Protein AF-0000000084522201 (afdb_homodimer)

Organism: Aneurinibacillus migulanus (NCBI:txid47500)

Secondary structure (DSSP, 8-state):
--EEEEEEE-SHHHHHHHHHHHHHTSHHHHSS-EEEEEEE--HHHHHHTTTHHHHHHHHHHHHHSEEEE-------STTS---HHHHHHHHTTEEEEEEEE---TTSPPGGG--S-EEEEEE-SSEEEEEEEEEES-GGG-EEEEEEEEEHHHHHHHHHHHHHHHHHTT-EEE----TTT-TTTTHHHHHHHHHHHHH-TTS-EE---HHHHHHHHTT--SS-EEEEE-HHHHHHHHHHHHHHTT-GGG--EEEEEE-TT--EEEEEEE-SS---GGGTTSS-S--HHHHHHHHHHHHTT-SHHHHHHHHHHHHHHHHHHHTT---GGGT----HHHHHHHHHHHHHHHHHHHHHHTT-/--EEEEEEE-SHHHHHHHHHHHHHTSHHHHSS-EEEEEEE--HHHHHHTTTHHHHHHHHHHHHHSEEEE-------STTS---HHHHHHHHTTEEEEEEEE---TTSPPGGG--S-EEEEEE-SSEEEEEEEEEES-GGG-EEEEEEEEEHHHHHHHHHHHHHHHHHTT-EEE----TTT-TTTTHHHHHHHHHHHHH-TTS-EE---HHHHHHHHTT--SS-EEEEE-HHHHHHHHHHHHHHTT-GGG--EEEEEE-TT--EEEEEEE-SS---GGGTTSS-S--HHHHHHHHHHHHTT-SHHHHHHHHHHHHHHHHHHHTT---GGGT----HHHHHHHHHHHHHHHHHHHHHHTT-

Sequence (718 aa):
MKKTVVVMQGDQTGQELLDEALRVLQPDVIGFEIDFETYDLSLENRKKTNNEVVHEAARAMKRTGFGLKAATITPEEKGSVGSPNAILRREIDGKVILRTGRRIPGIRPVAGAYAPISVVRMAVGDAYGAKEWREGDGVDEVAYRTEKVDRKTCRAVAEFAFRHAQKTNAKVFGGPKYTVSPVYEGMLKEEMDAASKRYPTVKYEPQLIDATYALLLSSAGDAMVIPALNRDGDCLSDMVLQMFGSIAGAESVLLGFDEEFNTQAVMVEAPHGTAPALQGKNIANPMAMILASASLLTYFHDQKSTMASRAIYEATIEAVSQGVRTADLGGSVTTSEFTDNVIERVRTKLDVWSTMQNFMKKTVVVMQGDQTGQELLDEALRVLQPDVIGFEIDFETYDLSLENRKKTNNEVVHEAARAMKRTGFGLKAATITPEEKGSVGSPNAILRREIDGKVILRTGRRIPGIRPVAGAYAPISVVRMAVGDAYGAKEWREGDGVDEVAYRTEKVDRKTCRAVAEFAFRHAQKTNAKVFGGPKYTVSPVYEGMLKEEMDAASKRYPTVKYEPQLIDATYALLLSSAGDAMVIPALNRDGDCLSDMVLQMFGSIAGAESVLLGFDEEFNTQAVMVEAPHGTAPALQGKNIANPMAMILASASLLTYFHDQKSTMASRAIYEATIEAVSQGVRTADLGGSVTTSEFTDNVIERVRTKLDVWSTMQNF

pLDDT: mean 95.19, std 6.38, range [43.38, 98.88]

Solvent-accessible surface area (backbone atoms only — not comparable to full-atom values): 34344 Å² total; per-residue (Å²): 132,79,51,46,34,30,34,32,42,22,24,61,31,13,31,58,28,42,54,51,27,52,58,49,58,31,38,90,39,51,72,52,70,67,46,72,48,78,36,64,46,20,53,69,49,24,57,74,50,68,38,46,54,51,54,50,46,27,53,47,19,58,72,55,25,24,32,42,40,30,23,50,67,56,61,85,57,84,89,54,82,42,52,64,66,62,52,37,34,59,66,45,47,29,33,30,30,40,35,41,24,34,70,38,60,95,45,71,37,36,44,56,44,51,44,40,41,32,31,33,15,26,54,59,38,33,59,52,85,40,52,60,48,72,45,78,55,79,63,69,18,31,22,29,35,40,27,39,45,42,40,53,47,28,38,51,30,26,46,50,34,54,53,50,12,55,75,64,71,19,27,36,32,32,29,48,51,29,89,67,31,55,58,40,36,20,48,41,47,51,29,36,56,56,36,47,68,78,39,75,86,39,52,75,48,74,31,40,41,37,56,33,51,25,46,57,55,74,46,42,68,70,32,34,21,30,42,29,53,26,61,58,22,55,29,49,40,41,29,49,21,38,30,22,58,43,59,49,58,17,31,29,36,37,33,8,56,48,97,86,66,43,80,51,24,38,36,22,20,39,77,59,66,28,56,66,92,43,43,95,62,55,46,52,72,41,51,13,33,38,43,13,51,22,56,53,29,52,72,68,72,43,70,65,39,39,50,35,17,50,29,43,51,51,22,49,50,47,37,36,58,72,63,59,23,26,51,93,73,74,32,78,39,34,26,64,55,47,46,52,53,29,38,52,40,21,34,52,45,53,53,50,49,62,58,46,73,76,97,132,79,51,46,34,30,32,32,42,21,24,61,30,12,31,57,28,42,55,50,26,50,58,49,57,31,38,89,38,50,72,51,70,66,46,74,48,78,37,66,46,20,53,68,49,24,56,75,48,67,37,46,55,51,53,50,46,28,54,47,18,59,73,54,25,24,33,44,40,29,25,50,66,57,64,84,58,85,90,55,82,43,52,63,65,62,52,38,34,60,69,45,47,30,34,31,30,41,35,40,23,35,69,40,60,94,44,72,36,34,46,58,44,52,44,41,40,32,30,32,14,28,55,58,37,31,59,52,86,40,53,59,47,73,45,78,57,78,64,68,17,32,23,27,35,40,27,39,46,43,40,52,48,30,38,50,31,26,46,49,34,54,52,50,12,54,76,65,73,20,27,36,32,32,29,48,51,28,90,67,30,56,57,42,36,22,48,41,48,52,29,36,55,55,37,47,68,78,38,73,85,43,51,76,49,75,32,40,42,37,55,34,51,24,46,57,57,74,47,41,68,70,33,33,22,29,42,29,52,26,60,58,22,54,28,48,39,41,28,49,21,38,32,23,58,42,59,50,60,18,30,28,36,37,31,8,57,48,96,85,66,43,80,50,26,38,36,22,20,39,77,59,65,28,55,66,92,43,43,94,62,54,46,50,72,39,52,12,32,37,43,15,52,22,55,53,28,52,72,67,73,44,70,65,38,38,51,34,17,50,30,42,50,51,22,50,50,47,36,36,58,71,62,57,22,26,52,93,74,74,31,78,39,34,25,64,55,48,47,51,53,28,38,53,41,21,34,50,45,52,55,51,52,63,57,47,71,76,97

Radius of gyration: 27.42 Å; Cα contacts (8 Å, |Δi|>4): 1689; chains: 2; bounding b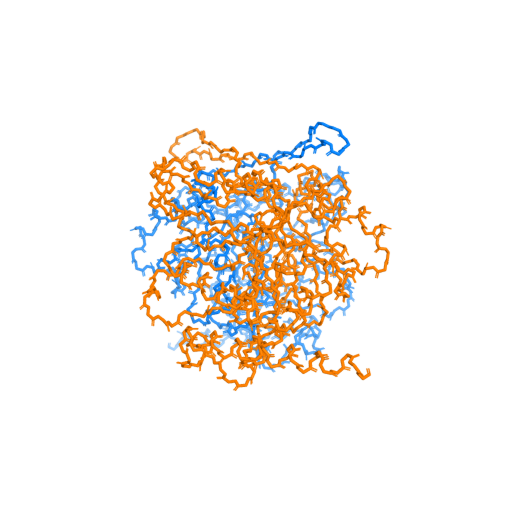ox: 52×89×70 Å

Foldseek 3Di:
DAAEEEEEAADFVQNVLLVLLVVCVDCLQLVDDHHYHYFYPELVVCQVVLNVSLVVSLVVLLVRQHYEYTFYDADPDPPGSGDSLLVSCVSNVWFWKKKKAAAFAPFDFALQAHAIEIETEGSDWDQPPWDKDWDDDDPPIDIDTDTADDLLSLLLSLQVLLVVCVVRVFAEEEAEQCVVPVPGRVSSVVSNVVNCVVRVVHHYHYDYLVVVVVVVSNDRDTYYYYYDYHVSSLVVSVVSNCSNVHQLLIKMKTFDADPVSHTSHIYIYAPDHNPNVCGPVQQDASRHSSLRSLVSLVSVPDDSSPLLSVQLSCLLSVCVNVPVDGVSSPHPHGNNRSSVSSSVSSSVSVVVVVVVVVD/DAAEEEEEAADFVQNVLLVLLVVCVDCLQLVDDHHYHYFYPELVVCQVVLNVSLVVSLVVLLVRQHYEYTFYDADPDPPGSGDSLLVSCVSSVWFWKKKKAAAFAPFDFALQAHAIEIETEGSDWDQPPWDKDWDDDDPPIDIDTDTADDLVSLLLSLQVLLVVCVVRVFAEEEAEQCVVPVPGRVSSVVSNVVNCVVRVVHHYHYDYLVVVVVVVSNDRDTYYYYYYYHVSSLVVSVVSNCSNVHQLLIKMKTFDADPVSQTSHIYIYAPDHNPNVCGPVQQDASRHSNLRSLVSLVSVPDDSSPLLSVQLSCLLSVCVNVQVDGVSSPHPHGNNRSSVSSSVSSSVSVVVVVVVVVD

InterPro domains:
  IPR024084 Isopropylmalate dehydrogenase-like domain [PF00180] (4-342)
  IPR024084 Isopropylmalate dehydrogenase-like domain [SM01329] (4-342)

Structure (mmCIF, N/CA/C/O backbone):
data_AF-0000000084522201-model_v1
#
loop_
_entity.id
_entity.type
_entity.pdbx_description
1 polymer 'Isocitrate dehydrogenase'
#
loop_
_atom_site.group_PDB
_atom_site.id
_atom_site.type_symbol
_atom_site.label_atom_id
_atom_site.label_alt_id
_atom_site.label_comp_id
_atom_site.label_asym_id
_atom_site.label_entity_id
_atom_site.label_seq_id
_atom_site.pdbx_PDB_ins_code
_atom_site.Cartn_x
_atom_site.Cartn_y
_atom_site.Cartn_z
_atom_site.occupancy
_atom_site.B_iso_or_equiv
_atom_site.auth_seq_id
_atom_site.auth_comp_id
_atom_site.auth_asym_id
_atom_site.auth_atom_id
_atom_site.pdbx_PDB_model_num
ATOM 1 N N . MET A 1 1 ? 2.898 40.062 17.75 1 71.62 1 MET A N 1
ATOM 2 C CA . MET A 1 1 ? 1.854 40.469 16.812 1 71.62 1 MET A CA 1
ATOM 3 C C . MET A 1 1 ? 0.814 39.375 16.641 1 71.62 1 MET A C 1
ATOM 5 O O . MET A 1 1 ? 1.149 38.188 16.672 1 71.62 1 MET A O 1
ATOM 9 N N . LYS A 1 2 ? -0.397 39.719 16.547 1 88.19 2 LYS A N 1
ATOM 10 C CA . LYS A 1 2 ? -1.515 38.812 16.406 1 88.19 2 LYS A CA 1
ATOM 11 C C . LYS A 1 2 ? -1.487 38.094 15.055 1 88.19 2 LYS A C 1
ATOM 13 O O . LYS A 1 2 ? -1.326 38.75 14.023 1 88.19 2 LYS A O 1
ATOM 18 N N . LYS A 1 3 ? -1.501 36.781 15.086 1 94.94 3 LYS A N 1
ATOM 19 C CA . LYS A 1 3 ? -1.529 36 13.852 1 94.94 3 LYS A CA 1
ATOM 20 C C . LYS A 1 3 ? -2.947 35.906 13.289 1 94.94 3 LYS A C 1
ATOM 22 O O . LYS A 1 3 ? -3.918 35.906 14.055 1 94.94 3 LYS A O 1
ATOM 27 N N . THR A 1 4 ? -3.027 35.906 12.016 1 98.12 4 THR A N 1
ATOM 28 C CA . THR A 1 4 ? -4.301 35.688 11.336 1 98.12 4 THR A CA 1
ATOM 29 C C . THR A 1 4 ? -4.344 34.312 10.672 1 98.12 4 THR A C 1
ATOM 31 O O . THR A 1 4 ? -3.449 33.969 9.898 1 98.12 4 THR A O 1
ATOM 34 N N . VAL A 1 5 ? -5.348 33.531 10.93 1 98.62 5 VAL A N 1
ATOM 35 C CA . VAL A 1 5 ? -5.543 32.188 10.359 1 98.62 5 VAL A CA 1
ATOM 36 C C . VAL A 1 5 ? -6.73 32.219 9.406 1 98.62 5 VAL A C 1
ATOM 38 O O . VAL A 1 5 ? -7.809 32.719 9.75 1 98.62 5 VAL A O 1
ATOM 41 N N . VAL A 1 6 ? -6.512 31.75 8.195 1 98.81 6 VAL A N 1
ATOM 42 C CA . VAL A 1 6 ? -7.602 31.562 7.246 1 98.81 6 VAL A CA 1
ATOM 43 C C . VAL A 1 6 ? -8.391 30.312 7.594 1 98.81 6 VAL A C 1
ATOM 45 O O . VAL A 1 6 ? -7.863 29.203 7.539 1 98.81 6 VAL A O 1
ATOM 48 N N . VAL A 1 7 ? -9.609 30.484 7.977 1 98.88 7 VAL A N 1
ATOM 49 C CA . VAL A 1 7 ? -10.5 29.375 8.305 1 98.88 7 VAL A CA 1
ATOM 50 C C . VAL A 1 7 ? -11.375 29.031 7.102 1 98.88 7 VAL A C 1
ATOM 52 O O . VAL A 1 7 ? -12.078 29.891 6.574 1 98.88 7 VAL A O 1
ATOM 55 N N . MET A 1 8 ? -11.297 27.797 6.691 1 98.88 8 MET A N 1
ATOM 56 C CA . MET A 1 8 ? -12.055 27.344 5.531 1 98.88 8 MET A CA 1
ATOM 57 C C . MET A 1 8 ? -13.125 26.344 5.938 1 98.88 8 MET A C 1
ATOM 59 O O . MET A 1 8 ? -12.82 25.172 6.207 1 98.88 8 MET A O 1
ATOM 63 N N . GLN A 1 9 ? -14.305 26.844 5.922 1 98.62 9 GLN A N 1
ATOM 64 C CA . GLN A 1 9 ? -15.453 26.016 6.27 1 98.62 9 GLN A CA 1
ATOM 65 C C . GLN A 1 9 ? -15.703 24.953 5.207 1 98.62 9 GLN A C 1
ATOM 67 O O . GLN A 1 9 ? -15.242 25.078 4.07 1 98.62 9 GLN A O 1
ATOM 72 N N . GLY A 1 10 ? -16.297 23.859 5.594 1 98.12 10 GLY A N 1
ATOM 73 C CA . GLY A 1 10 ? -16.484 22.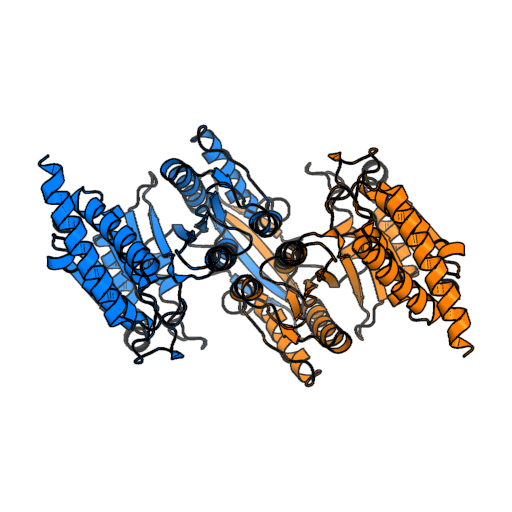75 4.68 1 98.12 10 GLY A CA 1
ATOM 74 C C . GLY A 1 10 ? -17.875 22.156 4.742 1 98.12 10 GLY A C 1
ATOM 75 O O . GLY A 1 10 ? -18.875 22.891 4.832 1 98.12 10 GLY A O 1
ATOM 76 N N . ASP A 1 11 ? -17.984 20.906 4.578 1 97.94 11 ASP A N 1
ATOM 77 C CA . ASP A 1 11 ? -19.266 20.234 4.371 1 97.94 11 ASP A CA 1
ATOM 78 C C . ASP A 1 11 ? -19.547 19.219 5.473 1 97.94 11 ASP A C 1
ATOM 80 O O . ASP A 1 11 ? -18.625 18.594 5.996 1 97.94 11 ASP A O 1
ATOM 84 N N . GLN A 1 12 ? -20.797 19.062 5.895 1 97.56 12 GLN A N 1
ATOM 85 C CA . GLN A 1 12 ? -21.312 17.969 6.719 1 97.56 12 GLN A CA 1
ATOM 86 C C . GLN A 1 12 ? -20.547 17.859 8.031 1 97.56 12 GLN A C 1
ATOM 88 O O . GLN A 1 12 ? -20.406 18.844 8.758 1 97.56 12 GLN A O 1
ATOM 93 N N . THR A 1 13 ? -20.172 16.641 8.383 1 97.69 13 THR A N 1
ATOM 94 C CA . THR A 1 13 ? -19.5 16.438 9.656 1 97.69 13 THR A CA 1
ATOM 95 C C . THR A 1 13 ? -18.172 17.188 9.695 1 97.69 13 THR A C 1
ATOM 97 O O . THR A 1 13 ? -17.688 17.547 10.773 1 97.69 13 THR A O 1
ATOM 100 N N . GLY A 1 14 ? -17.625 17.422 8.508 1 97.69 14 GLY A N 1
ATOM 101 C CA . GLY A 1 14 ? -16.391 18.219 8.445 1 97.69 14 GLY A CA 1
ATOM 102 C C . GLY A 1 14 ? -16.531 19.594 9.07 1 97.69 14 GLY A C 1
ATOM 103 O O . GLY A 1 14 ? -15.633 20.047 9.766 1 97.69 14 GLY A O 1
ATOM 104 N N . GLN A 1 15 ? -17.641 20.219 8.828 1 98.12 15 GLN A N 1
ATOM 105 C CA . GLN A 1 15 ? -17.906 21.531 9.406 1 98.12 15 GLN A CA 1
ATOM 106 C C . GLN A 1 15 ? -18.094 21.453 10.914 1 98.12 15 GLN A C 1
ATOM 108 O O . GLN A 1 15 ? -17.594 22.297 11.664 1 98.12 15 GLN A O 1
ATOM 113 N N . GLU A 1 16 ? -18.812 20.438 11.328 1 98.44 16 GLU A N 1
ATOM 114 C CA . GLU A 1 16 ? -19.047 20.25 12.758 1 98.44 16 GLU A CA 1
ATOM 115 C C . GLU A 1 16 ? -17.734 20.109 13.523 1 98.44 16 GLU A C 1
ATOM 117 O O . GLU A 1 16 ? -17.578 20.688 14.602 1 98.44 16 GLU A O 1
ATOM 122 N N . LEU A 1 17 ? -16.844 19.422 12.953 1 98.5 17 LEU A N 1
ATOM 123 C CA . LEU A 1 17 ? -15.57 19.156 13.617 1 98.5 17 LEU A CA 1
ATOM 124 C C . LEU A 1 17 ? -14.68 20.391 13.594 1 98.5 17 LEU A C 1
ATOM 126 O O . LEU A 1 17 ? -13.914 20.625 14.531 1 98.5 17 LEU A O 1
ATOM 130 N N . LEU A 1 18 ? -14.75 21.125 12.508 1 98.69 18 LEU A N 1
ATOM 131 C CA . LEU A 1 18 ? -14.039 22.406 12.461 1 98.69 18 LEU A CA 1
ATOM 132 C C . LEU A 1 18 ? -14.531 23.328 13.57 1 98.69 18 LEU A C 1
ATOM 134 O O . LEU A 1 18 ? -13.727 24 14.227 1 98.69 18 LEU A O 1
ATOM 138 N N . ASP A 1 19 ? -15.82 23.391 13.805 1 98.62 19 ASP A N 1
ATOM 139 C CA . ASP A 1 19 ? -16.391 24.234 14.852 1 98.62 19 ASP A CA 1
ATOM 140 C C . ASP A 1 19 ? -15.844 23.859 16.219 1 98.62 19 ASP A C 1
ATOM 142 O O . ASP A 1 19 ? -15.531 24.719 17.047 1 98.62 19 ASP A O 1
ATOM 146 N N . GLU A 1 20 ? -15.742 22.578 16.422 1 98.75 20 GLU A N 1
ATOM 147 C CA . GLU A 1 20 ? -15.18 22.094 17.688 1 98.75 20 GLU A CA 1
ATOM 148 C C . GLU A 1 20 ? -13.719 22.516 17.828 1 98.75 20 GLU A C 1
ATOM 150 O O . GLU A 1 20 ? -13.297 22.922 18.922 1 98.75 20 GLU A O 1
ATOM 155 N N . ALA A 1 21 ? -12.961 22.359 16.797 1 98.69 21 ALA A N 1
ATOM 156 C CA . ALA A 1 21 ? -11.555 22.766 16.828 1 98.69 21 ALA A CA 1
ATOM 157 C C . ALA A 1 21 ? -11.406 24.25 17.109 1 98.69 21 ALA A C 1
ATOM 159 O O . ALA A 1 21 ? -10.492 24.672 17.828 1 98.69 21 ALA A O 1
ATOM 160 N N . LEU A 1 22 ? -12.281 25.062 16.547 1 98.75 22 LEU A N 1
ATOM 161 C CA . LEU A 1 22 ? -12.242 26.516 16.75 1 98.75 22 LEU A CA 1
ATOM 162 C C . LEU A 1 22 ? -12.555 26.859 18.188 1 98.75 22 LEU A C 1
ATOM 164 O O . LEU A 1 22 ? -12.023 27.844 18.734 1 98.75 22 LEU A O 1
ATOM 168 N N . ARG A 1 23 ? -13.422 26.078 18.812 1 98.75 23 ARG A N 1
ATOM 169 C CA . ARG A 1 23 ? -13.68 26.266 20.234 1 98.75 23 ARG A CA 1
ATOM 170 C C . ARG A 1 23 ? -12.406 26.125 21.047 1 98.75 23 ARG A C 1
ATOM 172 O O . ARG A 1 23 ? -12.188 26.875 22 1 98.75 23 ARG A O 1
ATOM 179 N N . VAL A 1 24 ? -11.609 25.203 20.672 1 98.81 24 VAL A N 1
ATOM 180 C CA . VAL A 1 24 ? -10.367 24.938 21.391 1 98.81 24 VAL A CA 1
ATOM 181 C C . VAL A 1 24 ? -9.391 26.094 21.188 1 98.81 24 VAL A C 1
ATOM 183 O O . VAL A 1 24 ? -8.562 26.375 22.062 1 98.81 24 VAL A O 1
ATOM 186 N N . LEU A 1 25 ? -9.492 26.844 20.062 1 98.56 25 LEU A N 1
ATOM 187 C CA . LEU A 1 25 ? -8.555 27.906 19.719 1 98.56 25 LEU A CA 1
ATOM 188 C C . LEU A 1 25 ? -9 29.25 20.281 1 98.56 25 LEU A C 1
ATOM 190 O O . LEU A 1 25 ? -8.367 30.281 20.031 1 98.56 25 LEU A O 1
ATOM 194 N N . GLN A 1 26 ? -10.062 29.25 21.031 1 98.31 26 GLN A N 1
ATOM 195 C CA . GLN A 1 26 ? -10.547 30.5 21.609 1 98.31 26 GLN A CA 1
ATOM 196 C C . GLN A 1 26 ? -9.523 31.078 22.594 1 98.31 26 GLN A C 1
ATOM 198 O O . GLN A 1 26 ? -8.82 30.328 23.266 1 98.31 26 GLN A O 1
ATOM 203 N N . PRO A 1 27 ? -9.531 32.406 22.688 1 97.31 27 PRO A N 1
ATOM 204 C CA . PRO A 1 27 ? -8.508 33.062 23.5 1 97.31 27 PRO A CA 1
ATOM 205 C C . PRO A 1 27 ? -8.594 32.656 24.969 1 97.31 27 PRO A C 1
ATOM 207 O O . PRO A 1 27 ? -7.566 32.594 25.656 1 97.31 27 PRO A O 1
ATOM 210 N N . ASP A 1 28 ? -9.719 32.438 25.484 1 97.06 28 ASP A N 1
ATOM 211 C CA . ASP A 1 28 ? -9.867 32.094 26.891 1 97.06 28 ASP A CA 1
ATOM 212 C C . ASP A 1 28 ? -9.391 30.672 27.156 1 97.06 28 ASP A C 1
ATOM 214 O O . ASP A 1 28 ? -9.195 30.281 28.312 1 97.06 28 ASP A O 1
ATOM 218 N N . VAL A 1 29 ? -9.227 29.938 26.125 1 98.19 29 VAL A N 1
ATOM 219 C CA . VAL A 1 29 ? -8.758 28.562 26.25 1 98.19 29 VAL A CA 1
ATOM 220 C C . VAL A 1 29 ? -7.246 28.516 26.078 1 98.19 29 VAL A C 1
ATOM 222 O O . VAL A 1 29 ? -6.535 27.984 26.938 1 98.19 29 VAL A O 1
ATOM 225 N N . ILE A 1 30 ? -6.68 29.125 25.031 1 97.81 30 ILE A N 1
ATOM 226 C CA . ILE A 1 30 ? -5.273 28.938 24.688 1 97.81 30 ILE A CA 1
ATOM 227 C C . ILE A 1 30 ? -4.441 30.078 25.266 1 97.81 30 ILE A C 1
ATOM 229 O O . ILE A 1 30 ? -3.211 30.047 25.203 1 97.81 30 ILE A O 1
ATOM 233 N N . GLY A 1 31 ? -5.074 31.203 25.703 1 95.5 31 GLY A N 1
ATOM 234 C CA . GLY A 1 31 ? -4.383 32.25 26.438 1 95.5 31 GLY A CA 1
ATOM 235 C C . GLY A 1 31 ? -3.92 33.375 25.562 1 95.5 31 GLY A C 1
ATOM 236 O O . GLY A 1 31 ? -3.176 34.25 26.016 1 95.5 31 GLY A O 1
ATOM 237 N N . PHE A 1 32 ? -4.168 33.406 24.266 1 95.88 32 PHE A N 1
ATOM 238 C CA . PHE A 1 32 ? -3.842 34.5 23.359 1 95.88 32 PHE A CA 1
ATOM 239 C C . PHE A 1 32 ? -4.848 34.594 22.219 1 95.88 32 PHE A C 1
ATOM 241 O O . PHE A 1 32 ? -5.625 33.656 22 1 95.88 32 PHE A O 1
ATOM 248 N N . GLU A 1 33 ? -4.832 35.688 21.516 1 96.75 33 GLU A N 1
ATOM 249 C CA . GLU A 1 33 ? -5.824 35.938 20.469 1 96.75 33 GLU A CA 1
ATOM 250 C C . GLU A 1 33 ? -5.305 35.531 19.094 1 96.75 33 GLU A C 1
ATOM 252 O O . GLU A 1 33 ? -4.121 35.688 18.797 1 96.75 33 GLU A O 1
ATOM 257 N N . ILE A 1 34 ? -6.148 34.906 18.312 1 97.88 34 ILE A N 1
ATOM 258 C CA . ILE A 1 34 ? -5.938 34.625 16.891 1 97.88 34 ILE A CA 1
ATOM 259 C C . ILE A 1 34 ? -7.027 35.281 16.062 1 97.88 34 ILE A C 1
ATOM 261 O O . ILE A 1 34 ? -8.211 35.25 16.422 1 97.88 34 ILE A O 1
ATOM 265 N N . ASP A 1 35 ? -6.617 36.062 15.078 1 98.06 35 ASP A N 1
ATOM 266 C CA . ASP A 1 35 ? -7.598 36.562 14.133 1 98.06 35 ASP A CA 1
ATOM 267 C C . ASP A 1 35 ? -7.988 35.5 13.109 1 98.06 35 ASP A C 1
ATOM 269 O O . ASP A 1 35 ? -7.129 34.781 12.586 1 98.06 35 ASP A O 1
ATOM 273 N N . PHE A 1 36 ? -9.258 35.406 12.844 1 98.44 36 PHE A N 1
ATOM 274 C CA . PHE A 1 36 ? -9.734 34.438 11.867 1 98.44 36 PHE A CA 1
ATOM 275 C C . PHE A 1 36 ? -10.328 35.125 10.656 1 98.44 36 PHE A C 1
ATOM 277 O O . PHE A 1 36 ? -11.148 36.031 10.789 1 98.44 36 PHE A O 1
ATOM 284 N N . GLU A 1 37 ? -9.859 34.844 9.523 1 98.62 37 GLU A N 1
ATOM 285 C CA . GLU A 1 37 ? -10.5 35.156 8.258 1 98.62 37 GLU A CA 1
ATOM 286 C C . GLU A 1 37 ? -11.211 33.969 7.66 1 98.62 37 GLU A C 1
ATOM 288 O O . GLU A 1 37 ? -10.57 33.031 7.199 1 98.62 37 GLU A O 1
ATOM 293 N N . THR A 1 38 ? -12.539 34.062 7.543 1 98.75 38 THR A N 1
ATOM 294 C CA . THR A 1 38 ? -13.32 32.844 7.277 1 98.75 38 THR A CA 1
ATOM 295 C C . THR A 1 38 ? -13.812 32.844 5.832 1 98.75 38 THR A C 1
ATOM 297 O O . THR A 1 38 ? -14.25 33.875 5.309 1 98.75 38 THR A O 1
ATOM 300 N N . TYR A 1 39 ? -13.719 31.719 5.16 1 98.81 39 TYR A N 1
ATOM 301 C CA . TYR A 1 39 ? -14.219 31.453 3.814 1 98.81 39 TYR A CA 1
ATOM 302 C C . TYR A 1 39 ? -15.094 30.203 3.787 1 98.81 39 TYR A C 1
ATOM 304 O O . TYR A 1 39 ? -14.742 29.188 4.371 1 98.81 39 TYR A O 1
ATOM 312 N N . ASP A 1 40 ? -16.234 30.266 3.141 1 98.69 40 ASP A N 1
ATOM 313 C CA . ASP A 1 40 ? -17.172 29.156 3.027 1 98.69 40 ASP A CA 1
ATOM 314 C C . ASP A 1 40 ? -16.875 28.312 1.799 1 98.69 40 ASP A C 1
ATOM 316 O O . ASP A 1 40 ? -17.266 28.641 0.684 1 98.69 40 ASP A O 1
ATOM 320 N N . LEU A 1 41 ? -16.219 27.156 2.045 1 98.44 41 LEU A N 1
ATOM 321 C CA . LEU A 1 41 ? -15.867 26.297 0.931 1 98.44 41 LEU A CA 1
ATOM 322 C C . LEU A 1 41 ? -16.859 25.141 0.792 1 98.44 41 LEU A C 1
ATOM 324 O O . LEU A 1 41 ? -16.531 24.094 0.245 1 98.44 41 LEU A O 1
ATOM 328 N N . SER A 1 42 ? -18.031 25.281 1.361 1 97.75 42 SER A N 1
ATOM 329 C CA . SER A 1 42 ? -19.062 24.281 1.138 1 97.75 42 SER A CA 1
ATOM 330 C C . SER A 1 42 ? -19.312 24.062 -0.351 1 97.75 42 SER A C 1
ATOM 332 O O . SER A 1 42 ? -19.062 24.969 -1.162 1 97.75 42 SER A O 1
ATOM 334 N N . LEU A 1 43 ? -19.75 22.859 -0.641 1 96.38 43 LEU A N 1
ATOM 335 C CA . LEU A 1 43 ? -20 22.547 -2.039 1 96.38 43 LEU A CA 1
ATOM 336 C C . LEU A 1 43 ? -20.953 23.547 -2.664 1 96.38 43 LEU A C 1
ATOM 338 O O . LEU A 1 43 ? -20.75 23.984 -3.801 1 96.38 43 LEU A O 1
ATOM 342 N N . GLU A 1 44 ? -22.016 23.906 -1.943 1 96.31 44 GLU A N 1
ATOM 343 C CA . GLU A 1 44 ? -23.016 24.859 -2.434 1 96.31 44 GLU A CA 1
ATOM 344 C C . GLU A 1 44 ? -22.359 26.188 -2.811 1 96.31 44 GLU A C 1
ATOM 346 O O . GLU A 1 44 ? -22.594 26.703 -3.902 1 96.31 44 GLU A O 1
ATOM 351 N N . ASN A 1 45 ? -21.547 26.719 -1.881 1 97.81 45 ASN A N 1
ATOM 352 C CA . ASN A 1 45 ? -20.906 28 -2.143 1 97.81 45 ASN A CA 1
ATOM 353 C C . ASN A 1 45 ? -19.859 27.891 -3.244 1 97.81 45 ASN A C 1
ATOM 355 O O . ASN A 1 45 ? -19.672 28.844 -4.012 1 97.81 45 ASN A O 1
ATOM 359 N N . ARG A 1 46 ? -19.109 26.812 -3.311 1 97.44 46 ARG A N 1
ATOM 360 C CA . ARG A 1 46 ? -18.141 26.609 -4.383 1 97.44 46 ARG A CA 1
ATOM 361 C C . ARG A 1 46 ? -18.812 26.594 -5.746 1 97.44 46 ARG A C 1
ATOM 363 O O . ARG A 1 46 ? -18.297 27.156 -6.715 1 97.44 46 ARG A O 1
ATOM 370 N N . LYS A 1 47 ? -19.969 25.953 -5.793 1 96.12 47 LYS A N 1
ATOM 371 C CA . LYS A 1 47 ? -20.734 25.938 -7.039 1 96.12 47 LYS A CA 1
ATOM 372 C C . LYS A 1 47 ? -21.219 27.328 -7.398 1 96.12 47 LYS A C 1
ATOM 374 O O . LYS A 1 47 ? -21.109 27.75 -8.555 1 96.12 47 LYS A O 1
ATOM 379 N N . LYS A 1 48 ? -21.766 28.016 -6.434 1 97.06 48 LYS A N 1
ATOM 380 C CA . LYS A 1 48 ? -22.312 29.344 -6.637 1 97.06 48 LYS A CA 1
ATOM 381 C C . LYS A 1 48 ? -21.234 30.297 -7.145 1 97.06 48 LYS A C 1
ATOM 383 O O . LYS A 1 48 ? -21.516 31.188 -7.949 1 97.06 48 LYS A O 1
ATOM 388 N N . THR A 1 49 ? -20.031 30.188 -6.688 1 97.62 49 THR A N 1
ATOM 389 C CA . THR A 1 49 ? -18.953 31.125 -6.988 1 97.62 49 THR A CA 1
ATOM 390 C C . THR A 1 49 ? -18.031 30.562 -8.062 1 97.62 49 THR A C 1
ATOM 392 O O . THR A 1 49 ? -17.016 31.172 -8.406 1 97.62 49 THR A O 1
ATOM 395 N N . ASN A 1 50 ? -18.375 29.375 -8.523 1 96.56 50 ASN A N 1
ATOM 396 C CA . ASN A 1 50 ? -17.5 28.672 -9.445 1 96.56 50 ASN A CA 1
ATOM 397 C C . ASN A 1 50 ? -16.062 28.609 -8.922 1 96.56 50 ASN A C 1
ATOM 399 O O . ASN A 1 50 ? -15.117 28.984 -9.617 1 96.56 50 ASN A O 1
ATOM 403 N N . ASN A 1 51 ? -15.875 28.359 -7.637 1 96.69 51 ASN A N 1
ATOM 404 C CA . ASN A 1 51 ? -14.641 28.125 -6.895 1 96.69 51 ASN A CA 1
ATOM 405 C C . ASN A 1 51 ? -13.875 29.422 -6.66 1 96.69 51 ASN A C 1
ATOM 407 O O . ASN A 1 51 ? -12.742 29.391 -6.18 1 96.69 51 ASN A O 1
ATOM 411 N N . GLU A 1 52 ? -14.453 30.516 -7 1 97.94 52 GLU A N 1
ATOM 412 C CA . GLU A 1 52 ? -13.758 31.766 -6.695 1 97.94 52 GLU A CA 1
ATOM 413 C C . GLU A 1 52 ? -13.461 31.875 -5.203 1 97.94 52 GLU A C 1
ATOM 415 O O . GLU A 1 52 ? -12.422 32.406 -4.809 1 97.94 52 GLU A O 1
ATOM 420 N N . VAL A 1 53 ? -14.367 31.406 -4.414 1 98.5 53 VAL A N 1
ATOM 421 C CA . VAL A 1 53 ? -14.18 31.453 -2.967 1 98.5 53 VAL A CA 1
ATOM 422 C C . VAL A 1 53 ? -12.93 30.656 -2.588 1 98.5 53 VAL A C 1
ATOM 424 O O . VAL A 1 53 ? -12.219 31.016 -1.646 1 98.5 53 VAL A O 1
ATOM 427 N N . VAL A 1 54 ? -12.664 29.547 -3.273 1 98.31 54 VAL A N 1
ATOM 428 C CA . VAL A 1 54 ? -11.484 28.719 -3.016 1 98.31 54 VAL A CA 1
ATOM 429 C C . VAL A 1 54 ? -10.227 29.516 -3.357 1 98.31 54 VAL A C 1
ATOM 431 O O . VAL A 1 54 ? -9.25 29.5 -2.602 1 98.31 54 VAL A O 1
ATOM 434 N N . HIS A 1 55 ? -10.25 30.219 -4.469 1 98.19 55 HIS A N 1
ATOM 435 C CA . HIS A 1 55 ? -9.125 31.047 -4.883 1 98.19 55 HIS A CA 1
ATOM 436 C C . HIS A 1 55 ? -8.891 32.188 -3.898 1 98.19 55 HIS A C 1
ATOM 438 O O . HIS A 1 55 ? -7.742 32.5 -3.592 1 98.19 55 HIS A O 1
ATOM 444 N N . GLU A 1 56 ? -9.977 32.75 -3.457 1 98.56 56 GLU A N 1
ATOM 445 C CA . GLU A 1 56 ? -9.875 33.812 -2.461 1 98.56 56 GLU A CA 1
ATOM 446 C C . GLU A 1 56 ? -9.242 33.312 -1.172 1 98.56 56 GLU A C 1
ATOM 448 O O . GLU A 1 56 ? -8.383 33.969 -0.592 1 98.56 56 GLU A O 1
ATOM 453 N N . ALA A 1 57 ? -9.688 32.188 -0.754 1 98.62 57 ALA A N 1
ATOM 454 C CA . ALA A 1 57 ? -9.117 31.578 0.446 1 98.62 57 ALA A CA 1
ATOM 455 C C . ALA A 1 57 ? -7.629 31.312 0.27 1 98.62 57 ALA A C 1
ATOM 457 O O . ALA A 1 57 ? -6.836 31.547 1.188 1 98.62 57 ALA A O 1
ATOM 458 N N . ALA A 1 58 ? -7.27 30.828 -0.901 1 98.38 58 ALA A N 1
ATOM 459 C CA . ALA A 1 58 ? -5.863 30.531 -1.192 1 98.38 58 ALA A CA 1
ATOM 460 C C . ALA A 1 58 ? -5.023 31.812 -1.14 1 98.38 58 ALA A C 1
ATOM 462 O O . ALA A 1 58 ? -3.926 31.812 -0.578 1 98.38 58 ALA A O 1
ATOM 463 N N . ARG A 1 59 ? -5.512 32.875 -1.722 1 98 59 ARG A N 1
ATOM 464 C CA . ARG A 1 59 ? -4.812 34.156 -1.696 1 98 59 ARG A CA 1
ATOM 465 C C . ARG A 1 59 ? -4.648 34.656 -0.267 1 98 59 ARG A C 1
ATOM 467 O O . ARG A 1 59 ? -3.588 35.156 0.098 1 98 59 ARG A O 1
ATOM 474 N N . ALA A 1 60 ? -5.699 34.5 0.46 1 98.56 60 ALA A N 1
ATOM 475 C CA . ALA A 1 60 ? -5.633 34.906 1.861 1 98.56 60 ALA A CA 1
ATOM 476 C C . ALA A 1 60 ? -4.59 34.094 2.621 1 98.56 60 ALA A C 1
ATOM 478 O O . ALA A 1 60 ? -3.844 34.625 3.439 1 98.56 60 ALA A O 1
ATOM 479 N N . MET A 1 61 ? -4.566 32.812 2.379 1 97.88 61 MET A N 1
ATOM 480 C CA . MET A 1 61 ? -3.613 31.938 3.049 1 97.88 61 MET A CA 1
ATOM 481 C C . MET A 1 61 ? -2.18 32.312 2.689 1 97.88 61 MET A C 1
ATOM 483 O O . MET A 1 61 ? -1.285 32.25 3.533 1 97.88 61 MET A O 1
ATOM 487 N N . LYS A 1 62 ? -1.99 32.625 1.447 1 96.88 62 LYS A N 1
ATOM 488 C CA . LYS A 1 62 ? -0.657 33.062 1.031 1 96.88 62 LYS A CA 1
ATOM 489 C C . LYS A 1 62 ? -0.239 34.344 1.755 1 96.88 62 LYS A C 1
ATOM 491 O O . LYS A 1 62 ? 0.939 34.531 2.066 1 96.88 62 LYS A O 1
ATOM 496 N N . ARG A 1 63 ? -1.211 35.219 1.992 1 97.31 63 ARG A N 1
ATOM 497 C CA . ARG A 1 63 ? -0.949 36.469 2.686 1 97.31 63 ARG A CA 1
ATOM 498 C C . ARG A 1 63 ? -0.671 36.25 4.168 1 97.31 63 ARG A C 1
ATOM 500 O O . ARG A 1 63 ? 0.259 36.812 4.73 1 97.31 63 ARG A O 1
ATOM 507 N N . THR A 1 64 ? -1.421 35.375 4.789 1 97.69 64 THR A N 1
ATOM 508 C CA . THR A 1 64 ? -1.363 35.219 6.238 1 97.69 64 THR A CA 1
ATOM 509 C C . THR A 1 64 ? -0.389 34.094 6.625 1 97.69 64 THR A C 1
ATOM 511 O O . THR A 1 64 ? 0.139 34.094 7.738 1 97.69 64 THR A O 1
ATOM 514 N N . GLY A 1 65 ? -0.266 33.125 5.73 1 97.75 65 GLY A N 1
ATOM 515 C CA . GLY A 1 65 ? 0.64 32 5.945 1 97.75 65 GLY A CA 1
ATOM 516 C C . GLY A 1 65 ? -0.018 30.812 6.641 1 97.75 65 GLY A C 1
ATOM 517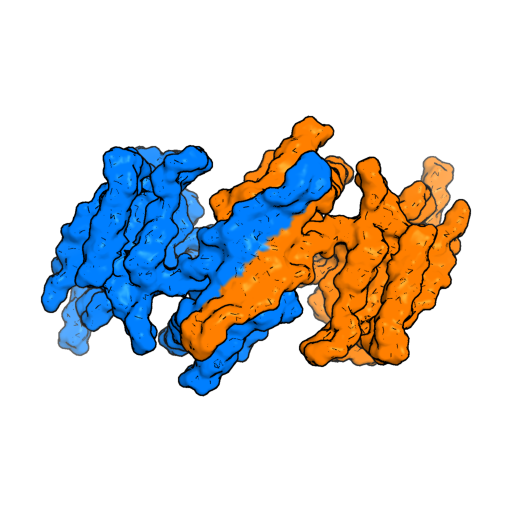 O O . GLY A 1 65 ? 0.605 29.766 6.82 1 97.75 65 GLY A O 1
ATOM 518 N N . PHE A 1 66 ? -1.254 30.969 7.059 1 98.44 66 PHE A N 1
ATOM 519 C CA . PHE A 1 66 ? -1.842 29.938 7.918 1 98.44 66 PHE A CA 1
ATOM 520 C C . PHE A 1 66 ? -3.264 29.625 7.477 1 98.44 66 PHE A C 1
ATOM 522 O O . PHE A 1 66 ? -4.059 30.516 7.211 1 98.44 66 PHE A O 1
ATOM 529 N N . GLY A 1 67 ? -3.564 28.297 7.355 1 98.75 67 GLY A N 1
ATOM 530 C CA . GLY A 1 67 ? -4.902 27.859 7.004 1 98.75 67 GLY A CA 1
ATOM 531 C C . GLY A 1 67 ? -5.387 26.703 7.852 1 98.75 67 GLY A C 1
ATOM 532 O O . GLY A 1 67 ? -4.602 25.812 8.211 1 98.75 67 GLY A O 1
ATOM 533 N N . LEU A 1 68 ? -6.613 26.703 8.227 1 98.75 68 LEU A N 1
ATOM 534 C CA . LEU A 1 68 ? -7.355 25.641 8.906 1 98.75 68 LEU A CA 1
ATOM 535 C C . LEU A 1 68 ? -8.617 25.281 8.125 1 98.75 68 LEU A C 1
ATOM 537 O O . LEU A 1 68 ? -9.492 26.125 7.922 1 98.75 68 LEU A O 1
ATOM 541 N N . LYS A 1 69 ? -8.617 23.984 7.715 1 98.75 69 LYS A N 1
ATOM 542 C CA . LYS A 1 69 ? -9.641 23.656 6.73 1 98.75 69 LYS A CA 1
ATOM 543 C C . LYS A 1 69 ? -10.484 22.469 7.191 1 98.75 69 LYS A C 1
ATOM 545 O O . LYS A 1 69 ? -9.953 21.484 7.715 1 98.75 69 LYS A O 1
ATOM 550 N N . ALA A 1 70 ? -11.805 22.562 7.012 1 98.44 70 ALA A N 1
ATOM 551 C CA . ALA A 1 70 ? -12.719 21.453 7.199 1 98.44 70 ALA A CA 1
ATOM 552 C C . ALA A 1 70 ? -12.758 20.562 5.961 1 98.44 70 ALA A C 1
ATOM 554 O O . ALA A 1 70 ? -12.406 21 4.863 1 98.44 70 ALA A O 1
ATOM 555 N N . ALA A 1 71 ? -13.195 19.312 6.176 1 96.94 71 ALA A N 1
ATOM 556 C CA . ALA A 1 71 ? -13.414 18.422 5.039 1 96.94 71 ALA A CA 1
ATOM 557 C C . ALA A 1 71 ? -14.477 18.984 4.098 1 96.94 71 ALA A C 1
ATOM 559 O O . ALA A 1 71 ? -15.453 19.578 4.547 1 96.94 71 ALA A O 1
ATOM 560 N N . THR A 1 72 ? -14.258 18.828 2.861 1 96.56 72 THR A N 1
ATOM 561 C CA . THR A 1 72 ? -15.188 19.297 1.834 1 96.56 72 THR A CA 1
ATOM 562 C C . THR A 1 72 ? -15.586 18.156 0.913 1 96.56 72 THR A C 1
ATOM 564 O O . THR A 1 72 ? -14.828 17.203 0.732 1 96.56 72 THR A O 1
ATOM 567 N N . ILE A 1 73 ? -16.75 18.25 0.39 1 92.5 73 ILE A N 1
ATOM 568 C CA . ILE A 1 73 ? -17.25 17.266 -0.584 1 92.5 73 ILE A CA 1
ATOM 569 C C . ILE A 1 73 ? -16.609 17.547 -1.944 1 92.5 73 ILE A C 1
ATOM 571 O O . ILE A 1 73 ? -16.547 18.688 -2.398 1 92.5 73 ILE A O 1
ATOM 575 N N . THR A 1 74 ? -16.031 16.562 -2.566 1 85.56 74 THR A N 1
ATOM 576 C CA . THR A 1 74 ? -15.641 16.609 -3.971 1 85.56 74 THR A CA 1
ATOM 577 C C . THR A 1 74 ? -16.688 15.938 -4.852 1 85.56 74 THR A C 1
ATOM 579 O O . THR A 1 74 ? -16.891 14.727 -4.762 1 85.56 74 THR A O 1
ATOM 582 N N . PRO A 1 75 ? -17.328 16.734 -5.609 1 83.56 75 PRO A N 1
ATOM 583 C CA . PRO A 1 75 ? -18.391 16.141 -6.43 1 83.56 75 PRO A CA 1
ATOM 584 C C . PRO A 1 75 ? -17.859 15.109 -7.422 1 83.56 75 PRO A C 1
ATOM 586 O O . PRO A 1 75 ? -16.766 15.281 -7.973 1 83.56 75 PRO A O 1
ATOM 589 N N . GLU A 1 76 ? -18.578 13.969 -7.648 1 71.5 76 GLU A N 1
ATOM 590 C CA . GLU A 1 76 ? -18.172 12.898 -8.547 1 71.5 76 GLU A CA 1
ATOM 591 C C . GLU A 1 76 ? -18.562 13.211 -9.992 1 71.5 76 GLU A C 1
ATOM 593 O O . GLU A 1 76 ? -18 12.656 -10.93 1 71.5 76 GLU A O 1
ATOM 598 N N . GLU A 1 77 ? -19.453 14.055 -10.133 1 70.31 77 GLU A N 1
ATOM 599 C CA . GLU A 1 77 ? -19.984 14.352 -11.461 1 70.31 77 GLU A CA 1
ATOM 600 C C . GLU A 1 77 ? -18.969 15.094 -12.312 1 70.31 77 GLU A C 1
ATOM 602 O O . GLU A 1 77 ? -18.328 16.047 -11.844 1 70.31 77 GLU A O 1
ATOM 607 N N . LYS A 1 78 ? -18.875 14.664 -13.484 1 68.12 78 LYS A N 1
ATOM 608 C CA . LYS A 1 78 ? -18 15.297 -14.461 1 68.12 78 LYS A CA 1
ATOM 609 C C . LYS A 1 78 ? -18.438 16.719 -14.758 1 68.12 78 LYS A C 1
ATOM 611 O O . LYS A 1 78 ? -19.641 17 -14.867 1 68.12 78 LYS A O 1
ATOM 616 N N . GLY A 1 79 ? -17.516 17.672 -14.82 1 70.81 79 GLY A N 1
ATOM 617 C CA . GLY A 1 79 ? -17.828 19.047 -15.148 1 70.81 79 GLY A CA 1
ATOM 618 C C . GLY A 1 79 ? -18.188 19.891 -13.938 1 70.81 79 GLY A C 1
ATOM 619 O O . GLY A 1 79 ? -18.453 21.094 -14.055 1 70.81 79 GLY A O 1
ATOM 620 N N . SER A 1 80 ? -18.312 19.266 -12.875 1 81.62 80 SER A N 1
ATOM 621 C CA . SER A 1 80 ? -18.578 20 -11.648 1 81.62 80 SER A CA 1
ATOM 622 C C . SER A 1 80 ? -17.328 20.734 -11.164 1 81.62 80 SER A C 1
ATOM 624 O O . SER A 1 80 ? -16.328 20.812 -11.883 1 81.62 80 SER A O 1
ATOM 626 N N . VAL A 1 81 ? -17.391 21.531 -9.977 1 88 81 VAL A N 1
ATOM 627 C CA . VAL A 1 81 ? -16.375 22.438 -9.469 1 88 81 VAL A CA 1
ATOM 628 C C . VAL A 1 81 ? -15.141 21.641 -9.039 1 88 81 VAL A C 1
ATOM 630 O O . VAL A 1 81 ? -14.062 22.219 -8.836 1 88 81 VAL A O 1
ATOM 633 N N . GLY A 1 82 ? -15.188 20.297 -8.93 1 85.75 82 GLY A N 1
ATOM 634 C CA . GLY A 1 82 ? -14.031 19.453 -8.664 1 85.75 82 GLY A CA 1
ATOM 635 C C . GLY A 1 82 ? -13.57 19.516 -7.219 1 85.75 82 GLY A C 1
ATOM 636 O O . GLY A 1 82 ? -14.383 19.734 -6.312 1 85.75 82 GLY A O 1
ATOM 637 N N . SER A 1 83 ? -12.234 19.312 -7.004 1 88.12 83 SER A N 1
ATOM 638 C CA . SER A 1 83 ? -11.664 19.203 -5.66 1 88.12 83 SER A CA 1
ATOM 639 C C . SER A 1 83 ? -11.086 20.547 -5.199 1 88.12 83 SER A C 1
ATOM 641 O O . SER A 1 83 ? -10.133 21.047 -5.793 1 88.12 83 SER A O 1
ATOM 643 N N . PRO A 1 84 ? -11.617 21.094 -4.137 1 94 84 PRO A N 1
ATOM 644 C CA . PRO A 1 84 ? -11.008 22.312 -3.615 1 94 84 PRO A CA 1
ATOM 645 C C . PRO A 1 84 ? -9.602 22.094 -3.064 1 94 84 PRO A C 1
ATOM 647 O O . PRO A 1 84 ? -8.758 22.984 -3.1 1 94 84 PRO A O 1
ATOM 650 N N . ASN A 1 85 ? -9.32 20.859 -2.545 1 92.5 85 ASN A N 1
ATOM 651 C CA . ASN A 1 85 ? -7.996 20.547 -2.035 1 92.5 85 ASN A CA 1
ATOM 652 C C . ASN A 1 85 ? -6.93 20.672 -3.119 1 92.5 85 ASN A C 1
ATOM 654 O O . ASN A 1 85 ? -5.836 21.172 -2.863 1 92.5 85 ASN A O 1
ATOM 658 N N . ALA A 1 86 ? -7.234 20.203 -4.301 1 89.44 86 ALA A N 1
ATOM 659 C CA . ALA A 1 86 ? -6.293 20.281 -5.41 1 89.44 86 ALA A CA 1
ATOM 660 C C . ALA A 1 86 ? -5.977 21.734 -5.75 1 89.44 86 ALA A C 1
ATOM 662 O O . ALA A 1 86 ? -4.82 22.094 -5.988 1 89.44 86 ALA A O 1
ATOM 663 N N . ILE A 1 87 ? -7.039 22.578 -5.746 1 92.44 87 ILE A N 1
ATOM 664 C CA . ILE A 1 87 ? -6.883 24 -6.07 1 92.44 87 ILE A CA 1
ATOM 665 C C . ILE A 1 87 ? -6.023 24.672 -5.008 1 92.44 87 ILE A C 1
ATOM 667 O O . ILE A 1 87 ? -5.09 25.406 -5.34 1 92.44 87 ILE A O 1
ATOM 671 N N . LEU A 1 88 ? -6.332 24.422 -3.781 1 96.81 88 LEU A N 1
ATOM 672 C CA . LEU A 1 88 ? -5.602 25.031 -2.68 1 96.81 88 LEU A CA 1
ATOM 673 C C . LEU A 1 88 ? -4.129 24.625 -2.713 1 96.81 88 LEU A C 1
ATOM 675 O O . LEU A 1 88 ? -3.246 25.469 -2.541 1 96.81 88 LEU A O 1
ATOM 679 N N . ARG A 1 89 ? -3.893 23.344 -2.896 1 94.31 89 ARG A N 1
ATOM 680 C CA . ARG A 1 89 ? -2.525 22.828 -2.949 1 94.31 89 ARG A CA 1
ATOM 681 C C . ARG A 1 89 ? -1.716 23.547 -4.02 1 94.31 89 ARG A C 1
ATOM 683 O O . ARG A 1 89 ? -0.58 23.969 -3.777 1 94.31 89 ARG A O 1
ATOM 690 N N . ARG A 1 90 ? -2.297 23.672 -5.156 1 91.38 90 ARG A N 1
ATOM 691 C CA . ARG A 1 90 ? -1.629 24.312 -6.281 1 91.38 90 ARG A CA 1
ATOM 692 C C . ARG A 1 90 ? -1.396 25.797 -6.004 1 91.38 90 ARG A C 1
ATOM 694 O O . ARG A 1 90 ? -0.294 26.312 -6.219 1 91.38 90 ARG A O 1
ATOM 701 N N . GLU A 1 91 ? -2.387 26.453 -5.527 1 94.44 91 GLU A N 1
ATOM 702 C CA . GLU A 1 91 ? -2.344 27.906 -5.387 1 94.44 91 GLU A CA 1
ATOM 703 C C . GLU A 1 91 ? -1.363 28.312 -4.293 1 94.44 91 GLU A C 1
ATOM 705 O O . GLU A 1 91 ? -0.7 29.344 -4.414 1 94.44 91 GLU A O 1
ATOM 710 N N . ILE A 1 92 ? -1.275 27.578 -3.266 1 95.62 92 ILE A N 1
ATOM 711 C CA . ILE A 1 92 ? -0.383 28 -2.191 1 95.62 92 ILE A CA 1
ATOM 712 C C . ILE A 1 92 ? 1.003 27.391 -2.406 1 95.62 92 ILE A C 1
ATOM 714 O O . ILE A 1 92 ? 1.869 27.484 -1.533 1 95.62 92 ILE A O 1
ATOM 718 N N . ASP A 1 93 ? 1.158 26.719 -3.447 1 94.44 93 ASP A N 1
ATOM 719 C CA . ASP A 1 93 ? 2.4 26.047 -3.809 1 94.44 93 ASP A CA 1
ATOM 720 C C . ASP A 1 93 ? 2.811 25.047 -2.734 1 94.44 93 ASP A C 1
ATOM 722 O O . ASP A 1 93 ? 3.928 25.094 -2.219 1 94.44 93 ASP A O 1
ATOM 726 N N . GLY A 1 94 ? 1.797 24.281 -2.375 1 96.69 94 GLY A N 1
ATOM 727 C CA . GLY A 1 94 ? 2.068 23.203 -1.433 1 96.69 94 GLY A CA 1
ATOM 728 C C . GLY A 1 94 ? 2.938 22.109 -2.014 1 96.69 94 GLY A C 1
ATOM 729 O O . GLY A 1 94 ? 2.707 21.656 -3.137 1 96.69 94 GLY A O 1
ATOM 730 N N . LYS A 1 95 ? 3.961 21.703 -1.236 1 97.12 95 LYS A N 1
ATOM 731 C CA . LYS A 1 95 ? 4.906 20.734 -1.759 1 97.12 95 LYS A CA 1
ATOM 732 C C . LYS A 1 95 ? 4.812 19.406 -0.991 1 97.12 95 LYS A C 1
ATOM 734 O O . LYS A 1 95 ? 5.066 18.344 -1.55 1 97.12 95 LYS A O 1
ATOM 739 N N . VAL A 1 96 ? 4.461 19.547 0.258 1 97.94 96 VAL A N 1
ATOM 740 C CA . VAL A 1 96 ? 4.535 18.375 1.136 1 97.94 96 VAL A CA 1
ATOM 741 C C . VAL A 1 96 ? 3.25 18.266 1.951 1 97.94 96 VAL A C 1
ATOM 743 O O . VAL A 1 96 ? 2.693 19.266 2.391 1 97.94 96 VAL A O 1
ATOM 746 N N . ILE A 1 97 ? 2.75 17.094 2.082 1 98.19 97 ILE A N 1
ATOM 747 C CA . ILE A 1 97 ? 1.717 16.781 3.059 1 98.19 97 ILE A CA 1
ATOM 748 C C . ILE A 1 97 ? 2.293 15.852 4.129 1 98.19 97 ILE A C 1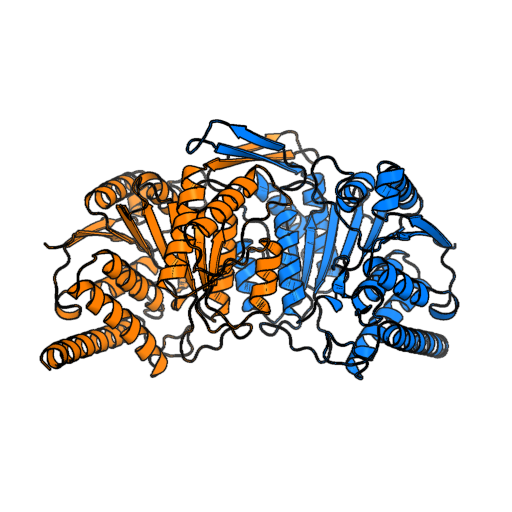
ATOM 750 O O . ILE A 1 97 ? 2.857 14.797 3.812 1 98.19 97 ILE A O 1
ATOM 754 N N . LEU A 1 98 ? 2.219 16.234 5.312 1 98.5 98 LEU A N 1
ATOM 755 C CA . LEU A 1 98 ? 2.699 15.43 6.43 1 98.5 98 LEU A CA 1
ATOM 756 C C . LEU A 1 98 ? 1.534 14.789 7.184 1 98.5 98 LEU A C 1
ATOM 758 O O . LEU A 1 98 ? 0.613 15.492 7.613 1 98.5 98 LEU A O 1
ATOM 762 N N . ARG A 1 99 ? 1.523 13.523 7.285 1 98.31 99 ARG A N 1
ATOM 763 C CA . ARG A 1 99 ? 0.619 12.773 8.148 1 98.31 99 ARG A CA 1
ATOM 764 C C . ARG A 1 99 ? 1.393 11.844 9.078 1 98.31 99 ARG A C 1
ATOM 766 O O . ARG A 1 99 ? 2.197 11.031 8.617 1 98.31 99 ARG A O 1
ATOM 773 N N . THR A 1 100 ? 1.186 11.977 10.352 1 97.75 100 THR A N 1
ATOM 774 C CA . THR A 1 100 ? 1.906 11.172 11.336 1 97.75 100 THR A CA 1
ATOM 775 C C . THR A 1 100 ? 0.947 10.266 12.102 1 97.75 100 THR A C 1
ATOM 777 O O . THR A 1 100 ? 0.009 10.75 12.742 1 97.75 100 THR A O 1
ATOM 780 N N . GLY A 1 101 ? 1.159 8.969 11.914 1 96.19 101 GLY A N 1
ATOM 781 C CA . GLY A 1 101 ? 0.48 8.031 12.797 1 96.19 101 GLY A CA 1
ATOM 782 C C . GLY A 1 101 ? 1.119 7.93 14.172 1 96.19 101 GLY A C 1
ATOM 783 O O . GLY A 1 101 ? 2.346 7.91 14.289 1 96.19 101 GLY A O 1
ATOM 784 N N . ARG A 1 102 ? 0.275 7.918 15.188 1 94.81 102 ARG A N 1
ATOM 785 C CA . ARG A 1 102 ? 0.784 7.805 16.547 1 94.81 102 ARG A CA 1
ATOM 786 C C . ARG A 1 102 ? -0.15 6.961 17.406 1 94.81 102 ARG A C 1
ATOM 788 O O . ARG A 1 102 ? -1.337 6.832 17.109 1 94.81 102 ARG A O 1
ATOM 795 N N . ARG A 1 103 ? 0.366 6.516 18.469 1 93.5 103 ARG A N 1
ATOM 796 C CA . ARG A 1 103 ? -0.358 5.668 19.406 1 93.5 103 ARG A CA 1
ATOM 797 C C . ARG A 1 103 ? -1.459 6.453 20.109 1 93.5 103 ARG A C 1
ATOM 799 O O . ARG A 1 103 ? -1.248 7.594 20.531 1 93.5 103 ARG A O 1
ATOM 806 N N . ILE A 1 104 ? -2.609 5.887 20.156 1 94.38 104 ILE A N 1
ATOM 807 C CA . ILE A 1 104 ? -3.732 6.383 20.938 1 94.38 104 ILE A CA 1
ATOM 808 C C . ILE A 1 104 ? -3.945 5.488 22.156 1 94.38 104 ILE A C 1
ATOM 810 O O . ILE A 1 104 ? -4.191 4.289 22.016 1 94.38 104 ILE A O 1
ATOM 814 N N . PRO A 1 105 ? -3.822 6.047 23.312 1 93.06 105 PRO A N 1
ATOM 815 C CA . PRO A 1 105 ? -3.992 5.215 24.516 1 93.06 105 PRO A CA 1
ATOM 816 C C . PRO A 1 105 ? -5.309 4.438 24.516 1 93.06 105 PRO A C 1
ATOM 818 O O . PRO A 1 105 ? -6.359 4.996 24.188 1 93.06 105 PRO A O 1
ATOM 821 N N . GLY A 1 106 ? -5.16 3.172 24.891 1 91.38 106 GLY A N 1
ATOM 822 C CA . GLY A 1 106 ? -6.348 2.34 24.984 1 91.38 106 GLY A CA 1
ATOM 823 C C . GLY A 1 106 ? -6.754 1.714 23.672 1 91.38 106 GLY A C 1
ATOM 824 O O . GLY A 1 106 ? -7.652 0.872 23.625 1 91.38 106 GLY A O 1
ATOM 825 N N . ILE A 1 107 ? -6.145 2.119 22.609 1 91.94 107 ILE A N 1
ATOM 826 C CA . ILE A 1 107 ? -6.422 1.552 21.297 1 91.94 107 ILE A CA 1
ATOM 827 C C . ILE A 1 107 ? -5.27 0.645 20.875 1 91.94 107 ILE A C 1
ATOM 829 O O . ILE A 1 107 ? -4.113 1.074 20.828 1 91.94 107 ILE A O 1
ATOM 833 N N . ARG A 1 108 ? -5.605 -0.597 20.641 1 88.06 108 ARG A N 1
ATOM 834 C CA . ARG A 1 108 ? -4.57 -1.56 20.266 1 88.06 108 ARG A CA 1
ATOM 835 C C . ARG A 1 108 ? -4.078 -1.325 18.844 1 88.06 108 ARG A C 1
ATOM 837 O O . ARG A 1 108 ? -4.859 -1.4 17.891 1 88.06 108 ARG A O 1
ATOM 844 N N . PRO A 1 109 ? -2.801 -1.025 18.672 1 90.81 109 PRO A N 1
ATOM 845 C CA . PRO A 1 109 ? -2.26 -0.862 17.312 1 90.81 109 PRO A CA 1
ATOM 846 C C . PRO A 1 109 ? -2.137 -2.186 16.562 1 90.81 109 PRO A C 1
ATOM 848 O O . PRO A 1 109 ? -2.172 -3.254 17.188 1 90.81 109 PRO A O 1
ATOM 851 N N . VAL A 1 110 ? -2.051 -2.059 15.289 1 89.56 110 VAL A N 1
ATOM 852 C CA . VAL A 1 110 ? -1.825 -3.207 14.422 1 89.56 110 VAL A CA 1
ATOM 853 C C . VAL A 1 110 ? -0.329 -3.49 14.32 1 89.56 110 VAL A C 1
ATOM 855 O O . VAL A 1 110 ? 0.485 -2.562 14.297 1 89.56 110 VAL A O 1
ATOM 858 N N . ALA A 1 111 ? 0.055 -4.742 14.266 1 86.06 111 ALA A N 1
ATOM 859 C CA . ALA A 1 111 ? 1.424 -5.215 14.07 1 86.06 111 ALA A CA 1
ATOM 860 C C . ALA A 1 111 ? 2.363 -4.625 15.109 1 86.06 111 ALA A C 1
ATOM 862 O O . ALA A 1 111 ? 3.541 -4.387 14.836 1 86.06 111 ALA A O 1
ATOM 863 N N . GLY A 1 112 ? 1.831 -4.184 16.219 1 84.75 112 GLY A N 1
ATOM 864 C CA . GLY A 1 112 ? 2.658 -3.711 17.328 1 84.75 112 GLY A CA 1
ATOM 865 C C . GLY A 1 112 ? 3.232 -2.328 17.078 1 84.75 112 GLY A C 1
ATOM 866 O O . GLY A 1 112 ? 4.203 -1.934 17.734 1 84.75 112 GLY A O 1
ATOM 867 N N . ALA A 1 113 ? 2.66 -1.634 16.156 1 87.81 113 ALA A N 1
ATOM 868 C CA . ALA A 1 113 ? 3.113 -0.266 15.914 1 87.81 113 ALA A CA 1
ATOM 869 C C . ALA A 1 113 ? 3.084 0.556 17.203 1 87.81 113 ALA A C 1
ATOM 871 O O . ALA A 1 113 ? 2.062 0.606 17.891 1 87.81 113 ALA A O 1
ATOM 872 N N . TYR A 1 114 ? 4.219 1.172 17.516 1 90.06 114 TYR A N 1
ATOM 873 C CA . TYR A 1 114 ? 4.289 1.918 18.766 1 90.06 114 TYR A CA 1
ATOM 874 C C . TYR A 1 114 ? 4.848 3.316 18.547 1 90.06 114 TYR A C 1
ATOM 876 O O . TYR A 1 114 ? 4.215 4.312 18.906 1 90.06 114 TYR A O 1
ATOM 884 N N . ALA A 1 115 ? 6.039 3.346 17.938 1 94.38 115 ALA A N 1
ATOM 885 C CA . ALA A 1 115 ? 6.656 4.637 17.641 1 94.38 115 ALA A CA 1
ATOM 886 C C . ALA A 1 115 ? 5.945 5.348 16.5 1 94.38 115 ALA A C 1
ATOM 888 O O . ALA A 1 115 ? 5.355 4.699 15.633 1 94.38 115 ALA A O 1
ATOM 889 N N . PRO A 1 116 ? 5.961 6.66 16.484 1 96.12 116 PRO A N 1
ATOM 890 C CA . PRO A 1 116 ? 5.285 7.402 15.422 1 96.12 116 PRO A CA 1
ATOM 891 C C . PRO A 1 116 ? 5.875 7.121 14.039 1 96.12 116 PRO A C 1
ATOM 893 O O . PRO A 1 116 ? 7.086 6.93 13.906 1 96.12 116 PRO A O 1
ATOM 896 N N . ILE A 1 117 ? 5.027 7.043 13.086 1 97.31 117 ILE A N 1
ATOM 897 C CA . ILE A 1 117 ? 5.426 6.926 11.688 1 97.31 117 ILE A CA 1
ATOM 898 C C . ILE A 1 117 ? 4.871 8.109 10.898 1 97.31 117 ILE A C 1
ATOM 900 O O . ILE A 1 117 ? 3.654 8.281 10.797 1 97.31 117 ILE A O 1
ATOM 904 N N . SER A 1 118 ? 5.773 8.906 10.375 1 98.38 118 SER A N 1
ATOM 905 C CA . SER A 1 118 ? 5.387 10.07 9.578 1 98.38 118 SER A CA 1
ATOM 906 C C . SER A 1 118 ? 5.535 9.797 8.086 1 98.38 118 SER A C 1
ATOM 908 O O . SER A 1 118 ? 6.594 9.352 7.633 1 98.38 118 SER A O 1
ATOM 910 N N . VAL A 1 119 ? 4.504 10 7.355 1 98.69 119 VAL A N 1
ATOM 911 C CA . VAL A 1 119 ? 4.566 9.938 5.902 1 98.69 119 VAL A CA 1
ATOM 912 C C . VAL A 1 119 ? 4.688 11.344 5.324 1 98.69 119 VAL A C 1
ATOM 914 O O . VAL A 1 119 ? 3.834 12.195 5.566 1 98.69 119 VAL A O 1
ATOM 917 N N . VAL A 1 120 ? 5.77 11.586 4.668 1 98.81 120 VAL A N 1
ATOM 918 C CA . VAL A 1 120 ? 5.988 12.844 3.953 1 98.81 120 VAL A CA 1
ATOM 919 C C . VAL A 1 120 ? 5.598 12.672 2.486 1 98.81 120 VAL A C 1
ATOM 921 O O . VAL A 1 120 ? 6.422 12.266 1.663 1 98.81 120 VAL A O 1
ATOM 924 N N . ARG A 1 121 ? 4.441 13.07 2.191 1 98.44 121 ARG A N 1
ATOM 925 C CA . ARG A 1 121 ? 3.826 12.883 0.881 1 98.44 121 ARG A CA 1
ATOM 926 C C . ARG A 1 121 ? 4.047 14.094 -0.01 1 98.44 121 ARG A C 1
ATOM 928 O O . ARG A 1 121 ? 3.783 15.227 0.402 1 98.44 121 ARG A O 1
ATOM 935 N N . MET A 1 122 ? 4.562 13.828 -1.228 1 98 122 MET A N 1
ATOM 936 C CA . MET A 1 122 ? 4.551 14.867 -2.256 1 98 122 MET A CA 1
ATOM 937 C C . MET A 1 122 ? 3.133 15.367 -2.504 1 98 122 MET A C 1
ATOM 939 O O . MET A 1 122 ? 2.207 14.57 -2.668 1 98 122 MET A O 1
ATOM 943 N N . ALA A 1 123 ? 2.959 16.688 -2.549 1 96.75 123 ALA A N 1
ATOM 944 C CA . ALA A 1 123 ? 1.604 17.234 -2.543 1 96.75 123 ALA A CA 1
ATOM 945 C C . ALA A 1 123 ? 1.108 17.5 -3.963 1 96.75 123 ALA A C 1
ATOM 947 O O . ALA A 1 123 ? -0.09 17.688 -4.184 1 96.75 123 ALA A O 1
ATOM 948 N N . VAL A 1 124 ? 2.033 17.516 -4.953 1 93.75 124 VAL A N 1
ATOM 949 C CA . VAL A 1 124 ? 1.649 17.891 -6.312 1 93.75 124 VAL A CA 1
ATOM 950 C C . VAL A 1 124 ? 2.322 16.953 -7.309 1 93.75 124 VAL A C 1
ATOM 952 O O . VAL A 1 124 ? 3.324 16.312 -6.988 1 93.75 124 VAL A O 1
ATOM 955 N N . GLY A 1 125 ? 1.759 16.875 -8.477 1 94.12 125 GLY A N 1
ATOM 956 C CA . GLY A 1 125 ? 2.35 16.078 -9.539 1 94.12 125 GLY A CA 1
ATOM 957 C C . GLY A 1 125 ? 2.023 14.594 -9.422 1 94.12 125 GLY A C 1
ATOM 958 O O . GLY A 1 125 ? 0.98 14.227 -8.883 1 94.12 125 GLY A O 1
ATOM 959 N N . ASP A 1 126 ? 2.92 13.797 -10.125 1 95.62 126 ASP A N 1
ATOM 960 C CA . ASP A 1 126 ? 2.707 12.352 -10.148 1 95.62 126 ASP A CA 1
ATOM 961 C C . ASP A 1 126 ? 1.385 12.008 -10.828 1 95.62 126 ASP A C 1
ATOM 963 O O . ASP A 1 126 ? 1.077 12.523 -11.906 1 95.62 126 ASP A O 1
ATOM 967 N N . ALA A 1 127 ? 0.559 11.141 -10.234 1 93.81 127 ALA A N 1
ATOM 968 C CA . ALA A 1 127 ? -0.684 10.711 -10.875 1 93.81 127 ALA A CA 1
ATOM 969 C C . ALA A 1 127 ? -1.738 11.812 -10.812 1 93.81 127 ALA A C 1
ATOM 971 O O . ALA A 1 127 ? -2.699 11.805 -11.586 1 93.81 127 ALA A O 1
ATOM 972 N N . TYR A 1 128 ? -1.627 12.758 -9.945 1 90.06 128 TYR A N 1
ATOM 973 C CA . TYR A 1 128 ? -2.611 13.828 -9.773 1 90.06 128 TYR A CA 1
ATOM 974 C C . TYR A 1 128 ? -2.428 14.914 -10.828 1 90.06 128 TYR A C 1
ATOM 976 O O . TYR A 1 128 ? -1.358 15.523 -10.922 1 90.06 128 TYR A O 1
ATOM 984 N N . GLY A 1 129 ? -3.463 15.117 -11.562 1 88.62 129 GLY A N 1
ATOM 985 C CA . GLY A 1 129 ? -3.389 16.094 -12.641 1 88.62 129 GLY A CA 1
ATOM 986 C C . GLY A 1 129 ? -2.725 15.547 -13.891 1 88.62 129 GLY A C 1
ATOM 987 O O . GLY A 1 129 ? -2.41 16.312 -14.812 1 88.62 129 GLY A O 1
ATOM 988 N N . ALA A 1 130 ? -2.461 14.227 -13.953 1 95.19 130 ALA A N 1
ATOM 989 C CA . ALA A 1 130 ? -1.814 13.594 -15.102 1 95.19 130 ALA A CA 1
ATOM 990 C C . ALA A 1 130 ? -2.689 13.695 -16.344 1 95.19 130 ALA A C 1
ATOM 992 O O . ALA A 1 130 ? -3.914 13.781 -16.25 1 95.19 130 ALA A O 1
ATOM 993 N N . LYS A 1 131 ? -1.986 13.773 -17.5 1 97.38 131 LYS A N 1
ATOM 994 C CA . LYS A 1 131 ? -2.707 13.703 -18.766 1 97.38 131 LYS A CA 1
ATOM 995 C C . LYS A 1 131 ? -3.066 12.258 -19.094 1 97.38 131 LYS A C 1
ATOM 997 O O . LYS A 1 131 ? -2.207 11.375 -19.078 1 97.38 131 LYS A O 1
ATOM 1002 N N . GLU A 1 132 ? -4.305 12.047 -19.391 1 98 132 GLU A N 1
ATOM 1003 C CA . GLU A 1 132 ? -4.762 10.695 -19.703 1 98 132 GLU A CA 1
ATOM 1004 C C . GLU A 1 132 ? -5.605 10.68 -20.984 1 98 132 GLU A C 1
ATOM 1006 O O . GLU A 1 132 ? -6.355 11.625 -21.234 1 98 132 GLU A O 1
ATOM 1011 N N . TRP A 1 133 ? -5.48 9.664 -21.75 1 98.31 133 TRP A N 1
ATOM 1012 C CA . TRP A 1 133 ? -6.289 9.508 -22.953 1 98.31 133 TRP A CA 1
ATOM 1013 C C . TRP A 1 133 ? -6.379 8.047 -23.375 1 98.31 133 TRP A C 1
ATOM 1015 O O . TRP A 1 133 ? -5.711 7.188 -22.781 1 98.31 133 TRP A O 1
ATOM 1025 N N . ARG A 1 134 ? -7.273 7.766 -24.234 1 97.88 134 ARG A N 1
ATOM 1026 C CA . ARG A 1 134 ? -7.441 6.418 -24.766 1 97.88 134 ARG A CA 1
ATOM 1027 C C . ARG A 1 134 ? -7.234 6.391 -26.266 1 97.88 134 ARG A C 1
ATOM 1029 O O . ARG A 1 134 ? -7.496 7.383 -26.953 1 97.88 134 ARG A O 1
ATOM 1036 N N . GLU A 1 135 ? -6.719 5.375 -26.719 1 98.31 135 GLU A N 1
ATOM 1037 C CA . GLU A 1 135 ? -6.59 5.098 -28.141 1 98.31 135 GLU A CA 1
ATOM 1038 C C . GLU A 1 135 ? -7.195 3.74 -28.5 1 98.31 135 GLU A C 1
ATOM 1040 O O . GLU A 1 135 ? -7.172 2.812 -27.688 1 98.31 135 GLU A O 1
ATOM 1045 N N . GLY A 1 136 ? -7.695 3.627 -29.734 1 97.38 136 GLY A N 1
ATOM 1046 C CA . GLY A 1 136 ? -8.312 2.383 -30.172 1 97.38 136 GLY A CA 1
ATOM 1047 C C . GLY A 1 136 ? -9.758 2.252 -29.75 1 97.38 136 GLY A C 1
ATOM 1048 O O . GLY A 1 136 ? -10.367 3.219 -29.281 1 97.38 136 GLY A O 1
ATOM 1049 N N . ASP A 1 137 ? -10.367 1.054 -30.047 1 95.5 137 ASP A N 1
ATOM 1050 C CA . ASP A 1 137 ? -11.773 0.83 -29.734 1 95.5 137 ASP A CA 1
ATOM 1051 C C . ASP A 1 137 ? -12.008 -0.599 -29.25 1 95.5 137 ASP A C 1
ATOM 1053 O O . ASP A 1 137 ? -11.172 -1.478 -29.469 1 95.5 137 ASP A O 1
ATOM 1057 N N . GLY A 1 138 ? -13.117 -0.696 -28.547 1 93.62 138 GLY A N 1
ATOM 1058 C CA . GLY A 1 138 ? -13.5 -2.016 -28.078 1 93.62 138 GLY A CA 1
ATOM 1059 C C . GLY A 1 138 ? -12.422 -2.697 -27.266 1 93.62 138 GLY A C 1
ATOM 1060 O O . GLY A 1 138 ? -11.805 -2.07 -26.391 1 93.62 138 GLY A O 1
ATOM 1061 N N . VAL A 1 139 ? -12.18 -3.979 -27.5 1 91.75 139 VAL A N 1
ATOM 1062 C CA . VAL A 1 139 ? -11.273 -4.793 -26.703 1 91.75 139 VAL A CA 1
ATOM 1063 C C . VAL A 1 139 ? -9.828 -4.41 -27 1 91.75 139 VAL A C 1
ATOM 1065 O O . VAL A 1 139 ? -8.922 -4.695 -26.219 1 91.75 139 VAL A O 1
ATOM 1068 N N . ASP A 1 140 ? -9.547 -3.715 -28.094 1 94.94 140 ASP A N 1
ATOM 1069 C CA . ASP A 1 140 ? -8.203 -3.309 -28.5 1 94.94 140 ASP A CA 1
ATOM 1070 C C . ASP A 1 140 ? -7.879 -1.909 -27.984 1 94.94 140 ASP A C 1
ATOM 1072 O O . ASP A 1 140 ? -6.816 -1.361 -28.297 1 94.94 140 ASP A O 1
ATOM 1076 N N . GLU A 1 141 ? -8.781 -1.382 -27.188 1 97.88 141 GLU A N 1
ATOM 1077 C CA . GLU A 1 141 ? -8.57 -0.055 -26.609 1 97.88 141 GLU A CA 1
ATOM 1078 C C . GLU A 1 141 ? -7.395 -0.054 -25.641 1 97.88 141 GLU A C 1
ATOM 1080 O O . GLU A 1 141 ? -7.199 -1.017 -24.891 1 97.88 141 GLU A O 1
ATOM 1085 N N . VAL A 1 142 ? -6.602 1.014 -25.688 1 98.38 142 VAL A N 1
ATOM 1086 C CA . VAL A 1 142 ? -5.469 1.207 -24.781 1 98.38 142 VAL A CA 1
ATOM 1087 C C . VAL A 1 142 ? -5.602 2.547 -24.062 1 98.38 142 VAL A C 1
ATOM 1089 O O . VAL A 1 142 ? -5.867 3.574 -24.688 1 98.38 142 VAL A O 1
ATOM 1092 N N . ALA A 1 143 ? -5.547 2.559 -22.75 1 98.62 143 ALA A N 1
ATOM 1093 C CA . ALA A 1 143 ? -5.535 3.781 -21.953 1 98.62 143 ALA A CA 1
ATOM 1094 C C . ALA A 1 143 ? -4.105 4.219 -21.641 1 98.62 143 ALA A C 1
ATOM 1096 O O . ALA A 1 143 ? -3.264 3.391 -21.281 1 98.62 143 ALA A O 1
ATOM 1097 N N . TYR A 1 144 ? -3.832 5.449 -21.812 1 98.62 144 TYR A N 1
ATOM 1098 C CA . TYR A 1 144 ? -2.521 6.039 -21.562 1 98.62 144 TYR A CA 1
ATOM 1099 C C . TYR A 1 144 ? -2.594 7.078 -20.453 1 98.62 144 TYR A C 1
ATOM 1101 O O . TYR A 1 144 ? -3.635 7.707 -20.25 1 98.62 144 TYR A O 1
ATOM 1109 N N . ARG A 1 145 ? -1.528 7.199 -19.703 1 98.31 145 ARG A N 1
ATOM 1110 C CA . ARG A 1 145 ? -1.359 8.25 -18.703 1 98.31 145 ARG A CA 1
ATOM 1111 C C . ARG A 1 145 ? 0.06 8.805 -18.734 1 98.31 145 ARG A C 1
ATOM 1113 O O . ARG A 1 145 ? 1.03 8.047 -18.719 1 98.31 145 ARG A O 1
ATOM 1120 N N . THR A 1 146 ? 0.251 10.055 -18.875 1 98.5 146 THR A N 1
ATOM 1121 C CA . THR A 1 146 ? 1.542 10.719 -18.734 1 98.5 146 THR A CA 1
ATOM 1122 C C . THR A 1 146 ? 1.585 11.555 -17.469 1 98.5 146 THR A C 1
ATOM 1124 O O . THR A 1 146 ? 0.803 12.492 -17.297 1 98.5 146 THR A O 1
ATOM 1127 N N . GLU A 1 147 ? 2.426 11.172 -16.625 1 97.88 147 GLU A N 1
ATOM 1128 C CA . GLU A 1 147 ? 2.605 11.867 -15.352 1 97.88 147 GLU A CA 1
ATOM 1129 C C . GLU A 1 147 ? 3.965 12.555 -15.289 1 97.88 147 GLU A C 1
ATOM 1131 O O . GLU A 1 147 ? 4.852 12.266 -16.094 1 97.88 147 GLU A O 1
ATOM 1136 N N . LYS A 1 148 ? 4.133 13.484 -14.383 1 98.19 148 LYS A N 1
ATOM 1137 C CA . LYS A 1 148 ? 5.398 14.203 -14.242 1 98.19 148 LYS A CA 1
ATOM 1138 C C . LYS A 1 148 ? 5.684 14.523 -12.773 1 98.19 148 LYS A C 1
ATOM 1140 O O . LYS A 1 148 ? 4.758 14.664 -11.977 1 98.19 148 LYS A O 1
ATOM 1145 N N . VAL A 1 149 ? 6.902 14.57 -12.398 1 97.94 149 VAL A N 1
ATOM 1146 C CA . VAL A 1 149 ? 7.398 15.094 -11.125 1 97.94 149 VAL A CA 1
ATOM 1147 C C . VAL A 1 149 ? 8.555 16.062 -11.383 1 97.94 149 VAL A C 1
ATOM 1149 O O . VAL A 1 149 ? 9.352 15.852 -12.305 1 97.94 149 VAL A O 1
ATOM 1152 N N . ASP A 1 150 ? 8.594 17.078 -10.656 1 96.75 150 ASP A N 1
ATOM 1153 C CA . ASP A 1 150 ? 9.672 18.047 -10.859 1 96.75 150 ASP A CA 1
ATOM 1154 C C . ASP A 1 150 ? 10.695 17.969 -9.734 1 96.75 150 ASP A C 1
ATOM 1156 O O . ASP A 1 150 ? 10.344 17.656 -8.594 1 96.75 150 ASP A O 1
ATOM 1160 N N . ARG A 1 151 ? 11.898 18.281 -10.047 1 97.31 151 ARG A N 1
ATOM 1161 C CA . ARG A 1 151 ? 13.023 18.125 -9.125 1 97.31 151 ARG A CA 1
ATOM 1162 C C . ARG A 1 151 ? 12.852 19.031 -7.91 1 97.31 151 ARG A C 1
ATOM 1164 O O . ARG A 1 151 ? 13.227 18.656 -6.793 1 97.31 151 ARG A O 1
ATOM 1171 N N . LYS A 1 152 ? 12.328 20.266 -8.086 1 95.31 152 LYS A N 1
ATOM 1172 C CA . LYS A 1 152 ? 12.117 21.203 -6.984 1 95.31 152 LYS A CA 1
ATOM 1173 C C . LYS A 1 152 ? 11.242 20.578 -5.898 1 95.31 152 LYS A C 1
ATOM 1175 O O . LYS A 1 152 ? 11.547 20.688 -4.707 1 95.31 152 LYS A O 1
ATOM 1180 N N . THR A 1 153 ? 10.172 20 -6.293 1 95.88 153 THR A N 1
ATOM 1181 C CA . THR A 1 153 ? 9.266 19.375 -5.34 1 95.88 153 THR A CA 1
ATOM 1182 C C . THR A 1 153 ? 9.906 18.141 -4.707 1 95.88 153 THR A C 1
ATOM 1184 O O . THR A 1 153 ? 9.766 17.906 -3.504 1 95.88 153 THR A O 1
ATOM 1187 N N . CYS A 1 154 ? 10.641 17.281 -5.52 1 97.81 154 CYS A N 1
ATOM 1188 C CA . CYS A 1 154 ? 11.344 16.125 -4.977 1 97.81 154 CYS A CA 1
ATOM 1189 C C . CYS A 1 154 ? 12.352 16.562 -3.914 1 97.81 154 CYS A C 1
ATOM 1191 O O . CYS A 1 154 ? 12.484 15.898 -2.879 1 97.81 154 CYS A O 1
ATOM 1193 N N . ARG A 1 155 ? 13.023 17.594 -4.219 1 97.38 155 ARG A N 1
ATOM 1194 C CA . ARG A 1 155 ? 13.992 18.125 -3.264 1 97.38 155 ARG A CA 1
ATOM 1195 C C . ARG A 1 155 ? 13.305 18.578 -1.979 1 97.38 155 ARG A C 1
ATOM 1197 O O . ARG A 1 155 ? 13.812 18.328 -0.88 1 97.38 155 ARG A O 1
ATOM 1204 N N . ALA A 1 156 ? 12.203 19.328 -2.104 1 96.75 156 ALA A N 1
ATOM 1205 C CA . ALA A 1 156 ? 11.453 19.781 -0.938 1 96.75 156 ALA A CA 1
ATOM 1206 C C . ALA A 1 156 ? 11.023 18.594 -0.068 1 96.75 156 ALA A C 1
ATOM 1208 O O . ALA A 1 156 ? 11.133 18.656 1.159 1 96.75 156 ALA A O 1
ATOM 1209 N N . VAL A 1 157 ? 10.516 17.562 -0.686 1 97.94 157 VAL A N 1
ATOM 1210 C CA . VAL A 1 157 ? 10.062 16.375 0.021 1 97.94 157 VAL A CA 1
ATOM 1211 C C . VAL A 1 157 ? 11.234 15.734 0.77 1 97.94 157 VAL A C 1
ATOM 1213 O O . VAL A 1 157 ? 11.117 15.406 1.954 1 97.94 157 VAL A O 1
ATOM 1216 N N . ALA A 1 158 ? 12.344 15.547 0.075 1 98.25 158 ALA A N 1
ATOM 1217 C CA . ALA A 1 158 ? 13.523 14.922 0.673 1 98.25 158 ALA A CA 1
ATOM 1218 C C . ALA A 1 158 ? 14.062 15.766 1.825 1 98.25 158 ALA A C 1
ATOM 1220 O O . ALA A 1 158 ? 14.305 15.25 2.92 1 98.25 158 ALA A O 1
ATOM 1221 N N . GLU A 1 159 ? 14.234 17.047 1.543 1 97.62 159 GLU A N 1
ATOM 1222 C CA . GLU A 1 159 ? 14.773 17.953 2.553 1 97.62 159 GLU A CA 1
ATOM 1223 C C . GLU A 1 159 ? 13.891 17.984 3.799 1 97.62 159 GLU A C 1
ATOM 1225 O O . GLU A 1 159 ? 14.391 17.875 4.922 1 97.62 159 GLU A O 1
ATOM 1230 N N . PHE A 1 160 ? 12.656 18.172 3.625 1 97.81 160 PHE A N 1
ATOM 1231 C CA . PHE A 1 160 ? 11.727 18.203 4.75 1 97.81 160 PHE A CA 1
ATOM 1232 C C . PHE A 1 160 ? 11.773 16.906 5.531 1 97.81 160 PHE A C 1
ATOM 1234 O O . PHE A 1 160 ? 11.719 16.906 6.762 1 97.81 160 PHE A O 1
ATOM 1241 N N . ALA A 1 161 ? 11.789 15.734 4.812 1 98.56 161 ALA A N 1
ATOM 1242 C CA . ALA A 1 161 ? 11.812 14.43 5.469 1 98.56 161 ALA A CA 1
ATOM 1243 C C . ALA A 1 161 ? 13 14.32 6.426 1 98.56 161 ALA A C 1
ATOM 1245 O O . ALA A 1 161 ? 12.836 13.883 7.57 1 98.56 161 ALA A O 1
ATOM 1246 N N . PHE A 1 162 ? 14.148 14.719 6 1 98.56 162 PHE A N 1
ATOM 1247 C CA . PHE A 1 162 ? 15.336 14.602 6.832 1 98.56 162 PHE A CA 1
ATOM 1248 C C . PHE A 1 162 ? 15.289 15.602 7.98 1 98.56 162 PHE A C 1
ATOM 1250 O O . PHE A 1 162 ? 15.672 15.281 9.109 1 98.56 162 PHE A O 1
ATOM 1257 N N . ARG A 1 163 ? 14.82 16.797 7.727 1 97.25 163 ARG A N 1
ATOM 1258 C CA . ARG A 1 163 ? 14.664 17.797 8.789 1 97.25 163 ARG A CA 1
ATOM 1259 C C . ARG A 1 163 ? 13.695 17.297 9.859 1 97.25 163 ARG A C 1
ATOM 1261 O O . ARG A 1 163 ? 13.961 17.438 11.055 1 97.25 163 ARG A O 1
ATOM 1268 N N . HIS A 1 164 ? 12.602 16.812 9.352 1 97.12 164 HIS A N 1
ATOM 1269 C CA . HIS A 1 164 ? 11.586 16.312 10.273 1 97.12 164 HIS A CA 1
ATOM 1270 C C . HIS A 1 164 ? 12.117 15.133 11.086 1 97.12 164 HIS A C 1
ATOM 1272 O O . HIS A 1 164 ? 11.852 15.031 12.289 1 97.12 164 HIS A O 1
ATOM 1278 N N . ALA A 1 165 ? 12.828 14.219 10.414 1 98.44 165 ALA A N 1
ATOM 1279 C CA . ALA A 1 165 ? 13.422 13.078 11.102 1 98.44 165 ALA A CA 1
ATOM 1280 C C . ALA A 1 165 ? 14.406 13.531 12.172 1 98.44 165 ALA A C 1
ATOM 1282 O O . ALA A 1 165 ? 14.438 12.969 13.273 1 98.44 165 ALA A O 1
ATOM 1283 N N . GLN A 1 166 ? 15.164 14.508 11.844 1 97.88 166 GLN A N 1
ATOM 1284 C CA . GLN A 1 166 ? 16.125 15.047 12.812 1 97.88 166 GLN A CA 1
ATOM 1285 C C . GLN A 1 166 ? 15.398 15.633 14.023 1 97.88 166 GLN A C 1
ATOM 1287 O O . GLN A 1 166 ? 15.766 15.344 15.164 1 97.88 166 GLN A O 1
ATOM 1292 N N . LYS A 1 167 ? 14.398 16.391 13.758 1 95 167 LYS A N 1
ATOM 1293 C CA . LYS A 1 167 ? 13.633 17.062 14.805 1 95 167 LYS A CA 1
ATOM 1294 C C . LYS A 1 167 ? 12.938 16.047 15.719 1 95 167 LYS A C 1
ATOM 1296 O O . LYS A 1 167 ? 12.812 16.281 16.922 1 95 167 LYS A O 1
ATOM 1301 N N . THR A 1 168 ? 12.531 14.945 15.195 1 95.25 168 THR A N 1
ATOM 1302 C CA . THR A 1 168 ? 11.703 14 15.945 1 95.25 168 THR A CA 1
ATOM 1303 C C . THR A 1 168 ? 12.523 12.789 16.375 1 95.25 168 THR A C 1
ATOM 1305 O O . THR A 1 168 ? 11.977 11.797 16.844 1 95.25 168 THR A O 1
ATOM 1308 N N . ASN A 1 169 ? 13.797 12.805 16.156 1 96.62 169 ASN A N 1
ATOM 1309 C CA . ASN A 1 169 ? 14.688 11.688 16.469 1 96.62 169 ASN A CA 1
ATOM 1310 C C . ASN A 1 169 ? 14.211 10.391 15.836 1 96.62 169 ASN A C 1
ATOM 1312 O O . ASN A 1 169 ? 14.055 9.375 16.516 1 96.62 169 ASN A O 1
ATOM 1316 N N . ALA A 1 170 ? 13.883 10.453 14.555 1 97.81 170 ALA A N 1
ATOM 1317 C CA . ALA A 1 170 ? 13.422 9.32 13.758 1 97.81 170 ALA A CA 1
ATOM 1318 C C . ALA A 1 170 ? 14.438 8.961 12.672 1 97.81 170 ALA A C 1
ATOM 1320 O O . ALA A 1 170 ? 15.406 9.695 12.461 1 97.81 170 ALA A O 1
ATOM 1321 N N . LYS A 1 171 ? 14.305 7.867 12.117 1 97.94 171 LYS A N 1
ATOM 1322 C CA . LYS A 1 171 ? 15.07 7.52 10.922 1 97.94 171 LYS A CA 1
ATOM 1323 C C . LYS A 1 171 ? 14.258 7.754 9.656 1 97.94 171 LYS A C 1
ATOM 1325 O O . LYS A 1 171 ? 13.031 7.648 9.672 1 97.94 171 LYS A O 1
ATOM 1330 N N . VAL A 1 172 ? 14.922 8.133 8.578 1 98.62 172 VAL A N 1
ATOM 1331 C CA . VAL A 1 172 ? 14.297 8.164 7.258 1 98.62 172 VAL A CA 1
ATOM 1332 C C . VAL A 1 172 ? 14.273 6.758 6.664 1 98.62 172 VAL A C 1
ATOM 1334 O O . VAL A 1 172 ? 15.32 6.121 6.52 1 98.62 172 VAL A O 1
ATOM 1337 N N . PHE A 1 173 ? 13.164 6.285 6.418 1 97.62 173 PHE A N 1
ATOM 1338 C CA . PHE A 1 173 ? 12.914 4.902 6.023 1 97.62 173 PHE A CA 1
ATOM 1339 C C . PHE A 1 173 ? 12.047 4.844 4.77 1 97.62 173 PHE A C 1
ATOM 1341 O O . PHE A 1 173 ? 11.211 5.719 4.551 1 97.62 173 PHE A O 1
ATOM 1348 N N . GLY A 1 174 ? 12.258 3.842 3.924 1 96.88 174 GLY A N 1
ATOM 1349 C CA . GLY A 1 174 ? 11.43 3.682 2.742 1 96.88 174 GLY A CA 1
ATOM 1350 C C . GLY A 1 174 ? 11.859 4.562 1.585 1 96.88 174 GLY A C 1
ATOM 1351 O O . GLY A 1 174 ? 12.977 5.086 1.58 1 96.88 174 GLY A O 1
ATOM 1352 N N . GLY A 1 175 ? 10.914 4.625 0.558 1 96.75 175 GLY A N 1
ATOM 1353 C CA . GLY A 1 175 ? 11.234 5.406 -0.625 1 96.75 175 GLY A CA 1
ATOM 1354 C C . GLY A 1 175 ? 10.547 4.902 -1.879 1 96.75 175 GLY A C 1
ATOM 1355 O O . GLY A 1 175 ? 9.688 4.016 -1.81 1 96.75 175 GLY A O 1
ATOM 1356 N N . PRO A 1 176 ? 10.898 5.523 -2.99 1 97.75 176 PRO A N 1
ATOM 1357 C CA . PRO A 1 176 ? 10.211 5.219 -4.246 1 97.75 176 PRO A CA 1
ATOM 1358 C C . PRO A 1 176 ? 10.664 3.893 -4.859 1 97.75 176 PRO A C 1
ATOM 1360 O O . PRO A 1 176 ? 11.656 3.312 -4.418 1 97.75 176 PRO A O 1
ATOM 1363 N N . LYS A 1 177 ? 9.93 3.4 -5.824 1 96 177 LYS A N 1
ATOM 1364 C CA . LYS A 1 177 ? 10.258 2.184 -6.562 1 96 177 LYS A CA 1
ATOM 1365 C C . LYS A 1 177 ? 11.133 2.494 -7.773 1 96 177 LYS A C 1
ATOM 1367 O O . LYS A 1 177 ? 10.766 2.186 -8.906 1 96 177 LYS A O 1
ATOM 1372 N N . TYR A 1 178 ? 12.367 2.941 -7.559 1 94.25 178 TYR A N 1
ATOM 1373 C CA . TYR A 1 178 ? 13.242 3.475 -8.594 1 94.25 178 TYR A CA 1
ATOM 1374 C C . TYR A 1 178 ? 13.812 2.354 -9.453 1 94.25 178 TYR A C 1
ATOM 1376 O O . TYR A 1 178 ? 14.32 2.6 -10.547 1 94.25 178 TYR A O 1
ATOM 1384 N N . THR A 1 179 ? 13.711 1.065 -9.039 1 87.75 179 THR A N 1
ATOM 1385 C CA . THR A 1 179 ? 14.195 -0.054 -9.836 1 87.75 179 THR A CA 1
ATOM 1386 C C . THR A 1 179 ? 13.258 -0.328 -11.008 1 87.75 179 THR A C 1
ATOM 1388 O O . THR A 1 179 ? 13.688 -0.813 -12.055 1 87.75 179 THR A O 1
ATOM 1391 N N . VAL A 1 180 ? 12 0.007 -10.852 1 89.81 180 VAL A N 1
ATOM 1392 C CA . VAL A 1 180 ? 11.008 -0.147 -11.906 1 89.81 180 VAL A CA 1
ATOM 1393 C C . VAL A 1 180 ? 10.945 1.125 -12.75 1 89.81 180 VAL A C 1
ATOM 1395 O O . VAL A 1 180 ? 10.719 1.064 -13.961 1 89.81 180 VAL A O 1
ATOM 1398 N N . SER A 1 181 ? 11.086 2.27 -12.055 1 94.94 181 SER A N 1
ATOM 1399 C CA . SER A 1 181 ? 11.078 3.568 -12.719 1 94.94 181 SER A CA 1
ATOM 1400 C C . SER A 1 181 ? 12.312 4.383 -12.359 1 94.94 181 SER A C 1
ATOM 1402 O O . SER A 1 181 ? 12.227 5.348 -11.594 1 94.94 181 SER A O 1
ATOM 1404 N N . PRO A 1 182 ? 13.43 4.062 -12.977 1 93.94 182 PRO A N 1
ATOM 1405 C CA . PRO A 1 182 ? 14.703 4.664 -12.578 1 93.94 182 PRO A CA 1
ATOM 1406 C C . PRO A 1 182 ? 14.773 6.156 -12.898 1 93.94 182 PRO A C 1
ATOM 1408 O O . PRO A 1 182 ? 15.523 6.895 -12.242 1 93.94 182 PRO A O 1
ATOM 1411 N N . VAL A 1 183 ? 14.016 6.633 -13.953 1 96.69 183 VAL A N 1
ATOM 1412 C CA . VAL A 1 183 ? 14.078 8.031 -14.359 1 96.69 183 VAL A CA 1
ATOM 1413 C C . VAL A 1 183 ? 13.047 8.844 -13.586 1 96.69 183 VAL A C 1
ATOM 1415 O O . VAL A 1 183 ? 13.383 9.836 -12.938 1 96.69 183 VAL A O 1
ATOM 1418 N N . TYR A 1 184 ? 11.844 8.344 -13.609 1 97.88 184 TYR A N 1
ATOM 1419 C CA . TYR A 1 184 ? 10.703 9.055 -13.031 1 97.88 184 TYR A CA 1
ATOM 1420 C C . TYR A 1 184 ? 10.75 9.016 -11.516 1 97.88 184 TYR A C 1
ATOM 1422 O O . TYR A 1 184 ? 10.914 10.047 -10.859 1 97.88 184 TYR A O 1
ATOM 1430 N N . GLU A 1 185 ? 10.75 7.82 -10.93 1 97.88 185 GLU A N 1
ATOM 1431 C CA . GLU A 1 185 ? 10.82 7.676 -9.477 1 97.88 185 GLU A CA 1
ATOM 1432 C C . GLU A 1 185 ? 12.25 7.855 -8.969 1 97.88 185 GLU A C 1
ATOM 1434 O O . GLU A 1 185 ? 12.461 8.227 -7.812 1 97.88 185 GLU A O 1
ATOM 1439 N N . GLY A 1 186 ? 13.164 7.641 -9.883 1 97.69 186 GLY A N 1
ATOM 1440 C CA . GLY A 1 186 ? 14.57 7.836 -9.562 1 97.69 186 GLY A CA 1
ATOM 1441 C C . GLY A 1 186 ? 14.891 9.25 -9.109 1 97.69 186 GLY A C 1
ATOM 1442 O O . GLY A 1 186 ? 15.797 9.461 -8.305 1 97.69 186 GLY A O 1
ATOM 1443 N N . MET A 1 187 ? 14.148 10.219 -9.578 1 98.5 187 MET A N 1
ATOM 1444 C CA . MET A 1 187 ? 14.414 11.617 -9.234 1 98.5 187 MET A CA 1
ATOM 1445 C C . MET A 1 187 ? 14.242 11.844 -7.734 1 98.5 187 MET A C 1
ATOM 1447 O O . MET A 1 187 ? 15.07 12.508 -7.105 1 98.5 187 MET A O 1
ATOM 1451 N N . LEU A 1 188 ? 13.172 11.32 -7.145 1 98.69 188 LEU A N 1
ATOM 1452 C CA . LEU A 1 188 ? 13 11.453 -5.703 1 98.69 188 LEU A CA 1
ATOM 1453 C C . LEU A 1 188 ? 14.117 10.719 -4.957 1 98.69 188 LEU A C 1
ATOM 1455 O O . LEU A 1 188 ? 14.625 11.219 -3.951 1 98.69 188 LEU A O 1
ATOM 1459 N N . LYS A 1 189 ? 14.461 9.5 -5.457 1 98.62 189 LYS A N 1
ATOM 1460 C CA . LYS A 1 189 ? 15.539 8.742 -4.836 1 98.62 189 LYS A CA 1
ATOM 1461 C C . LYS A 1 189 ? 16.844 9.531 -4.84 1 98.62 189 LYS A C 1
ATOM 1463 O O . LYS A 1 189 ? 17.594 9.523 -3.854 1 98.62 189 LYS A O 1
ATOM 1468 N N . GLU A 1 190 ? 17.125 10.133 -5.949 1 98.38 190 GLU A N 1
ATOM 1469 C CA . GLU A 1 190 ? 18.328 10.961 -6.062 1 98.38 190 GLU A CA 1
ATOM 1470 C C . GLU A 1 190 ? 18.328 12.07 -5.016 1 98.38 190 GLU A C 1
ATOM 1472 O O . GLU A 1 190 ? 19.344 12.305 -4.355 1 98.38 190 GLU A O 1
ATOM 1477 N N . GLU A 1 191 ? 17.219 12.75 -4.895 1 98.44 191 GLU A N 1
ATOM 1478 C CA . GLU A 1 191 ? 17.125 13.852 -3.938 1 98.44 191 GLU A CA 1
ATOM 1479 C C . GLU A 1 191 ? 17.203 13.344 -2.502 1 98.44 191 GLU A C 1
ATOM 1481 O O . GLU A 1 191 ? 17.75 14.023 -1.626 1 98.44 191 GLU A O 1
ATOM 1486 N N . MET A 1 192 ? 16.656 12.195 -2.221 1 98.81 192 MET A N 1
ATOM 1487 C CA . MET A 1 192 ? 16.781 11.578 -0.902 1 98.81 192 MET A CA 1
ATOM 1488 C C . MET A 1 192 ? 18.234 11.289 -0.58 1 98.81 192 MET A C 1
ATOM 1490 O O . MET A 1 192 ? 18.703 11.57 0.524 1 98.81 192 MET A O 1
ATOM 1494 N N . ASP A 1 193 ? 18.922 10.688 -1.537 1 98.56 193 ASP A N 1
ATOM 1495 C CA . ASP A 1 193 ? 20.344 10.383 -1.348 1 98.56 193 ASP A CA 1
ATOM 1496 C C . ASP A 1 193 ? 21.156 11.656 -1.115 1 98.56 193 ASP A C 1
ATOM 1498 O O . ASP A 1 193 ? 22.047 11.68 -0.266 1 98.56 193 ASP A O 1
ATOM 1502 N N . ALA A 1 194 ? 20.844 12.672 -1.884 1 98.25 194 ALA A N 1
ATOM 1503 C CA . ALA A 1 194 ? 21.531 13.945 -1.711 1 98.25 194 ALA A CA 1
ATOM 1504 C C . ALA A 1 194 ? 21.281 14.523 -0.324 1 98.25 194 ALA A C 1
ATOM 1506 O O . ALA A 1 194 ? 22.188 15.023 0.331 1 98.25 194 ALA A O 1
ATOM 1507 N N . ALA A 1 195 ? 20.031 14.508 0.133 1 98.12 195 ALA A N 1
ATOM 1508 C CA . ALA A 1 195 ? 19.672 15.023 1.448 1 98.12 195 ALA A CA 1
ATOM 1509 C C . ALA A 1 195 ? 20.375 14.258 2.559 1 98.12 195 ALA A C 1
ATOM 1511 O O . ALA A 1 195 ? 20.781 14.844 3.566 1 98.12 195 ALA A O 1
ATOM 1512 N N . SER A 1 196 ? 20.469 12.938 2.406 1 98.56 196 SER A N 1
ATOM 1513 C CA . SER A 1 196 ? 21.094 12.102 3.43 1 98.56 196 SER A CA 1
ATOM 1514 C C . SER A 1 196 ? 22.531 12.562 3.715 1 98.56 196 SER A C 1
ATOM 1516 O O . SER A 1 196 ? 23.016 12.422 4.84 1 98.56 196 SER A O 1
ATOM 1518 N N . LYS A 1 197 ? 23.188 13.109 2.754 1 98.31 197 LYS A N 1
ATOM 1519 C CA . LYS A 1 197 ? 24.547 13.609 2.922 1 98.31 197 LYS A CA 1
ATOM 1520 C C . LYS A 1 197 ? 24.562 14.906 3.725 1 98.31 197 LYS A C 1
ATOM 1522 O O . LYS A 1 197 ? 25.531 15.203 4.422 1 98.31 197 LYS A O 1
ATOM 1527 N N . ARG A 1 198 ? 23.531 15.695 3.605 1 96.94 198 ARG A N 1
ATOM 1528 C CA . ARG A 1 198 ? 23.422 16.969 4.312 1 96.94 198 ARG A CA 1
ATOM 1529 C C . ARG A 1 198 ? 23 16.75 5.762 1 96.94 198 ARG A C 1
ATOM 1531 O O . ARG A 1 198 ? 23.219 17.625 6.609 1 96.94 198 ARG A O 1
ATOM 1538 N N . TYR A 1 199 ? 22.406 15.617 6.043 1 97.81 199 TYR A N 1
ATOM 1539 C CA . TYR A 1 199 ? 21.984 15.281 7.395 1 97.81 199 TYR A CA 1
ATOM 1540 C C . TYR A 1 199 ? 22.609 13.977 7.863 1 97.81 199 TYR A C 1
ATOM 1542 O O . TYR A 1 199 ? 21.906 13.008 8.156 1 97.81 199 TYR A O 1
ATOM 1550 N N . PRO A 1 200 ? 23.891 13.898 8.156 1 97.06 200 PRO A N 1
ATOM 1551 C CA . PRO A 1 200 ? 24.609 12.656 8.422 1 97.06 200 PRO A CA 1
ATOM 1552 C C . PRO A 1 200 ? 24.234 12.016 9.75 1 97.06 200 PRO A C 1
ATOM 1554 O O . PRO A 1 200 ? 24.5 10.828 9.977 1 97.06 200 PRO A O 1
ATOM 1557 N N . THR A 1 201 ? 23.578 12.758 10.633 1 97.75 201 THR A N 1
ATOM 1558 C CA . THR A 1 201 ? 23.219 12.219 11.938 1 97.75 201 THR A CA 1
ATOM 1559 C C . THR A 1 201 ? 21.875 11.492 11.867 1 97.75 201 THR A C 1
ATOM 1561 O O . THR A 1 201 ? 21.5 10.773 12.797 1 97.75 201 THR A O 1
ATOM 1564 N N . VAL A 1 202 ? 21.125 11.688 10.852 1 98.38 202 VAL A N 1
ATOM 1565 C CA . VAL A 1 202 ? 19.828 11.023 10.664 1 98.38 202 VAL A CA 1
ATOM 1566 C C . VAL A 1 202 ? 20.047 9.656 10.016 1 98.38 202 VAL A C 1
ATOM 1568 O O . VAL A 1 202 ? 20.656 9.562 8.953 1 98.38 202 VAL A O 1
ATOM 1571 N N . LYS A 1 203 ? 19.656 8.602 10.695 1 98.06 203 LYS A N 1
ATOM 1572 C CA . LYS A 1 203 ? 19.734 7.266 10.102 1 98.06 203 LYS A CA 1
ATOM 1573 C C . LYS A 1 203 ? 18.906 7.18 8.82 1 98.06 203 LYS A C 1
ATOM 1575 O O . LYS A 1 203 ? 17.75 7.629 8.789 1 98.06 203 LYS A O 1
ATOM 1580 N N . TYR A 1 204 ? 19.516 6.742 7.762 1 98.25 204 TYR A N 1
ATOM 1581 C CA . TYR A 1 204 ? 18.906 6.641 6.434 1 98.25 204 TYR A CA 1
ATOM 1582 C C . TYR A 1 204 ? 18.828 5.191 5.98 1 98.25 204 TYR A C 1
ATOM 1584 O O . TYR A 1 204 ? 19.859 4.559 5.727 1 98.25 204 TYR A O 1
ATOM 1592 N N . GLU A 1 205 ? 17.641 4.613 5.895 1 97.19 205 GLU A N 1
ATOM 1593 C CA . GLU A 1 205 ? 17.391 3.232 5.496 1 97.19 205 GLU A CA 1
ATOM 1594 C C . GLU A 1 205 ? 16.391 3.164 4.34 1 97.19 205 GLU A C 1
ATOM 1596 O O . GLU A 1 205 ? 15.25 2.762 4.531 1 97.19 205 GLU A O 1
ATOM 1601 N N . PRO A 1 206 ? 16.859 3.482 3.154 1 97.06 206 PRO A N 1
ATOM 1602 C CA . PRO A 1 206 ? 15.969 3.482 1.998 1 97.06 206 PRO A CA 1
ATOM 1603 C C . PRO A 1 206 ? 15.477 2.082 1.632 1 97.06 206 PRO A C 1
ATOM 1605 O O . PRO A 1 206 ? 16.234 1.116 1.714 1 97.06 206 PRO A O 1
ATOM 1608 N N . GLN A 1 207 ? 14.219 1.934 1.396 1 95.81 207 GLN A N 1
ATOM 1609 C CA . GLN A 1 207 ? 13.555 0.729 0.915 1 95.81 207 GLN A CA 1
ATOM 1610 C C . GLN A 1 207 ? 12.633 1.041 -0.264 1 95.81 207 GLN A C 1
ATOM 1612 O O . GLN A 1 207 ? 12.062 2.129 -0.339 1 95.81 207 GLN A O 1
ATOM 1617 N N . LEU A 1 208 ? 12.484 0.048 -1.192 1 96.06 208 LEU A N 1
ATOM 1618 C CA . LEU A 1 208 ? 11.461 0.189 -2.221 1 96.06 208 LEU A CA 1
ATOM 1619 C C . LEU A 1 208 ? 10.07 0.201 -1.603 1 96.06 208 LEU A C 1
ATOM 1621 O O . LEU A 1 208 ? 9.844 -0.417 -0.559 1 96.06 208 LEU A O 1
ATOM 1625 N N . ILE A 1 209 ? 9.156 0.888 -2.244 1 97.88 209 ILE A N 1
ATOM 1626 C CA . ILE A 1 209 ? 7.84 1.15 -1.672 1 97.88 209 ILE A CA 1
ATOM 1627 C C . ILE A 1 209 ? 7.117 -0.17 -1.414 1 97.88 209 ILE A C 1
ATOM 1629 O O . ILE A 1 209 ? 6.371 -0.296 -0.441 1 97.88 209 ILE A O 1
ATOM 1633 N N . ASP A 1 210 ? 7.27 -1.194 -2.328 1 95.31 210 ASP A N 1
ATOM 1634 C CA . ASP A 1 210 ? 6.625 -2.484 -2.107 1 95.31 210 ASP A CA 1
ATOM 1635 C C . ASP A 1 210 ? 7.16 -3.156 -0.846 1 95.31 210 ASP A C 1
ATOM 1637 O O . ASP A 1 210 ? 6.391 -3.689 -0.045 1 95.31 210 ASP A O 1
ATOM 1641 N N . ALA A 1 211 ? 8.461 -3.119 -0.656 1 94.5 211 ALA A N 1
ATOM 1642 C CA . ALA A 1 211 ? 9.086 -3.646 0.558 1 94.5 211 ALA A CA 1
ATOM 1643 C C . ALA A 1 211 ? 8.672 -2.834 1.782 1 94.5 211 ALA A C 1
ATOM 1645 O O . ALA A 1 211 ? 8.508 -3.385 2.873 1 94.5 211 ALA A O 1
ATOM 1646 N N . THR A 1 212 ? 8.508 -1.506 1.618 1 96.62 212 THR A N 1
ATOM 1647 C CA . THR A 1 212 ? 8.109 -0.627 2.711 1 96.62 212 THR A CA 1
ATOM 1648 C C . THR A 1 212 ? 6.773 -1.072 3.301 1 96.62 212 THR A C 1
ATOM 1650 O O . THR A 1 212 ? 6.637 -1.192 4.52 1 96.62 212 THR A O 1
ATOM 1653 N N . TYR A 1 213 ? 5.816 -1.396 2.455 1 96.56 213 TYR A N 1
ATOM 1654 C CA . TYR A 1 213 ? 4.512 -1.85 2.92 1 96.56 213 TYR A CA 1
ATOM 1655 C C . TYR A 1 213 ? 4.645 -3.098 3.785 1 96.56 213 TYR A C 1
ATOM 1657 O O . TYR A 1 213 ? 4.055 -3.178 4.867 1 96.56 213 TYR A O 1
ATOM 1665 N N . ALA A 1 214 ? 5.426 -4.02 3.361 1 94.44 214 ALA A N 1
ATOM 1666 C CA . ALA A 1 214 ? 5.59 -5.289 4.066 1 94.44 214 ALA A CA 1
ATOM 1667 C C . ALA A 1 214 ? 6.355 -5.098 5.371 1 94.44 214 ALA A C 1
ATOM 1669 O O . ALA A 1 214 ? 5.98 -5.648 6.406 1 94.44 214 ALA A O 1
ATOM 1670 N N . LEU A 1 215 ? 7.402 -4.305 5.332 1 94.19 215 LEU A N 1
ATOM 1671 C CA . LEU A 1 215 ? 8.297 -4.148 6.473 1 94.19 215 LEU A CA 1
ATOM 1672 C C . LEU A 1 215 ? 7.609 -3.404 7.609 1 94.19 215 LEU A C 1
ATOM 1674 O O . LEU A 1 215 ? 7.902 -3.645 8.781 1 94.19 215 LEU A O 1
ATOM 1678 N N . LEU A 1 216 ? 6.699 -2.543 7.293 1 95.38 216 LEU A N 1
ATOM 1679 C CA . LEU A 1 216 ? 5.961 -1.81 8.312 1 95.38 216 LEU A CA 1
ATOM 1680 C C . LEU A 1 216 ? 5.117 -2.758 9.164 1 95.38 216 LEU A C 1
ATOM 1682 O O . LEU A 1 216 ? 4.801 -2.451 10.312 1 95.38 216 LEU A O 1
ATOM 1686 N N . LEU A 1 217 ? 4.766 -3.93 8.633 1 93.31 217 LEU A N 1
ATOM 1687 C CA . LEU A 1 217 ? 3.951 -4.898 9.352 1 93.31 217 LEU A CA 1
ATOM 1688 C C . LEU A 1 217 ? 4.82 -5.809 10.211 1 93.31 217 LEU A C 1
ATOM 1690 O O . LEU A 1 217 ? 4.305 -6.598 11.008 1 93.31 217 LEU A O 1
ATOM 1694 N N . SER A 1 218 ? 6.094 -5.68 10.062 1 87.06 218 SER A N 1
ATOM 1695 C CA . SER A 1 218 ? 6.977 -6.562 10.82 1 87.06 218 SER A CA 1
ATOM 1696 C C . SER A 1 218 ? 7.988 -5.77 11.633 1 87.06 218 SER A C 1
ATOM 1698 O O . SER A 1 218 ? 8.836 -6.348 12.312 1 87.06 218 SER A O 1
ATOM 1700 N N . SER A 1 219 ? 7.891 -4.434 11.578 1 75.19 219 SER A N 1
ATOM 1701 C CA . SER A 1 219 ? 8.859 -3.574 12.25 1 75.19 219 SER A CA 1
ATOM 1702 C C . SER A 1 219 ? 8.18 -2.717 13.32 1 75.19 219 SER A C 1
ATOM 1704 O O . SER A 1 219 ? 7.266 -1.953 13.023 1 75.19 219 SER A O 1
ATOM 1706 N N . ALA A 1 220 ? 8.297 -2.92 14.68 1 69.25 220 ALA A N 1
ATOM 1707 C CA . ALA A 1 220 ? 7.602 -2.156 15.711 1 69.25 220 ALA A CA 1
ATOM 1708 C C . ALA A 1 220 ? 8.578 -1.275 16.484 1 69.25 220 ALA A C 1
ATOM 1710 O O . ALA A 1 220 ? 8.172 -0.529 17.391 1 69.25 220 ALA A O 1
ATOM 1711 N N . GLY A 1 221 ? 9.695 -1.01 15.836 1 76.12 221 GLY A N 1
ATOM 1712 C CA . GLY A 1 221 ? 10.609 -0.513 16.859 1 76.12 221 GLY A CA 1
ATOM 1713 C C . GLY A 1 221 ? 10.82 0.988 16.781 1 76.12 221 GLY A C 1
ATOM 1714 O O . GLY A 1 221 ? 10.414 1.718 17.703 1 76.12 221 GLY A O 1
ATOM 1715 N N . ASP A 1 222 ? 11.414 1.59 15.789 1 88.19 222 ASP A N 1
ATOM 1716 C CA . ASP A 1 222 ? 11.898 2.967 15.781 1 88.19 222 ASP A CA 1
ATOM 1717 C C . ASP A 1 222 ? 10.906 3.895 15.086 1 88.19 222 ASP A C 1
ATOM 1719 O O . ASP A 1 222 ? 10.102 3.447 14.266 1 88.19 222 ASP A O 1
ATOM 1723 N N . ALA A 1 223 ? 10.852 5.262 15.531 1 96.38 223 ALA A N 1
ATOM 1724 C CA . ALA A 1 223 ? 10.133 6.285 14.781 1 96.38 223 ALA A CA 1
ATOM 1725 C C . ALA A 1 223 ? 10.664 6.387 13.352 1 96.38 223 ALA A C 1
ATOM 1727 O O . ALA A 1 223 ? 11.867 6.258 13.117 1 96.38 223 ALA A O 1
ATOM 1728 N N . MET A 1 224 ? 9.789 6.566 12.469 1 97.75 224 MET A N 1
ATOM 1729 C CA . MET A 1 224 ? 10.164 6.574 11.062 1 97.75 224 MET A CA 1
ATOM 1730 C C . MET A 1 224 ? 9.562 7.777 10.344 1 97.75 224 MET A C 1
ATOM 1732 O O . MET A 1 224 ? 8.508 8.273 10.734 1 97.75 224 MET A O 1
ATOM 1736 N N . VAL A 1 225 ? 10.281 8.273 9.422 1 98.62 225 VAL A N 1
ATOM 1737 C CA . VAL A 1 225 ? 9.805 9.242 8.445 1 98.62 225 VAL A CA 1
ATOM 1738 C C . VAL A 1 225 ? 9.93 8.664 7.035 1 98.62 225 VAL A C 1
ATOM 1740 O O . VAL A 1 225 ? 11.023 8.281 6.609 1 98.62 225 VAL A O 1
ATOM 1743 N N . ILE A 1 226 ? 8.828 8.633 6.277 1 98.75 226 ILE A N 1
ATOM 1744 C CA . ILE A 1 226 ? 8.828 7.953 4.988 1 98.75 226 ILE A CA 1
ATOM 1745 C C . ILE A 1 226 ? 8.461 8.945 3.883 1 98.75 226 ILE A C 1
ATOM 1747 O O . ILE A 1 226 ? 7.293 9.281 3.713 1 98.75 226 ILE A O 1
ATOM 1751 N N . PRO A 1 227 ? 9.453 9.383 3.086 1 98.88 227 PRO A N 1
ATOM 1752 C CA . PRO A 1 227 ? 9.148 10.203 1.912 1 98.88 227 PRO A CA 1
ATOM 1753 C C . PRO A 1 227 ? 8.469 9.406 0.799 1 98.88 227 PRO A C 1
ATOM 1755 O O . PRO A 1 227 ? 8.805 8.25 0.562 1 98.88 227 PRO A O 1
ATOM 1758 N N . ALA A 1 228 ? 7.527 10.008 0.149 1 98.75 228 ALA A N 1
ATOM 1759 C CA . ALA A 1 228 ? 6.793 9.289 -0.886 1 98.75 228 ALA A CA 1
ATOM 1760 C C . ALA A 1 228 ? 6.305 10.234 -1.977 1 98.75 228 ALA A C 1
ATOM 1762 O O . ALA A 1 228 ? 6.039 11.414 -1.712 1 98.75 228 ALA A O 1
ATOM 1763 N N . LEU A 1 229 ? 6.18 9.711 -3.199 1 98.5 229 LEU A N 1
ATOM 1764 C CA . LEU A 1 229 ? 5.473 10.414 -4.262 1 98.5 229 LEU A CA 1
ATOM 1765 C C . LEU A 1 229 ? 4.008 10.633 -3.891 1 98.5 229 LEU A C 1
ATOM 1767 O O . LEU A 1 229 ? 3.516 10.047 -2.924 1 98.5 229 LEU A O 1
ATOM 1771 N N . ASN A 1 230 ? 3.324 11.445 -4.617 1 97.56 230 ASN A N 1
ATOM 1772 C CA . ASN A 1 230 ? 1.971 11.875 -4.285 1 97.56 230 ASN A CA 1
ATOM 1773 C C . ASN A 1 230 ? 1.027 10.688 -4.133 1 97.56 230 ASN A C 1
ATOM 1775 O O . ASN A 1 230 ? 0.468 10.469 -3.055 1 97.56 230 ASN A O 1
ATOM 1779 N N . ARG A 1 231 ? 0.892 9.898 -5.121 1 97.12 231 ARG A N 1
ATOM 1780 C CA . ARG A 1 231 ? -0.042 8.773 -5.09 1 97.12 231 ARG A CA 1
ATOM 1781 C C . ARG A 1 231 ? 0.381 7.738 -4.051 1 97.12 231 ARG A C 1
ATOM 1783 O O . ARG A 1 231 ? -0.459 7.195 -3.334 1 97.12 231 ARG A O 1
ATOM 1790 N N . ASP A 1 232 ? 1.637 7.395 -4.012 1 98 232 ASP A N 1
ATOM 1791 C CA . ASP A 1 232 ? 2.154 6.434 -3.045 1 98 232 ASP A CA 1
ATOM 1792 C C . ASP A 1 232 ? 1.924 6.914 -1.614 1 98 232 ASP A C 1
ATOM 1794 O O . ASP A 1 232 ? 1.562 6.125 -0.739 1 98 232 ASP A O 1
ATOM 1798 N N . GLY A 1 233 ? 2.193 8.195 -1.418 1 98.06 233 GLY A N 1
ATOM 1799 C CA . GLY A 1 233 ? 1.979 8.758 -0.094 1 98.06 233 GLY A CA 1
ATOM 1800 C C . GLY A 1 233 ? 0.527 8.719 0.343 1 98.06 233 GLY A C 1
ATOM 1801 O O . GLY A 1 233 ? 0.233 8.562 1.529 1 98.06 233 GLY A O 1
ATOM 1802 N N . ASP A 1 234 ? -0.305 8.984 -0.582 1 96.12 234 ASP A N 1
ATOM 1803 C CA . ASP A 1 234 ? -1.737 8.898 -0.315 1 96.12 234 ASP A CA 1
ATOM 1804 C C . ASP A 1 234 ? -2.125 7.5 0.164 1 96.12 234 ASP A C 1
ATOM 1806 O O . ASP A 1 234 ? -2.799 7.352 1.185 1 96.12 234 ASP A O 1
ATOM 1810 N N . CYS A 1 235 ? -1.676 6.449 -0.509 1 97.56 235 CYS A N 1
ATOM 1811 C CA . CYS A 1 235 ? -1.958 5.066 -0.154 1 97.56 235 CYS A CA 1
ATOM 1812 C C . CYS A 1 235 ? -1.275 4.688 1.155 1 97.56 235 CYS A C 1
ATOM 1814 O O . CYS A 1 235 ? -1.908 4.129 2.053 1 97.56 235 CYS A O 1
ATOM 1816 N N . LEU A 1 236 ? -0.023 5.043 1.259 1 98.19 236 LEU A N 1
ATOM 1817 C CA . LEU A 1 236 ? 0.802 4.652 2.396 1 98.19 236 LEU A CA 1
ATOM 1818 C C . LEU A 1 236 ? 0.299 5.301 3.682 1 98.19 236 LEU A C 1
ATOM 1820 O O . LEU A 1 236 ? 0.262 4.656 4.734 1 98.19 236 LEU A O 1
ATOM 1824 N N . SER A 1 237 ? -0.045 6.562 3.621 1 97.81 237 SER A N 1
ATOM 1825 C CA . SER A 1 237 ? -0.489 7.25 4.828 1 97.81 237 SER A CA 1
ATOM 1826 C C . SER A 1 237 ? -1.804 6.672 5.34 1 97.81 237 SER A C 1
ATOM 1828 O O . SER A 1 237 ? -2.016 6.57 6.551 1 97.81 237 SER A O 1
ATOM 1830 N N . ASP A 1 238 ? -2.725 6.301 4.449 1 96.25 238 ASP A N 1
ATOM 1831 C CA . ASP A 1 238 ? -3.967 5.672 4.883 1 96.25 238 ASP A CA 1
ATOM 1832 C C . ASP A 1 238 ? -3.691 4.363 5.621 1 96.25 238 ASP A C 1
ATOM 1834 O O . ASP A 1 238 ? -4.328 4.066 6.633 1 96.25 238 ASP A O 1
ATOM 1838 N N . MET A 1 239 ? -2.787 3.588 5.082 1 96.81 239 MET A N 1
ATOM 1839 C CA . MET A 1 239 ? -2.41 2.35 5.758 1 96.81 239 MET A CA 1
ATOM 1840 C C . MET A 1 239 ? -1.768 2.639 7.109 1 96.81 239 MET A C 1
ATOM 1842 O O . MET A 1 239 ? -2.154 2.057 8.125 1 96.81 239 MET A O 1
ATOM 1846 N N . VAL A 1 240 ? -0.799 3.547 7.16 1 96.69 240 VAL A N 1
ATOM 1847 C CA . VAL A 1 240 ? -0.023 3.842 8.359 1 96.69 240 VAL A CA 1
ATOM 1848 C C . VAL A 1 240 ? -0.952 4.336 9.469 1 96.69 240 VAL A C 1
ATOM 1850 O O . VAL A 1 240 ? -0.863 3.877 10.609 1 96.69 240 VAL A O 1
ATOM 1853 N N . LEU A 1 241 ? -1.814 5.246 9.133 1 96.5 241 LEU A N 1
ATOM 1854 C CA . LEU A 1 241 ? -2.725 5.762 10.148 1 96.5 241 LEU A CA 1
ATOM 1855 C C . LEU A 1 241 ? -3.59 4.645 10.719 1 96.5 241 LEU A C 1
ATOM 1857 O O . LEU A 1 241 ? -3.818 4.586 11.93 1 96.5 241 LEU A O 1
ATOM 1861 N N . GLN A 1 242 ? -4.008 3.768 9.883 1 94.31 242 GLN A N 1
ATOM 1862 C CA . GLN A 1 242 ? -4.844 2.656 10.32 1 94.31 242 GLN A CA 1
ATOM 1863 C C . GLN A 1 242 ? -4.055 1.692 11.203 1 94.31 242 GLN A C 1
ATOM 1865 O O . GLN A 1 242 ? -4.629 1.005 12.055 1 94.31 242 GLN A O 1
ATOM 1870 N N . MET A 1 243 ? -2.791 1.581 11.008 1 95.06 243 MET A N 1
ATOM 1871 C CA . MET A 1 243 ? -1.938 0.709 11.812 1 95.06 243 MET A CA 1
ATOM 1872 C C . MET A 1 243 ? -2.049 1.054 13.289 1 95.06 243 MET A C 1
ATOM 1874 O O . MET A 1 243 ? -1.835 0.197 14.148 1 95.06 243 MET A O 1
ATOM 1878 N N . PHE A 1 244 ? -2.434 2.217 13.594 1 94.69 244 PHE A N 1
ATOM 1879 C CA . PHE A 1 244 ? -2.514 2.639 14.984 1 94.69 244 PHE A CA 1
ATOM 1880 C C . PHE A 1 244 ? -3.93 2.477 15.523 1 94.69 244 PHE A C 1
ATOM 1882 O O . PHE A 1 244 ? -4.234 2.912 16.625 1 94.69 244 PHE A O 1
ATOM 1889 N N . GLY A 1 245 ? -4.766 1.906 14.734 1 91.88 245 GLY A N 1
ATOM 1890 C CA . GLY A 1 245 ? -6.094 1.504 15.164 1 91.88 245 GLY A CA 1
ATOM 1891 C C . GLY A 1 245 ? -7.164 2.527 14.836 1 91.88 245 GLY A C 1
ATOM 1892 O O . GLY A 1 245 ? -8.352 2.199 14.789 1 91.88 245 GLY A O 1
ATOM 1893 N N . SER A 1 246 ? -6.762 3.74 14.695 1 91.94 246 SER A N 1
ATOM 1894 C CA . SER A 1 246 ? -7.68 4.82 14.344 1 91.94 246 SER A CA 1
ATOM 1895 C C . SER A 1 246 ? -6.941 5.992 13.711 1 91.94 246 SER A C 1
ATOM 1897 O O . SER A 1 246 ? -5.809 6.297 14.086 1 91.94 246 SER A O 1
ATOM 1899 N N . ILE A 1 247 ? -7.645 6.637 12.789 1 92.56 247 ILE A N 1
ATOM 1900 C CA . ILE A 1 247 ? -7.051 7.797 12.133 1 92.56 247 ILE A CA 1
ATOM 1901 C C . ILE A 1 247 ? -7.227 9.039 13.008 1 92.56 247 ILE A C 1
ATOM 1903 O O . ILE A 1 247 ? -6.68 10.102 12.703 1 92.56 247 ILE A O 1
ATOM 1907 N N . ALA A 1 248 ? -7.891 8.914 14.117 1 93.69 248 ALA A N 1
ATOM 1908 C CA . ALA A 1 248 ? -8.258 10.039 14.961 1 93.69 248 ALA A CA 1
ATOM 1909 C C . ALA A 1 248 ? -7.027 10.656 15.625 1 93.69 248 ALA A C 1
ATOM 1911 O O . ALA A 1 248 ? -7.059 11.812 16.062 1 93.69 248 ALA A O 1
ATOM 1912 N N . GLY A 1 249 ? -5.996 9.914 15.672 1 94.75 249 GLY A N 1
ATOM 1913 C CA . GLY A 1 249 ? -4.797 10.383 16.344 1 94.75 249 GLY A CA 1
ATOM 1914 C C . GLY A 1 249 ? -3.883 11.195 15.453 1 94.75 249 GLY A C 1
ATOM 1915 O O . GLY A 1 249 ? -2.789 11.578 15.859 1 94.75 249 GLY A O 1
ATOM 1916 N N . ALA A 1 250 ? -4.332 11.438 14.25 1 96.25 250 ALA A N 1
ATOM 1917 C CA . ALA A 1 250 ? -3.428 12.07 13.289 1 96.25 250 ALA A CA 1
ATOM 1918 C C . ALA A 1 250 ? -4.062 13.32 12.688 1 96.25 250 ALA A C 1
ATOM 1920 O O . ALA A 1 250 ? -5.289 13.453 12.664 1 96.25 250 ALA A O 1
ATOM 1921 N N . GLU A 1 251 ? -3.254 14.242 12.328 1 96.88 251 GLU A N 1
ATOM 1922 C CA . GLU A 1 251 ? -3.646 15.383 11.508 1 96.88 251 GLU A CA 1
ATOM 1923 C C . GLU A 1 251 ? -2.949 15.352 10.156 1 96.88 251 GLU A C 1
ATOM 1925 O O . GLU A 1 251 ? -2.102 14.492 9.906 1 96.88 251 GLU A O 1
ATOM 1930 N N . SER A 1 252 ? -3.4 16.141 9.273 1 98.12 252 SER A N 1
ATOM 1931 C CA . SER A 1 252 ? -2.803 16.328 7.949 1 98.12 252 SER A CA 1
ATOM 1932 C C . SER A 1 252 ? -2.301 17.75 7.762 1 98.12 252 SER A C 1
ATOM 1934 O O . SER A 1 252 ? -3.062 18.719 7.918 1 98.12 252 SER A O 1
ATOM 1936 N N . VAL A 1 253 ? -1.045 17.922 7.449 1 98.38 253 VAL A N 1
ATOM 1937 C CA . VAL A 1 253 ? -0.415 19.234 7.336 1 98.38 253 VAL A CA 1
ATOM 1938 C C . VAL A 1 253 ? 0.135 19.422 5.926 1 98.38 253 VAL A C 1
ATOM 1940 O O . VAL A 1 253 ? 1.037 18.703 5.5 1 98.38 253 VAL A O 1
ATOM 1943 N N . LEU A 1 254 ? -0.433 20.359 5.207 1 98.31 254 LEU A N 1
ATOM 1944 C CA . LEU A 1 254 ? 0.069 20.766 3.898 1 98.31 254 LEU A CA 1
ATOM 1945 C C . LEU A 1 254 ? 1.023 21.938 4.02 1 98.31 254 LEU A C 1
ATOM 1947 O O . LEU A 1 254 ? 0.688 22.953 4.641 1 98.31 254 LEU A O 1
ATOM 1951 N N . LEU A 1 255 ? 2.207 21.797 3.416 1 98.06 255 LEU A N 1
ATOM 1952 C CA . LEU A 1 255 ? 3.232 22.812 3.592 1 98.06 255 LEU A CA 1
ATOM 1953 C C . LEU A 1 255 ? 3.734 23.328 2.242 1 98.06 255 LEU A C 1
ATOM 1955 O O . LEU A 1 255 ? 3.969 22.531 1.326 1 98.06 255 LEU A O 1
ATOM 1959 N N . GLY A 1 256 ? 3.789 24.594 2.121 1 96.75 256 GLY A N 1
ATOM 1960 C CA . GLY A 1 256 ? 4.531 25.266 1.071 1 96.75 256 GLY A CA 1
ATOM 1961 C C . GLY A 1 256 ? 5.797 25.938 1.574 1 96.75 256 GLY A C 1
ATOM 1962 O O . GLY A 1 256 ? 5.84 26.422 2.705 1 96.75 256 GLY A O 1
ATOM 1963 N N . PHE A 1 257 ? 6.812 25.969 0.716 1 93.81 257 PHE A N 1
ATOM 1964 C CA . PHE A 1 257 ? 8.133 26.406 1.167 1 93.81 257 PHE A CA 1
ATOM 1965 C C . PHE A 1 257 ? 8.641 27.547 0.306 1 93.81 257 PHE A C 1
ATOM 1967 O O . PHE A 1 257 ? 8.211 27.719 -0.839 1 93.81 257 PHE A O 1
ATOM 1974 N N . ASP A 1 258 ? 9.562 28.344 0.922 1 90.56 258 ASP A N 1
ATOM 1975 C CA . ASP A 1 258 ? 10.336 29.297 0.127 1 90.56 258 ASP A CA 1
ATOM 1976 C C . ASP A 1 258 ? 11.57 28.625 -0.472 1 90.56 258 ASP A C 1
ATOM 1978 O O . ASP A 1 258 ? 11.695 27.391 -0.439 1 90.56 258 ASP A O 1
ATOM 1982 N N . GLU A 1 259 ? 12.43 29.359 -1.042 1 84 259 GLU A N 1
ATOM 1983 C CA . GLU A 1 259 ? 13.594 28.828 -1.749 1 84 259 GLU A CA 1
ATOM 1984 C C . GLU A 1 259 ? 14.578 28.188 -0.782 1 84 259 GLU A C 1
ATOM 1986 O O . GLU A 1 259 ? 15.367 27.312 -1.178 1 84 259 GLU A O 1
ATOM 1991 N N . GLU A 1 260 ? 14.547 28.609 0.487 1 84.25 260 GLU A N 1
ATOM 1992 C CA . GLU A 1 260 ? 15.438 28.062 1.508 1 84.25 260 GLU A CA 1
ATOM 1993 C C . GLU A 1 260 ? 14.742 26.953 2.301 1 84.25 260 GLU A C 1
ATOM 1995 O O . GLU A 1 260 ? 15.258 26.5 3.322 1 84.25 260 GLU A O 1
ATOM 2000 N N . PHE A 1 261 ? 13.508 26.531 1.894 1 84.44 261 PHE A N 1
ATOM 2001 C CA . PHE A 1 261 ? 12.711 25.453 2.459 1 84.44 261 PHE A CA 1
ATOM 2002 C C . PHE A 1 261 ? 12.148 25.844 3.82 1 84.44 261 PHE A C 1
ATOM 2004 O O . PHE A 1 261 ? 11.953 24.984 4.688 1 84.44 261 PHE A O 1
ATOM 2011 N N . ASN A 1 262 ? 12.047 27.141 3.986 1 90.31 262 ASN A N 1
ATOM 2012 C CA . ASN A 1 262 ? 11.25 27.578 5.121 1 90.31 262 ASN A CA 1
ATOM 2013 C C . ASN A 1 262 ? 9.758 27.562 4.801 1 90.31 262 ASN A C 1
ATOM 2015 O O . ASN A 1 262 ? 9.352 27.875 3.678 1 90.31 262 ASN A O 1
ATOM 2019 N N . THR A 1 263 ? 9.031 27.234 5.812 1 93.19 263 THR A N 1
ATOM 2020 C CA . THR A 1 263 ? 7.594 27.172 5.594 1 93.19 263 THR A CA 1
ATOM 2021 C C . THR A 1 263 ? 7.035 28.562 5.273 1 93.19 263 THR A C 1
ATOM 2023 O O . THR A 1 263 ? 7.234 29.5 6.039 1 93.19 263 THR A O 1
ATOM 2026 N N . GLN A 1 264 ? 6.387 28.672 4.168 1 94.88 264 GLN A N 1
ATOM 2027 C CA . GLN A 1 264 ? 5.746 29.922 3.756 1 94.88 264 GLN A CA 1
ATOM 2028 C C . GLN A 1 264 ? 4.242 29.875 4 1 94.88 264 GLN A C 1
ATOM 2030 O O . GLN A 1 264 ? 3.631 30.891 4.348 1 94.88 264 GLN A O 1
ATOM 2035 N N . ALA A 1 265 ? 3.703 28.797 3.73 1 97.06 265 ALA A N 1
ATOM 2036 C CA . ALA A 1 265 ? 2.277 28.578 3.957 1 97.06 265 ALA A CA 1
ATOM 2037 C C . ALA A 1 265 ? 2.027 27.188 4.539 1 97.06 265 ALA A C 1
ATOM 2039 O O . ALA A 1 265 ? 2.682 26.219 4.148 1 97.06 265 ALA A O 1
ATOM 2040 N N . VAL A 1 266 ? 1.14 27.125 5.484 1 98.12 266 VAL A N 1
ATOM 2041 C CA . VAL A 1 266 ? 0.753 25.859 6.098 1 98.12 266 VAL A CA 1
ATOM 2042 C C . VAL A 1 266 ? -0.77 25.75 6.164 1 98.12 266 VAL A C 1
ATOM 2044 O O . VAL A 1 266 ? -1.449 26.734 6.461 1 98.12 266 VAL A O 1
ATOM 2047 N N . MET A 1 267 ? -1.286 24.703 5.73 1 98.62 267 MET A N 1
ATOM 2048 C CA . MET A 1 267 ? -2.703 24.391 5.867 1 98.62 267 MET A CA 1
ATOM 2049 C C . MET A 1 267 ? -2.891 23.078 6.617 1 98.62 267 MET A C 1
ATOM 2051 O O . MET A 1 267 ? -2.266 22.062 6.285 1 98.62 267 MET A O 1
ATOM 2055 N N . VAL A 1 268 ? -3.67 23.125 7.633 1 98.62 268 VAL A N 1
ATOM 2056 C CA . VAL A 1 268 ? -3.891 21.922 8.43 1 98.62 268 VAL A CA 1
ATOM 2057 C C . VAL A 1 268 ? -5.348 21.484 8.312 1 98.62 268 VAL A C 1
ATOM 2059 O O . VAL A 1 268 ? -6.238 22.312 8.109 1 98.62 268 VAL A O 1
ATOM 2062 N N . GLU A 1 269 ? -5.566 20.203 8.352 1 98.25 269 GLU A N 1
ATOM 2063 C CA . GLU A 1 269 ? -6.891 19.594 8.312 1 98.25 269 GLU A CA 1
ATOM 2064 C C . GLU A 1 269 ? -6.879 18.203 8.953 1 98.25 269 GLU A C 1
ATOM 2066 O O . GLU A 1 269 ? -5.812 17.688 9.289 1 98.25 269 GLU A O 1
ATOM 2071 N N . ALA A 1 270 ? -8.062 17.688 9.242 1 97.19 270 ALA A N 1
ATOM 2072 C CA . ALA A 1 270 ? -8.18 16.281 9.633 1 97.19 270 ALA A CA 1
ATOM 2073 C C . ALA A 1 270 ? -7.984 15.367 8.43 1 97.19 270 ALA A C 1
ATOM 2075 O O . ALA A 1 270 ? -8.297 15.742 7.297 1 97.19 270 ALA A O 1
ATOM 2076 N N . PRO A 1 271 ? -7.445 14.18 8.602 1 93.94 271 PRO A N 1
ATOM 2077 C CA . PRO A 1 271 ? -7.23 13.266 7.473 1 93.94 271 PRO A CA 1
ATOM 2078 C C . PRO A 1 271 ? -8.508 12.562 7.031 1 93.94 271 PRO A C 1
ATOM 2080 O O . PRO A 1 271 ? -8.477 11.734 6.113 1 93.94 271 PRO A O 1
ATOM 2083 N N . HIS A 1 272 ? -9.633 12.844 7.613 1 88.5 272 HIS A N 1
ATOM 2084 C CA . HIS A 1 272 ? -10.875 12.148 7.277 1 88.5 272 HIS A CA 1
ATOM 2085 C C . HIS A 1 272 ? -11.734 12.977 6.324 1 88.5 272 HIS A C 1
ATOM 2087 O O . HIS A 1 272 ? -11.422 14.141 6.055 1 88.5 272 HIS A O 1
ATOM 2093 N N . GLY A 1 273 ? -12.789 12.352 5.863 1 89.44 273 GLY A N 1
ATOM 2094 C CA . GLY A 1 273 ? -13.711 13.016 4.957 1 89.44 273 GLY A CA 1
ATOM 2095 C C . GLY A 1 273 ? -14.875 13.68 5.672 1 89.44 273 GLY A C 1
ATOM 2096 O O . GLY A 1 273 ? -14.734 14.133 6.812 1 89.44 273 GLY A O 1
ATOM 2097 N N . THR A 1 274 ? -15.961 13.797 4.914 1 92.12 274 THR A N 1
ATOM 2098 C CA . THR A 1 274 ? -17.078 14.586 5.414 1 92.12 274 THR A CA 1
ATOM 2099 C C . THR A 1 274 ? -18 13.734 6.277 1 92.12 274 THR A C 1
ATOM 2101 O O . THR A 1 274 ? -18.891 14.258 6.949 1 92.12 274 THR A O 1
ATOM 2104 N N . ALA A 1 275 ? -17.875 12.422 6.219 1 91.25 275 ALA A N 1
ATOM 2105 C CA . ALA A 1 275 ? -18.609 11.484 7.062 1 91.25 275 ALA A CA 1
ATOM 2106 C C . ALA A 1 275 ? -20.078 11.867 7.168 1 91.25 275 ALA A C 1
ATOM 2108 O O . ALA A 1 275 ? -20.594 12.086 8.266 1 91.25 275 ALA A O 1
ATOM 2109 N N . PRO A 1 276 ? -20.812 11.797 6.094 1 93 276 PRO A N 1
ATOM 2110 C CA . PRO A 1 276 ? -22.188 12.289 6.07 1 93 276 PRO A CA 1
ATOM 2111 C C . PRO A 1 276 ? -23.109 11.523 7.027 1 93 276 PRO A C 1
ATOM 2113 O O . PRO A 1 276 ? -24.047 12.094 7.586 1 93 276 PRO A O 1
ATOM 2116 N N . ALA A 1 277 ? -22.812 10.305 7.277 1 93.94 277 ALA A N 1
ATOM 2117 C CA . ALA A 1 277 ? -23.672 9.461 8.102 1 93.94 277 ALA A CA 1
ATOM 2118 C C . ALA A 1 277 ? -23.672 9.938 9.555 1 93.94 277 ALA A C 1
ATOM 2120 O O . ALA A 1 277 ? -24.594 9.609 10.32 1 93.94 277 ALA A O 1
ATOM 2121 N N . LEU A 1 278 ? -22.703 10.711 9.922 1 96.5 278 LEU A N 1
ATOM 2122 C CA . LEU A 1 278 ? -22.562 11.133 11.312 1 96.5 278 LEU A CA 1
ATOM 2123 C C . LEU A 1 278 ? -23.094 12.555 11.5 1 96.5 278 LEU A C 1
ATOM 2125 O O . LEU A 1 278 ? -23.188 13.039 12.633 1 96.5 278 LEU A O 1
ATOM 2129 N N . GLN A 1 279 ? -23.469 13.211 10.453 1 96.56 279 GLN A N 1
ATOM 2130 C CA . GLN A 1 279 ? -23.812 14.625 10.5 1 96.56 279 GLN A CA 1
ATOM 2131 C C . GLN A 1 279 ? -25.016 14.859 11.406 1 96.56 279 GLN A C 1
ATOM 2133 O O . GLN A 1 279 ? -26.031 14.156 11.305 1 96.56 279 GLN A O 1
ATOM 2138 N N . GLY A 1 280 ? -24.859 15.812 12.25 1 97.38 280 GLY A N 1
ATOM 2139 C CA . GLY A 1 280 ? -25.969 16.25 13.078 1 97.38 280 GLY A CA 1
ATOM 2140 C C . GLY A 1 280 ? -26.219 15.352 14.273 1 97.38 280 GLY A C 1
ATOM 2141 O O . GLY A 1 280 ? -27.141 15.586 15.047 1 97.38 280 GLY A O 1
ATOM 2142 N N . LYS A 1 281 ? -25.375 14.375 14.492 1 97.81 281 LYS A N 1
ATOM 2143 C CA . LYS A 1 281 ? -25.656 13.367 15.516 1 97.81 281 LYS A CA 1
ATOM 2144 C C . LYS A 1 281 ? -24.797 13.594 16.766 1 97.81 281 LYS A C 1
ATOM 2146 O O . LYS A 1 281 ? -25.031 12.969 17.797 1 97.81 281 LYS A O 1
ATOM 2151 N N . ASN A 1 282 ? -23.875 14.484 16.688 1 98.25 282 ASN A N 1
ATOM 2152 C CA . ASN A 1 282 ? -23 14.797 17.812 1 98.25 282 ASN A CA 1
ATOM 2153 C C . ASN A 1 282 ? -22.297 13.555 18.344 1 98.25 282 ASN A C 1
ATOM 2155 O O . ASN A 1 282 ? -22.172 13.375 19.562 1 98.25 282 ASN A O 1
ATOM 2159 N N . ILE A 1 283 ? -21.875 12.656 17.438 1 97.94 283 ILE A N 1
ATOM 2160 C CA . ILE A 1 283 ? -21.203 11.438 17.859 1 97.94 283 ILE A CA 1
ATOM 2161 C C . ILE A 1 283 ? -19.844 11.328 17.172 1 97.94 283 ILE A C 1
ATOM 2163 O O . ILE A 1 283 ? -19.047 10.461 17.5 1 97.94 283 ILE A O 1
ATOM 2167 N N . ALA A 1 284 ? -19.531 12.227 16.203 1 97.75 284 ALA A N 1
ATOM 2168 C CA . ALA A 1 284 ? -18.281 12.188 15.461 1 97.75 284 ALA A CA 1
ATOM 2169 C C . ALA A 1 284 ? -17.094 12.508 16.375 1 97.75 284 ALA A C 1
ATOM 2171 O O . ALA A 1 284 ? -17.188 13.383 17.234 1 97.75 284 ALA A O 1
ATOM 2172 N N . ASN A 1 285 ? -16.031 11.82 16.234 1 98 285 ASN A N 1
ATOM 2173 C CA . ASN A 1 285 ? -14.805 12.047 16.969 1 98 285 ASN A CA 1
ATOM 2174 C C . ASN A 1 285 ? -14.094 13.32 16.516 1 98 285 ASN A C 1
ATOM 2176 O O . ASN A 1 285 ? -13.602 13.383 15.383 1 98 285 ASN A O 1
ATOM 2180 N N . PRO A 1 286 ? -13.969 14.305 17.375 1 98.25 286 PRO A N 1
ATOM 2181 C CA . PRO A 1 286 ? -13.375 15.578 16.953 1 98.25 286 PRO A CA 1
ATOM 2182 C C . PRO A 1 286 ? -11.852 15.594 17.094 1 98.25 286 PRO A C 1
ATOM 2184 O O . PRO A 1 286 ? -11.203 16.578 16.734 1 98.25 286 PRO A O 1
ATOM 2187 N N . MET A 1 287 ? -11.188 14.586 17.484 1 98 287 MET A N 1
ATOM 2188 C CA . MET A 1 287 ? -9.789 14.531 17.906 1 98 287 MET A CA 1
ATOM 2189 C C . MET A 1 287 ? -8.867 14.984 16.781 1 98 287 MET A C 1
ATOM 2191 O O . MET A 1 287 ? -7.992 15.82 16.984 1 98 287 MET A O 1
ATOM 2195 N N . ALA A 1 288 ? -9.055 14.398 15.57 1 98 288 ALA A N 1
ATOM 2196 C CA . ALA A 1 288 ? -8.141 14.68 14.461 1 98 288 ALA A CA 1
ATOM 2197 C C . ALA A 1 288 ? -8.141 16.172 14.117 1 98 288 ALA A C 1
ATOM 2199 O O . ALA A 1 288 ? -7.078 16.75 13.867 1 98 288 ALA A O 1
ATOM 2200 N N . MET A 1 289 ? -9.281 16.812 14.133 1 98.5 289 MET A N 1
ATOM 2201 C CA . MET A 1 289 ? -9.375 18.234 13.797 1 98.5 289 MET A CA 1
ATOM 2202 C C . MET A 1 289 ? -8.797 19.094 14.914 1 98.5 289 MET A C 1
ATOM 2204 O O . MET A 1 289 ? -8.203 20.141 14.648 1 98.5 289 MET A O 1
ATOM 2208 N N . ILE A 1 290 ? -9.008 18.688 16.141 1 98.75 290 ILE A N 1
ATOM 2209 C CA . ILE A 1 290 ? -8.414 19.391 17.281 1 98.75 290 ILE A CA 1
ATOM 2210 C C . ILE A 1 290 ? -6.887 19.312 17.188 1 98.75 290 ILE A C 1
ATOM 2212 O O . ILE A 1 290 ? -6.199 20.312 17.375 1 98.75 290 ILE A O 1
ATOM 2216 N N . LEU A 1 291 ? -6.395 18.125 16.828 1 98.5 291 LEU A N 1
ATOM 2217 C CA . LEU A 1 291 ? -4.953 17.938 16.672 1 98.5 291 LEU A CA 1
ATOM 2218 C C . LEU A 1 291 ? -4.422 18.781 15.523 1 98.5 291 LEU A C 1
ATOM 2220 O O . LEU A 1 291 ? -3.301 19.297 15.586 1 98.5 291 LEU A O 1
ATOM 2224 N N . ALA A 1 292 ? -5.188 18.891 14.461 1 98.5 292 ALA A N 1
ATOM 2225 C CA . ALA A 1 292 ? -4.801 19.766 13.359 1 98.5 292 ALA A CA 1
ATOM 2226 C C . ALA A 1 292 ? -4.586 21.188 13.836 1 98.5 292 ALA A C 1
ATOM 2228 O O . ALA A 1 292 ? -3.604 21.844 13.461 1 98.5 292 ALA A O 1
ATOM 2229 N N . SER A 1 293 ? -5.445 21.672 14.695 1 98.06 293 SER A N 1
ATOM 2230 C CA . SER A 1 293 ? -5.32 23.031 15.242 1 98.06 293 SER A CA 1
ATOM 2231 C C . SER A 1 293 ? -4.062 23.156 16.094 1 98.06 293 SER A C 1
ATOM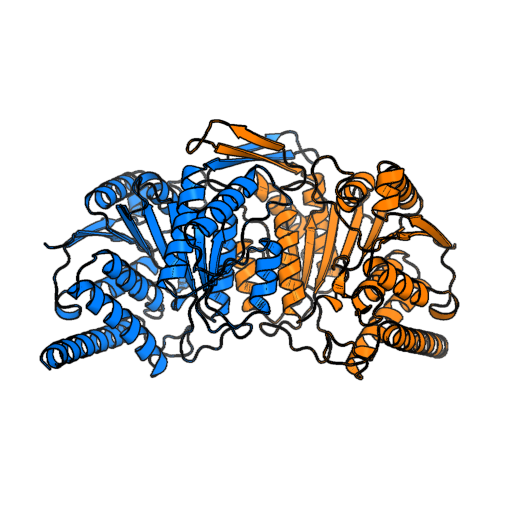 2233 O O . SER A 1 293 ? -3.387 24.188 16.047 1 98.06 293 SER A O 1
ATOM 2235 N N . ALA A 1 294 ? -3.822 22.141 16.875 1 98.25 294 ALA A N 1
ATOM 2236 C CA . ALA A 1 294 ? -2.602 22.125 17.672 1 98.25 294 ALA A CA 1
ATOM 2237 C C . ALA A 1 294 ? -1.363 22.219 16.797 1 98.25 294 ALA A C 1
ATOM 2239 O O . ALA A 1 294 ? -0.429 22.969 17.094 1 98.25 294 ALA A O 1
ATOM 2240 N N . SER A 1 295 ? -1.39 21.453 15.734 1 97.94 295 SER A N 1
ATOM 2241 C CA . SER A 1 295 ? -0.26 21.438 14.812 1 97.94 295 SER A CA 1
ATOM 2242 C C . SER A 1 295 ? -0.043 22.812 14.188 1 97.94 295 SER A C 1
ATOM 2244 O O . SER A 1 295 ? 1.098 23.25 14.008 1 97.94 295 SER A O 1
ATOM 2246 N N . LEU A 1 296 ? -1.104 23.469 13.844 1 98.31 296 LEU A N 1
ATOM 2247 C CA . LEU A 1 296 ? -1.038 24.797 13.242 1 98.31 296 LEU A CA 1
ATOM 2248 C C . LEU A 1 296 ? -0.281 25.766 14.148 1 98.31 296 LEU A C 1
ATOM 2250 O O . LEU A 1 296 ? 0.537 26.562 13.672 1 98.31 296 LEU A O 1
ATOM 2254 N N . LEU A 1 297 ? -0.505 25.688 15.445 1 98 297 LEU A N 1
ATOM 2255 C CA . LEU A 1 297 ? 0.073 26.609 16.406 1 98 297 LEU A CA 1
ATOM 2256 C C . LEU A 1 297 ? 1.59 26.469 16.469 1 98 297 LEU A C 1
ATOM 2258 O O . LEU A 1 297 ? 2.301 27.438 16.75 1 98 297 LEU A O 1
ATOM 2262 N N . THR A 1 298 ? 2.102 25.297 16.172 1 96.06 298 THR A N 1
ATOM 2263 C CA . THR A 1 298 ? 3.545 25.078 16.188 1 96.06 298 THR A CA 1
ATOM 2264 C C . THR A 1 298 ? 4.23 25.938 15.125 1 96.06 298 THR A C 1
ATOM 2266 O O . THR A 1 298 ? 5.402 26.297 15.273 1 96.06 298 THR A O 1
ATOM 2269 N N . TYR A 1 299 ? 3.541 26.391 14.148 1 96 299 TYR A N 1
ATOM 2270 C CA . TYR A 1 299 ? 4.133 27.109 13.031 1 96 299 TYR A CA 1
ATOM 2271 C C . TYR A 1 299 ? 4.113 28.609 13.273 1 96 299 TYR A C 1
ATOM 2273 O O . TYR A 1 299 ? 4.664 29.375 12.484 1 96 299 TYR A O 1
ATOM 2281 N N . PHE A 1 300 ? 3.467 28.969 14.359 1 95.94 300 PHE A N 1
ATOM 2282 C CA . PHE A 1 300 ? 3.504 30.375 14.727 1 95.94 300 PHE A CA 1
ATOM 2283 C C . PHE A 1 300 ? 4.895 30.781 15.203 1 95.94 300 PHE A C 1
ATOM 2285 O O . PHE A 1 300 ? 5.258 31.953 15.156 1 95.94 300 PHE A O 1
ATOM 2292 N N . HIS A 1 301 ? 5.66 29.875 15.711 1 92.44 301 HIS A N 1
ATOM 2293 C CA . HIS A 1 301 ? 7.055 30.016 16.109 1 92.44 301 HIS A CA 1
ATOM 2294 C C . HIS A 1 301 ? 7.203 31.016 17.25 1 92.44 301 HIS A C 1
ATOM 2296 O O . HIS A 1 301 ? 8.07 31.891 17.203 1 92.44 301 HIS A O 1
ATOM 2302 N N . ASP A 1 302 ? 6.344 31.016 18.172 1 92.62 302 ASP A N 1
ATOM 2303 C CA . ASP A 1 302 ? 6.512 31.781 19.406 1 92.62 302 ASP A CA 1
ATOM 2304 C C . ASP A 1 302 ? 6.203 30.922 20.625 1 92.62 302 ASP A C 1
ATOM 2306 O O . ASP A 1 302 ? 5.594 29.859 20.5 1 92.62 302 ASP A O 1
ATOM 2310 N N . GLN A 1 303 ? 6.645 31.312 21.734 1 93 303 GLN A N 1
ATOM 2311 C CA . GLN A 1 303 ? 6.633 30.516 22.953 1 93 303 GLN A CA 1
ATOM 2312 C C . GLN A 1 303 ? 5.207 30.203 23.406 1 93 303 GLN A C 1
ATOM 2314 O O . GLN A 1 303 ? 4.895 29.078 23.781 1 93 303 GLN A O 1
ATOM 2319 N N . LYS A 1 304 ? 4.359 31.203 23.375 1 94.31 304 LYS A N 1
ATOM 2320 C CA . LYS A 1 304 ? 2.986 31.031 23.844 1 94.31 304 LYS A CA 1
ATOM 2321 C C . LYS A 1 304 ? 2.24 30.016 22.984 1 94.31 304 LYS A C 1
ATOM 2323 O O . LYS A 1 304 ? 1.542 29.156 23.5 1 94.31 304 LYS A O 1
ATOM 2328 N N . SER A 1 305 ? 2.385 30.188 21.656 1 96.81 305 SER A N 1
ATOM 2329 C CA . SER A 1 305 ? 1.702 29.281 20.75 1 96.81 305 SER A CA 1
ATOM 2330 C C . SER A 1 305 ? 2.262 27.859 20.859 1 96.81 305 SER A C 1
ATOM 2332 O O . SER A 1 305 ? 1.521 26.875 20.734 1 96.81 305 SER A O 1
ATOM 2334 N N . THR A 1 306 ? 3.512 27.75 21.094 1 96.25 306 THR A N 1
ATOM 2335 C CA . THR A 1 306 ? 4.137 26.453 21.281 1 96.25 306 THR A CA 1
ATOM 2336 C C . THR A 1 306 ? 3.598 25.766 22.531 1 96.25 306 THR A C 1
ATOM 2338 O O . THR A 1 306 ? 3.32 24.562 22.516 1 96.25 306 THR A O 1
ATOM 2341 N N . MET A 1 307 ? 3.447 26.5 23.562 1 96.38 307 MET A N 1
ATOM 2342 C CA . MET A 1 307 ? 2.906 25.969 24.812 1 96.38 307 MET A CA 1
ATOM 2343 C C . MET A 1 307 ? 1.45 25.547 24.641 1 96.38 307 MET A C 1
ATOM 2345 O O . MET A 1 307 ? 1.038 24.5 25.125 1 96.38 307 MET A O 1
ATOM 2349 N N . ALA A 1 308 ? 0.732 26.406 23.969 1 97.88 308 ALA A N 1
ATOM 2350 C CA . ALA A 1 308 ? -0.667 26.078 23.703 1 97.88 308 ALA A CA 1
ATOM 2351 C C . ALA A 1 308 ? -0.786 24.812 22.859 1 97.88 308 ALA A C 1
ATOM 2353 O O . ALA A 1 308 ? -1.648 23.969 23.109 1 97.88 308 ALA A O 1
ATOM 2354 N N . SER A 1 309 ? 0.027 24.719 21.812 1 98.25 309 SER A N 1
ATOM 2355 C CA . SER A 1 309 ? 0.064 23.516 20.984 1 98.25 309 SER A CA 1
ATOM 2356 C C . SER A 1 309 ? 0.318 22.266 21.828 1 98.25 309 SER A C 1
ATOM 2358 O O . SER A 1 309 ? -0.43 21.297 21.734 1 98.25 309 SER A O 1
ATOM 2360 N N . ARG A 1 310 ? 1.287 22.297 22.625 1 97.88 310 ARG A N 1
ATOM 2361 C CA . ARG A 1 310 ? 1.621 21.172 23.484 1 97.88 310 ARG A CA 1
ATOM 2362 C C . ARG A 1 310 ? 0.457 20.828 24.406 1 97.88 310 ARG A C 1
ATOM 2364 O O . ARG A 1 310 ? 0.137 19.656 24.594 1 97.88 310 ARG A O 1
ATOM 2371 N N . ALA A 1 311 ? -0.111 21.859 24.984 1 98.38 311 ALA A N 1
ATOM 2372 C CA . ALA A 1 311 ? -1.233 21.656 25.906 1 98.38 311 ALA A CA 1
ATOM 2373 C C . ALA A 1 311 ? -2.387 20.938 25.203 1 98.38 311 ALA A C 1
ATOM 2375 O O . ALA A 1 311 ? -3.02 20.062 25.781 1 98.38 311 ALA A O 1
ATOM 2376 N N . ILE A 1 312 ? -2.678 21.359 23.984 1 98.69 312 ILE A N 1
ATOM 2377 C CA . ILE A 1 312 ? -3.783 20.766 23.234 1 98.69 312 ILE A CA 1
ATOM 2378 C C . ILE A 1 312 ? -3.467 19.312 22.922 1 98.69 312 ILE A C 1
ATOM 2380 O O . ILE A 1 312 ? -4.305 18.422 23.109 1 98.69 312 ILE A O 1
ATOM 2384 N N . TYR A 1 313 ? -2.244 19.031 22.406 1 98.06 313 TYR A N 1
ATOM 2385 C CA . TYR A 1 313 ? -1.838 17.656 22.109 1 98.06 313 TYR A CA 1
ATOM 2386 C C . TYR A 1 313 ? -1.965 16.781 23.359 1 98.06 313 TYR A C 1
ATOM 2388 O O . TYR A 1 313 ? -2.6 15.727 23.312 1 98.06 313 TYR A O 1
ATOM 2396 N N . GLU A 1 314 ? -1.394 17.219 24.469 1 97.88 314 GLU A N 1
ATOM 2397 C CA . GLU A 1 314 ? -1.401 16.438 25.703 1 97.88 314 GLU A CA 1
ATOM 2398 C C . GLU A 1 314 ? -2.822 16.25 26.219 1 97.88 314 GLU A C 1
ATOM 2400 O O . GLU A 1 314 ? -3.201 15.141 26.609 1 97.88 314 GLU A O 1
ATOM 2405 N N . ALA A 1 315 ? -3.557 17.359 26.234 1 98.56 315 ALA A N 1
ATOM 2406 C CA . ALA A 1 315 ? -4.926 17.312 26.75 1 98.56 315 ALA A CA 1
ATOM 2407 C C . ALA A 1 315 ? -5.77 16.312 25.969 1 98.56 315 ALA A C 1
ATOM 2409 O O . ALA A 1 315 ? -6.562 15.57 26.547 1 98.56 315 ALA A O 1
ATOM 2410 N N . THR A 1 316 ? -5.656 16.312 24.656 1 98.31 316 THR A N 1
ATOM 2411 C CA . THR A 1 316 ? -6.441 15.445 23.797 1 98.31 316 THR A CA 1
ATOM 2412 C C . THR A 1 316 ? -6.102 13.984 24.047 1 98.31 316 THR A C 1
ATOM 2414 O O . THR A 1 316 ? -6.996 13.148 24.203 1 98.31 316 THR A O 1
ATOM 2417 N N . ILE A 1 317 ? -4.863 13.688 24.094 1 96.75 317 ILE A N 1
ATOM 2418 C CA . ILE A 1 317 ? -4.402 12.32 24.312 1 96.75 317 ILE A CA 1
ATOM 2419 C C . ILE A 1 317 ? -4.746 11.867 25.719 1 96.75 317 ILE A C 1
ATOM 2421 O O . ILE A 1 317 ? -5.16 10.727 25.938 1 96.75 317 ILE A O 1
ATOM 2425 N N . GLU A 1 318 ? -4.57 12.734 26.703 1 97.25 318 GLU A N 1
ATOM 2426 C CA . GLU A 1 318 ? -4.887 12.422 28.094 1 97.25 318 GLU A CA 1
ATOM 2427 C C . GLU A 1 318 ? -6.375 12.148 28.266 1 97.25 318 GLU A C 1
ATOM 2429 O O . GLU A 1 318 ? -6.762 11.289 29.062 1 97.25 318 GLU A O 1
ATOM 2434 N N . ALA A 1 319 ? -7.176 12.953 27.578 1 97.88 319 ALA A N 1
ATOM 2435 C CA . ALA A 1 319 ? -8.609 12.711 27.656 1 97.88 319 ALA A CA 1
ATOM 2436 C C . ALA A 1 319 ? -8.938 11.258 27.297 1 97.88 319 ALA A C 1
ATOM 2438 O O . ALA A 1 319 ? -9.633 10.57 28.047 1 97.88 319 ALA A O 1
ATOM 2439 N N . VAL A 1 320 ? -8.383 10.805 26.219 1 97.38 320 VAL A N 1
ATOM 2440 C CA . VAL A 1 320 ? -8.617 9.445 25.75 1 97.38 320 VAL A CA 1
ATOM 2441 C C . VAL A 1 320 ? -8.055 8.445 26.766 1 97.38 320 VAL A C 1
ATOM 2443 O O . VAL A 1 320 ? -8.695 7.438 27.062 1 97.38 320 VAL A O 1
ATOM 2446 N N . SER A 1 321 ? -6.902 8.734 27.266 1 96.69 321 SER A N 1
ATOM 2447 C CA . SER A 1 321 ? -6.238 7.859 28.219 1 96.69 321 SER A CA 1
ATOM 2448 C C . SER A 1 321 ? -7.07 7.684 29.484 1 96.69 321 SER A C 1
ATOM 2450 O O . SER A 1 321 ? -7.055 6.617 30.094 1 96.69 321 SER A O 1
ATOM 2452 N N . GLN A 1 322 ? -7.801 8.664 29.797 1 96.62 322 GLN A N 1
ATOM 2453 C CA . GLN A 1 322 ? -8.57 8.656 31.031 1 96.62 322 GLN A CA 1
ATOM 2454 C C . GLN A 1 322 ? -10.016 8.242 30.781 1 96.62 322 GLN A C 1
ATOM 2456 O O . GLN A 1 322 ? -10.891 8.445 31.625 1 96.62 322 GLN A O 1
ATOM 2461 N N . GLY A 1 323 ? -10.273 7.816 29.578 1 96 323 GLY A N 1
ATOM 2462 C CA . GLY A 1 323 ? -11.539 7.152 29.328 1 96 323 GLY A CA 1
ATOM 2463 C C . GLY A 1 323 ? -12.555 8.039 28.625 1 96 323 GLY A C 1
ATOM 2464 O O . GLY A 1 323 ? -13.688 7.625 28.375 1 96 323 GLY A O 1
ATOM 2465 N N . VAL A 1 324 ? -12.258 9.297 28.438 1 97.44 324 VAL A N 1
ATOM 2466 C CA . VAL A 1 324 ? -13.125 10.18 27.656 1 97.44 324 VAL A CA 1
ATOM 2467 C C . VAL A 1 324 ? -13 9.844 26.172 1 97.44 324 VAL A C 1
ATOM 2469 O O . VAL A 1 324 ? -12.148 10.406 25.469 1 97.44 324 VAL A O 1
ATOM 2472 N N . ARG A 1 325 ? -13.883 8.969 25.703 1 97.06 325 ARG A N 1
ATOM 2473 C CA . ARG A 1 325 ? -13.781 8.445 24.344 1 97.06 325 ARG A CA 1
ATOM 2474 C C . ARG A 1 325 ? -15.125 8.492 23.641 1 97.06 325 ARG A C 1
ATOM 2476 O O . ARG A 1 325 ? -16.172 8.266 24.25 1 97.06 325 ARG A O 1
ATOM 2483 N N . THR A 1 326 ? -15.062 8.852 22.391 1 97.69 326 THR A N 1
ATOM 2484 C CA . THR A 1 326 ? -16.25 8.742 21.531 1 97.69 326 THR A CA 1
ATOM 2485 C C . THR A 1 326 ? -16.484 7.297 21.125 1 97.69 326 THR A C 1
ATOM 2487 O O . THR A 1 326 ? -15.688 6.414 21.422 1 97.69 326 THR A O 1
ATOM 2490 N N . ALA A 1 327 ? -17.641 7.07 20.391 1 96 327 ALA A N 1
ATOM 2491 C CA . ALA A 1 327 ? -18.094 5.723 20.062 1 96 327 ALA A CA 1
ATOM 2492 C C . ALA A 1 327 ? -17.078 4.98 19.219 1 96 327 ALA A C 1
ATOM 2494 O O . ALA A 1 327 ? -16.891 3.77 19.359 1 96 327 ALA A O 1
ATOM 2495 N N . ASP A 1 328 ? -16.422 5.621 18.312 1 93.44 328 ASP A N 1
ATOM 2496 C CA . ASP A 1 328 ? -15.469 4.984 17.406 1 93.44 328 ASP A CA 1
ATOM 2497 C C . ASP A 1 328 ? -14.266 4.449 18.188 1 93.44 328 ASP A C 1
ATOM 2499 O O . ASP A 1 328 ? -13.578 3.545 17.703 1 93.44 328 ASP A O 1
ATOM 2503 N N . LEU A 1 329 ? -14.039 4.992 19.344 1 95.75 329 LEU A N 1
ATOM 2504 C CA . LEU A 1 329 ? -12.938 4.539 20.172 1 95.75 329 LEU A CA 1
ATOM 2505 C C . LEU A 1 329 ? -13.445 3.686 21.328 1 95.75 329 LEU A C 1
ATOM 2507 O O . LEU A 1 329 ? -12.734 3.496 22.328 1 95.75 329 LEU A O 1
ATOM 2511 N N . GLY A 1 330 ? -14.68 3.336 21.266 1 94.62 330 GLY A N 1
ATOM 2512 C CA . GLY A 1 330 ? -15.234 2.42 22.25 1 94.62 330 GLY A CA 1
ATOM 2513 C C . GLY A 1 330 ? -15.867 3.127 23.438 1 94.62 330 GLY A C 1
ATOM 2514 O O . GLY A 1 330 ? -16.078 2.52 24.484 1 94.62 330 GLY A O 1
ATOM 2515 N N . GLY A 1 331 ? -16.078 4.387 23.312 1 96.31 331 GLY A N 1
ATOM 2516 C CA . GLY A 1 331 ? -16.703 5.137 24.391 1 96.31 331 GLY A CA 1
ATOM 2517 C C . GLY A 1 331 ? -18.094 5.613 24.062 1 96.31 331 GLY A C 1
ATOM 2518 O O . GLY A 1 331 ? -18.766 5.043 23.188 1 96.31 331 GLY A O 1
ATOM 2519 N N . SER A 1 332 ? -18.516 6.535 24.875 1 97.31 332 SER A N 1
ATOM 2520 C CA . SER A 1 332 ? -19.891 6.98 24.703 1 97.31 332 SER A CA 1
ATOM 2521 C C . SER A 1 332 ? -19.984 8.5 24.75 1 97.31 332 SER A C 1
ATOM 2523 O O . SER A 1 332 ? -21.078 9.062 24.609 1 97.31 332 SER A O 1
ATOM 2525 N N . VAL A 1 333 ? -18.891 9.102 24.922 1 97.88 333 VAL A N 1
ATOM 2526 C CA . VAL A 1 333 ? -18.891 10.562 25.031 1 97.88 333 VAL A CA 1
ATOM 2527 C C . VAL A 1 333 ? -19.266 11.18 23.688 1 97.88 333 VAL A C 1
ATOM 2529 O O . VAL A 1 333 ? -18.875 10.68 22.625 1 97.88 333 VAL A O 1
ATOM 2532 N N . THR A 1 334 ? -19.984 12.273 23.688 1 98.56 334 THR A N 1
ATOM 2533 C CA . THR A 1 334 ? -20.391 12.953 22.453 1 98.56 334 THR A CA 1
ATOM 2534 C C . THR A 1 334 ? -19.266 13.812 21.922 1 98.56 334 THR A C 1
ATOM 2536 O O . THR A 1 334 ? -18.25 14.016 22.594 1 98.56 334 THR A O 1
ATOM 2539 N N . THR A 1 335 ? -19.469 14.336 20.688 1 98.56 335 THR A N 1
ATOM 2540 C CA . THR A 1 335 ? -18.5 15.219 20.047 1 98.56 335 THR A CA 1
ATOM 2541 C C . THR A 1 335 ? -18.219 16.438 20.938 1 98.56 335 THR A C 1
ATOM 2543 O O . THR A 1 335 ? -17.062 16.734 21.234 1 98.56 335 THR A O 1
ATOM 2546 N N . SER A 1 336 ? -19.281 17.078 21.391 1 98.56 336 SER A N 1
ATOM 2547 C CA . SER A 1 336 ? -19.156 18.328 22.141 1 98.56 336 SER A CA 1
ATOM 2548 C C . SER A 1 336 ? -18.609 18.078 23.547 1 98.56 336 SER A C 1
ATOM 2550 O O . SER A 1 336 ? -17.812 18.875 24.047 1 98.56 336 SER A O 1
ATOM 2552 N N . GLU A 1 337 ? -19 16.969 24.094 1 98.69 337 GLU A N 1
ATOM 2553 C CA . GLU A 1 337 ? -18.484 16.625 25.422 1 98.69 337 GLU A CA 1
ATOM 2554 C C . GLU A 1 337 ? -16.984 16.344 25.375 1 98.69 337 GLU A C 1
ATOM 2556 O O . GLU A 1 337 ? -16.266 16.703 26.312 1 98.69 337 GLU A O 1
ATOM 2561 N N . PHE A 1 338 ? -16.594 15.664 24.375 1 98.75 338 PHE A N 1
ATOM 2562 C CA . PHE A 1 338 ? -15.164 15.422 24.234 1 98.75 338 PHE A CA 1
ATOM 2563 C C . PHE A 1 338 ? -14.398 16.734 24.156 1 98.75 338 PHE A C 1
ATOM 2565 O O . PHE A 1 338 ? -13.398 16.922 24.859 1 98.75 338 PHE A O 1
ATOM 2572 N N . THR A 1 339 ? -14.875 17.625 23.328 1 98.88 339 THR A N 1
ATOM 2573 C CA . THR A 1 339 ? -14.219 18.922 23.172 1 98.88 339 THR A CA 1
ATOM 2574 C C . THR A 1 339 ? -14.227 19.703 24.469 1 98.88 339 THR A C 1
ATOM 2576 O O . THR A 1 339 ? -13.227 20.328 24.828 1 98.88 339 THR A O 1
ATOM 2579 N N . ASP A 1 340 ? -15.328 19.656 25.172 1 98.81 340 ASP A N 1
ATOM 2580 C CA . ASP A 1 340 ? -15.406 20.328 26.469 1 98.81 340 ASP A CA 1
ATOM 2581 C C . ASP A 1 340 ? -14.32 19.828 27.422 1 98.81 340 ASP A C 1
ATOM 2583 O O . ASP A 1 340 ? -13.68 20.625 28.109 1 98.81 340 ASP A O 1
ATOM 2587 N N . ASN A 1 341 ? -14.203 18.531 27.422 1 98.75 341 ASN A N 1
ATOM 2588 C CA . ASN A 1 341 ? -13.188 17.938 28.281 1 98.75 341 ASN A CA 1
ATOM 2589 C C . ASN A 1 341 ? -11.781 18.391 27.891 1 98.75 341 ASN A C 1
ATOM 2591 O O . ASN A 1 341 ? -10.969 18.703 28.766 1 98.75 341 ASN A O 1
ATOM 2595 N N . VAL A 1 342 ? -11.492 18.391 26.625 1 98.81 342 VAL A N 1
ATOM 2596 C CA . VAL A 1 342 ? -10.188 18.812 26.141 1 98.81 342 VAL A CA 1
ATOM 2597 C C . VAL A 1 342 ? -9.938 20.281 26.516 1 98.81 342 VAL A C 1
ATOM 2599 O O . VAL A 1 342 ? -8.852 20.625 27 1 98.81 342 VAL A O 1
ATOM 2602 N N . ILE A 1 343 ? -10.93 21.125 26.328 1 98.81 343 ILE A N 1
ATOM 2603 C CA . ILE A 1 343 ? -10.82 22.547 26.625 1 98.81 343 ILE A CA 1
ATOM 2604 C C . ILE A 1 343 ? -10.469 22.75 28.109 1 98.81 343 ILE A C 1
ATOM 2606 O O . ILE A 1 343 ? -9.562 23.516 28.438 1 98.81 343 ILE A O 1
ATOM 2610 N N . GLU A 1 344 ? -11.156 22.047 28.938 1 98.62 344 GLU A N 1
ATOM 2611 C CA . GLU A 1 344 ? -10.891 22.156 30.359 1 98.62 344 GLU A CA 1
ATOM 2612 C C . GLU A 1 344 ? -9.461 21.75 30.688 1 98.62 344 GLU A C 1
ATOM 2614 O O . GLU A 1 344 ? -8.781 22.406 31.484 1 98.62 344 GLU A O 1
ATOM 2619 N N . ARG A 1 345 ? -9.047 20.719 30.094 1 98.5 345 ARG A N 1
ATOM 2620 C CA . ARG A 1 345 ? -7.691 20.234 30.344 1 98.5 345 ARG A CA 1
ATOM 2621 C C . ARG A 1 345 ? -6.652 21.234 29.828 1 98.5 345 ARG A C 1
ATOM 2623 O O . ARG A 1 345 ? -5.613 21.438 30.469 1 98.5 345 ARG A O 1
ATOM 2630 N N . VAL A 1 346 ? -6.895 21.766 28.672 1 98.62 346 VAL A N 1
ATOM 2631 C CA . VAL A 1 346 ? -5.973 22.75 28.109 1 98.62 346 VAL A CA 1
ATOM 2632 C C . VAL A 1 346 ? -5.84 23.938 29.047 1 98.62 346 VAL A C 1
ATOM 2634 O O . VAL A 1 346 ? -4.727 24.375 29.359 1 98.62 346 VAL A O 1
ATOM 2637 N N . ARG A 1 347 ? -6.965 24.469 29.547 1 97.62 347 ARG A N 1
ATOM 2638 C CA . ARG A 1 347 ? -6.969 25.594 30.469 1 97.62 347 ARG A CA 1
ATOM 2639 C C . ARG A 1 347 ? -6.16 25.281 31.719 1 97.62 347 ARG A C 1
ATOM 2641 O O . ARG A 1 347 ? -5.34 26.094 32.156 1 97.62 347 ARG A O 1
ATOM 2648 N N . THR A 1 348 ? -6.441 24.141 32.219 1 96.88 348 THR A N 1
ATOM 2649 C CA . THR A 1 348 ? -5.773 23.719 33.438 1 96.88 348 THR A CA 1
ATOM 2650 C C . THR A 1 348 ? -4.266 23.625 33.219 1 96.88 348 THR A C 1
ATOM 2652 O O . THR A 1 348 ? -3.484 24.094 34.062 1 96.88 348 THR A O 1
ATOM 2655 N N . LYS A 1 349 ? -3.857 23.016 32.156 1 97.25 349 LYS A N 1
ATOM 2656 C CA . LYS A 1 349 ? -2.436 22.859 31.859 1 97.25 349 LYS A CA 1
ATOM 2657 C C . LYS A 1 349 ? -1.745 24.219 31.719 1 97.25 349 LYS A C 1
ATOM 2659 O O . LYS A 1 349 ? -0.685 24.438 32.312 1 97.25 349 LYS A O 1
ATOM 2664 N N . LEU A 1 350 ? -2.332 25.062 30.953 1 96.44 350 LEU A N 1
ATOM 2665 C CA . LEU A 1 350 ? -1.715 26.359 30.719 1 96.44 350 LEU A CA 1
ATOM 2666 C C . LEU A 1 350 ? -1.658 27.172 32 1 96.44 350 LEU A C 1
ATOM 2668 O O . LEU A 1 350 ? -0.688 27.906 32.219 1 96.44 350 LEU A O 1
ATOM 2672 N N . ASP A 1 351 ? -2.68 27.047 32.812 1 93.81 351 ASP A N 1
ATOM 2673 C CA . ASP A 1 351 ? -2.695 27.719 34.125 1 93.81 351 ASP A CA 1
ATOM 2674 C C . ASP A 1 351 ? -1.571 27.219 35.031 1 93.81 351 ASP A C 1
ATOM 2676 O O . ASP A 1 351 ? -0.853 28.016 35.625 1 93.81 351 ASP A O 1
ATOM 2680 N N . VAL A 1 352 ? -1.41 25.969 35.062 1 92.56 352 VAL A N 1
ATOM 2681 C CA . VAL A 1 352 ? -0.404 25.344 35.906 1 92.56 352 VAL A CA 1
ATOM 2682 C C . VAL A 1 352 ? 0.993 25.688 35.406 1 92.56 352 VAL A C 1
ATOM 2684 O O . VAL A 1 352 ? 1.882 26.016 36.188 1 92.56 352 VAL A O 1
ATOM 2687 N N . TRP A 1 353 ? 1.184 25.594 34.125 1 91.56 353 TRP A N 1
ATOM 2688 C CA . TRP A 1 353 ? 2.496 25.859 33.531 1 91.56 353 TRP A CA 1
ATOM 2689 C C . TRP A 1 353 ? 2.908 27.312 33.75 1 91.56 353 TRP A C 1
ATOM 2691 O O . TRP A 1 353 ? 4.09 27.609 33.969 1 91.56 353 TRP A O 1
ATOM 2701 N N . SER A 1 354 ? 1.986 28.219 33.719 1 86.12 354 SER A N 1
ATOM 2702 C CA . SER A 1 354 ? 2.26 29.641 33.938 1 86.12 354 SER A CA 1
ATOM 2703 C C . SER A 1 354 ? 2.701 29.875 35.375 1 86.12 354 SER A C 1
ATOM 2705 O O . SER A 1 354 ? 3.48 30.797 35.656 1 86.12 354 SER A O 1
ATOM 2707 N N . THR A 1 355 ? 2.172 29.078 36.25 1 85 355 THR A N 1
ATOM 2708 C CA . THR A 1 355 ? 2.514 29.203 37.656 1 85 355 THR A CA 1
ATOM 2709 C C . THR A 1 355 ? 3.896 28.625 37.938 1 85 355 THR A C 1
ATOM 2711 O O . THR A 1 355 ? 4.633 29.141 38.781 1 85 355 THR A O 1
ATOM 2714 N N . MET A 1 356 ? 4.195 27.547 37.219 1 77.19 356 MET A N 1
ATOM 2715 C CA . MET A 1 356 ? 5.457 26.844 37.438 1 77.19 356 MET A CA 1
ATOM 2716 C C . MET A 1 356 ? 6.621 27.594 36.812 1 77.19 356 MET A C 1
ATOM 2718 O O . MET A 1 356 ? 7.766 27.453 37.25 1 77.19 356 MET A O 1
ATOM 2722 N N . GLN A 1 357 ? 6.5 28.125 35.594 1 63.56 357 GLN A N 1
ATOM 2723 C CA . GLN A 1 357 ? 7.566 28.906 35 1 63.56 357 GLN A CA 1
ATOM 2724 C C . GLN A 1 357 ? 8.094 29.969 35.938 1 63.56 357 GLN A C 1
ATOM 2726 O O . GLN A 1 357 ? 9.227 30.422 35.781 1 63.56 357 GLN A O 1
ATOM 2731 N N . ASN A 1 358 ? 7.262 30.406 36.969 1 49.12 358 ASN A N 1
ATOM 2732 C CA . ASN A 1 358 ? 7.707 31.328 38.031 1 49.12 358 ASN A CA 1
ATOM 2733 C C . ASN A 1 358 ? 8.5 30.625 39.125 1 49.12 358 ASN A C 1
ATOM 2735 O O . ASN A 1 358 ? 8.922 31.25 40.094 1 49.12 358 ASN A O 1
ATOM 2739 N N . PHE A 1 359 ? 8.57 29.406 38.906 1 43.38 359 PHE A N 1
ATOM 2740 C CA . PHE A 1 359 ? 9.461 28.688 39.781 1 43.38 359 PHE A CA 1
ATOM 2741 C C . PHE A 1 359 ? 10.812 28.438 39.125 1 43.38 359 PHE A C 1
ATOM 2743 O O . PHE A 1 359 ? 10.883 28.188 37.938 1 43.38 359 PHE A O 1
ATOM 2750 N N . MET B 1 1 ? -2.076 -38.812 -20.766 1 71.75 1 MET B N 1
ATOM 2751 C CA . MET B 1 1 ? -0.817 -38.469 -21.422 1 71.75 1 MET B CA 1
ATOM 2752 C C . MET B 1 1 ? 0.122 -37.75 -20.453 1 71.75 1 MET B C 1
ATOM 2754 O O . MET B 1 1 ? -0.326 -37 -19.594 1 71.75 1 MET B O 1
ATOM 2758 N N . LYS B 1 2 ? 1.354 -38.031 -20.531 1 88.06 2 LYS B N 1
ATOM 2759 C CA . LYS B 1 2 ? 2.377 -37.469 -19.656 1 88.06 2 LYS B CA 1
ATOM 2760 C C . LYS B 1 2 ? 2.57 -35.969 -19.953 1 88.06 2 LYS B C 1
ATOM 2762 O O . LYS B 1 2 ? 2.695 -35.562 -21.109 1 88.06 2 LYS B O 1
ATOM 2767 N N . LYS B 1 3 ? 2.438 -35.188 -18.906 1 94.88 3 LYS B N 1
ATOM 2768 C CA . LYS B 1 3 ? 2.654 -33.75 -19.047 1 94.88 3 LYS B CA 1
ATOM 2769 C C . LYS B 1 3 ? 4.141 -33.406 -19.016 1 94.88 3 LYS B C 1
ATOM 2771 O O . LYS B 1 3 ? 4.922 -34.094 -18.344 1 94.88 3 LYS B O 1
ATOM 2776 N N . THR B 1 4 ? 4.496 -32.406 -19.766 1 98.12 4 THR B N 1
ATOM 2777 C CA . THR B 1 4 ? 5.859 -31.891 -19.734 1 98.12 4 THR B CA 1
ATOM 2778 C C . THR B 1 4 ? 5.902 -30.516 -19.078 1 98.12 4 THR B C 1
ATOM 2780 O O . THR B 1 4 ? 5.168 -29.609 -19.469 1 98.12 4 THR B O 1
ATOM 2783 N N . VAL B 1 5 ? 6.734 -30.328 -18.094 1 98.62 5 VAL B N 1
ATOM 2784 C CA . VAL B 1 5 ? 6.91 -29.078 -17.375 1 98.62 5 VAL B CA 1
ATOM 2785 C C . VAL B 1 5 ? 8.273 -28.469 -17.703 1 98.62 5 VAL B C 1
ATOM 2787 O O . VAL B 1 5 ? 9.289 -29.156 -17.656 1 98.62 5 VAL B O 1
ATOM 2790 N N . VAL B 1 6 ? 8.266 -27.234 -18.125 1 98.81 6 VAL B N 1
ATOM 2791 C CA . VAL B 1 6 ? 9.508 -26.5 -18.328 1 98.81 6 VAL B CA 1
ATOM 2792 C C . VAL B 1 6 ? 10.07 -26.047 -16.984 1 98.81 6 VAL B C 1
ATOM 2794 O O . VAL B 1 6 ? 9.453 -25.234 -16.281 1 98.81 6 VAL B O 1
ATOM 2797 N N . VAL B 1 7 ? 11.195 -26.578 -16.625 1 98.88 7 VAL B N 1
ATOM 2798 C CA . VAL B 1 7 ? 11.867 -26.219 -15.375 1 98.88 7 VAL B CA 1
ATOM 2799 C C . VAL B 1 7 ? 12.938 -25.172 -15.656 1 98.88 7 VAL B C 1
ATOM 2801 O O . VAL B 1 7 ? 13.82 -25.375 -16.484 1 98.88 7 VAL B O 1
ATOM 2804 N N . MET B 1 8 ? 12.82 -24.062 -14.961 1 98.88 8 MET B N 1
ATOM 2805 C CA . MET B 1 8 ? 13.766 -22.953 -15.156 1 98.88 8 MET B CA 1
ATOM 2806 C C . MET B 1 8 ? 14.617 -22.75 -13.906 1 98.88 8 MET B C 1
ATOM 2808 O O . MET B 1 8 ? 14.141 -22.188 -12.914 1 98.88 8 MET B O 1
ATOM 2812 N N . GLN B 1 9 ? 15.82 -23.172 -14.055 1 98.62 9 GLN B N 1
ATOM 2813 C CA . GLN B 1 9 ? 16.781 -23.031 -12.961 1 98.62 9 GLN B CA 1
ATOM 2814 C C . GLN B 1 9 ? 17.141 -21.578 -12.719 1 98.62 9 GLN B C 1
ATOM 2816 O O . GLN B 1 9 ? 16.938 -20.734 -13.602 1 98.62 9 GLN B O 1
ATOM 2821 N N . GLY B 1 10 ? 17.516 -21.25 -11.531 1 98.12 10 GLY B N 1
ATOM 2822 C CA . GLY B 1 10 ? 17.797 -19.859 -11.188 1 98.12 10 GLY B CA 1
ATOM 2823 C C . GLY B 1 10 ? 19.078 -19.672 -10.398 1 98.12 10 GLY B C 1
ATOM 2824 O O . GLY B 1 10 ? 20.094 -20.312 -10.703 1 98.12 10 GLY B O 1
ATOM 2825 N N . ASP B 1 11 ? 19.078 -18.781 -9.5 1 97.94 11 ASP B N 1
ATOM 2826 C CA . ASP B 1 11 ? 20.297 -18.328 -8.844 1 97.94 11 ASP B CA 1
ATOM 2827 C C . ASP B 1 11 ? 20.219 -18.562 -7.336 1 97.94 11 ASP B C 1
ATOM 2829 O O . ASP B 1 11 ? 19.156 -18.484 -6.738 1 97.94 11 ASP B O 1
ATOM 2833 N N . GLN B 1 12 ? 21.344 -18.922 -6.703 1 97.56 12 GLN B N 1
ATOM 2834 C CA . GLN B 1 12 ? 21.562 -18.922 -5.258 1 97.56 12 GLN B CA 1
ATOM 2835 C C . GLN B 1 12 ? 20.516 -19.781 -4.547 1 97.56 12 GLN B C 1
ATOM 2837 O O . GLN B 1 12 ? 20.312 -20.938 -4.898 1 97.56 12 GLN B O 1
ATOM 2842 N N . THR B 1 13 ? 19.953 -19.234 -3.465 1 97.69 13 THR B N 1
ATOM 2843 C CA . THR B 1 13 ? 19.016 -20.031 -2.686 1 97.69 13 THR B CA 1
ATOM 2844 C C . THR B 1 13 ? 17.797 -20.391 -3.527 1 97.69 13 THR B C 1
ATOM 2846 O O . THR B 1 13 ? 17.125 -21.406 -3.266 1 97.69 13 THR B O 1
ATOM 2849 N N . GLY B 1 14 ? 17.531 -19.578 -4.539 1 97.69 14 GLY B N 1
ATOM 2850 C CA . GLY B 1 14 ? 16.422 -19.891 -5.441 1 97.69 14 GLY B CA 1
ATOM 2851 C C . GLY B 1 14 ? 16.578 -21.25 -6.094 1 97.69 14 GLY B C 1
ATOM 2852 O O . GLY B 1 14 ? 15.594 -21.984 -6.223 1 97.69 14 GLY B O 1
ATOM 2853 N N . GLN B 1 15 ? 17.766 -21.578 -6.492 1 98.19 15 GLN B N 1
ATOM 2854 C CA . GLN B 1 15 ? 18.031 -22.875 -7.102 1 98.19 15 GLN B CA 1
ATOM 2855 C C . GLN B 1 15 ? 17.891 -24 -6.082 1 98.19 15 GLN B C 1
ATOM 2857 O O . GLN B 1 15 ? 17.328 -25.062 -6.395 1 98.19 15 GLN B O 1
ATOM 2862 N N . GLU B 1 16 ? 18.375 -23.75 -4.906 1 98.44 16 GLU B N 1
ATOM 2863 C CA . GLU B 1 16 ? 18.281 -24.75 -3.846 1 98.44 16 GLU B CA 1
ATOM 2864 C C . GLU B 1 16 ? 16.828 -25.125 -3.562 1 98.44 16 GLU B C 1
ATOM 2866 O O . GLU B 1 16 ? 16.516 -26.297 -3.389 1 98.44 16 GLU B O 1
ATOM 2871 N N . LEU B 1 17 ? 16.016 -24.172 -3.568 1 98.56 17 LEU B N 1
ATOM 2872 C CA . LEU B 1 17 ? 14.609 -24.375 -3.236 1 98.56 17 LEU B CA 1
ATOM 2873 C C . LEU B 1 17 ? 13.875 -25.047 -4.395 1 98.56 17 LEU B C 1
ATOM 2875 O O . LEU B 1 17 ? 12.953 -25.844 -4.176 1 98.56 17 LEU B O 1
ATOM 2879 N N . LEU B 1 18 ? 14.25 -24.688 -5.59 1 98.69 18 LEU B N 1
ATOM 2880 C CA . LEU B 1 18 ? 13.703 -25.391 -6.746 1 98.69 18 LEU B CA 1
ATOM 2881 C C . LEU B 1 18 ? 14.031 -26.875 -6.688 1 98.69 18 LEU B C 1
ATOM 2883 O O . LEU B 1 18 ? 13.18 -27.719 -6.977 1 98.69 18 LEU B O 1
ATOM 2887 N N . ASP B 1 19 ? 15.25 -27.219 -6.324 1 98.62 19 ASP B N 1
ATOM 2888 C CA . ASP B 1 19 ? 15.664 -28.609 -6.219 1 98.62 19 ASP B CA 1
ATOM 2889 C C . ASP B 1 19 ? 14.797 -29.375 -5.215 1 98.62 19 ASP B C 1
ATOM 2891 O O . ASP B 1 19 ? 14.406 -30.516 -5.461 1 98.62 19 ASP B O 1
ATOM 2895 N N . GLU B 1 20 ? 14.516 -28.703 -4.137 1 98.75 20 GLU B N 1
ATOM 2896 C CA . GLU B 1 20 ? 13.648 -29.312 -3.129 1 98.75 20 GLU B CA 1
ATOM 2897 C C . GLU B 1 20 ? 12.242 -29.547 -3.676 1 98.75 20 GLU B C 1
ATOM 2899 O O . GLU B 1 20 ? 11.633 -30.594 -3.422 1 98.75 20 GLU B O 1
ATOM 2904 N N . ALA B 1 21 ? 11.711 -28.578 -4.355 1 98.69 21 ALA B N 1
ATOM 2905 C CA . ALA B 1 21 ? 10.383 -28.703 -4.938 1 98.69 21 ALA B CA 1
ATOM 2906 C C . ALA B 1 21 ? 10.336 -29.844 -5.945 1 98.69 21 ALA B C 1
ATOM 2908 O O . ALA B 1 21 ? 9.336 -30.562 -6.035 1 98.69 21 ALA B O 1
ATOM 2909 N N . LEU B 1 22 ? 11.398 -30.016 -6.727 1 98.75 22 LEU B N 1
ATOM 2910 C CA . LEU B 1 22 ? 11.469 -31.078 -7.719 1 98.75 22 LEU B CA 1
ATOM 2911 C C . LEU B 1 22 ? 11.5 -32.438 -7.051 1 98.75 22 LEU B C 1
ATOM 2913 O O . LEU B 1 22 ? 10.961 -33.406 -7.59 1 98.75 22 LEU B O 1
ATOM 2917 N N . ARG B 1 23 ? 12.117 -32.531 -5.875 1 98.75 23 ARG B N 1
ATOM 2918 C CA . ARG B 1 23 ? 12.086 -33.75 -5.109 1 98.75 23 ARG B CA 1
ATOM 2919 C C . ARG B 1 23 ? 10.648 -34.156 -4.789 1 98.75 23 ARG B C 1
ATOM 2921 O O . ARG B 1 23 ? 10.312 -35.344 -4.832 1 98.75 23 ARG B O 1
ATOM 2928 N N . VAL B 1 24 ? 9.859 -33.219 -4.484 1 98.81 24 VAL B N 1
ATOM 2929 C CA . VAL B 1 24 ? 8.477 -33.469 -4.113 1 98.81 24 VAL B CA 1
ATOM 2930 C C . VAL B 1 24 ? 7.691 -33.938 -5.336 1 98.81 24 VAL B C 1
ATOM 2932 O O . VAL B 1 24 ? 6.73 -34.688 -5.207 1 98.81 24 VAL B O 1
ATOM 2935 N N . LEU B 1 25 ? 8.109 -33.562 -6.566 1 98.56 25 LEU B N 1
ATOM 2936 C CA . LEU B 1 25 ? 7.383 -33.875 -7.797 1 98.56 25 LEU B CA 1
ATOM 2937 C C . LEU B 1 25 ? 7.828 -35.188 -8.383 1 98.56 25 LEU B C 1
ATOM 2939 O O . LEU B 1 25 ? 7.375 -35.594 -9.461 1 98.56 25 LEU B O 1
ATOM 2943 N N . GLN B 1 26 ? 8.711 -35.875 -7.703 1 98.31 26 GLN B N 1
ATOM 2944 C CA . GLN B 1 26 ? 9.172 -37.156 -8.211 1 98.31 26 GLN B CA 1
ATOM 2945 C C . GLN B 1 26 ? 8.031 -38.156 -8.289 1 98.31 26 GLN B C 1
ATOM 2947 O O . GLN B 1 26 ? 7.125 -38.156 -7.457 1 98.31 26 GLN B O 1
ATOM 2952 N N . PRO B 1 27 ? 8.148 -39.062 -9.242 1 97.38 27 PRO B N 1
ATOM 2953 C CA . PRO B 1 27 ? 7.051 -40 -9.477 1 97.38 27 PRO B CA 1
ATOM 2954 C C . PRO B 1 27 ? 6.766 -40.906 -8.273 1 97.38 27 PRO B C 1
ATOM 2956 O O . PRO B 1 27 ? 5.617 -41.281 -8.039 1 97.38 27 PRO B O 1
ATOM 2959 N N . ASP B 1 28 ? 7.734 -41.281 -7.555 1 97.12 28 ASP B N 1
ATOM 2960 C CA . ASP B 1 28 ? 7.535 -42.156 -6.402 1 97.12 28 ASP B CA 1
ATOM 2961 C C . ASP B 1 28 ? 6.871 -41.406 -5.25 1 97.12 28 ASP B C 1
ATOM 2963 O O . ASP B 1 28 ? 6.387 -42.031 -4.297 1 97.12 28 ASP B O 1
ATOM 2967 N N . VAL B 1 29 ? 6.863 -40.125 -5.359 1 98.19 29 VAL B N 1
ATOM 2968 C CA . VAL B 1 29 ? 6.242 -39.312 -4.324 1 98.19 29 VAL B CA 1
ATOM 2969 C C . VAL B 1 29 ? 4.797 -39 -4.711 1 98.19 29 VAL B C 1
ATOM 2971 O O . VAL B 1 29 ? 3.871 -39.25 -3.936 1 98.19 29 VAL B O 1
ATOM 2974 N N . ILE B 1 30 ? 4.535 -38.531 -5.934 1 97.81 30 ILE B N 1
ATOM 2975 C CA . ILE B 1 30 ? 3.227 -38 -6.293 1 97.81 30 ILE B CA 1
ATOM 2976 C C . ILE B 1 30 ? 2.412 -39.062 -7.012 1 97.81 30 ILE B C 1
ATOM 2978 O O . ILE B 1 30 ? 1.223 -38.875 -7.277 1 97.81 30 ILE B O 1
ATOM 2982 N N . GLY B 1 31 ? 3.045 -40.188 -7.469 1 95.56 31 GLY B N 1
ATOM 2983 C CA . GLY B 1 31 ? 2.32 -41.344 -7.973 1 95.56 31 GLY B CA 1
ATOM 2984 C C . GLY B 1 31 ? 2.174 -41.344 -9.484 1 95.56 31 GLY B C 1
ATOM 2985 O O . GLY B 1 31 ? 1.44 -42.156 -10.039 1 95.56 31 GLY B O 1
ATOM 2986 N N . PHE B 1 32 ? 2.701 -40.375 -10.219 1 95.94 32 PHE B N 1
ATOM 2987 C CA . PHE B 1 32 ? 2.691 -40.344 -11.672 1 95.94 32 PHE B CA 1
ATOM 2988 C C . PHE B 1 32 ? 3.922 -39.625 -12.211 1 95.94 32 PHE B C 1
ATOM 2990 O O . PHE B 1 32 ? 4.633 -38.938 -11.453 1 95.94 32 PHE B O 1
ATOM 2997 N N . GLU B 1 33 ? 4.176 -39.781 -13.492 1 96.81 33 GLU B N 1
ATOM 2998 C CA . GLU B 1 33 ? 5.391 -39.219 -14.102 1 96.81 33 GLU B CA 1
ATOM 2999 C C . GLU B 1 33 ? 5.137 -37.875 -14.719 1 96.81 33 GLU B C 1
ATOM 3001 O O . GLU B 1 33 ? 4.078 -37.625 -15.297 1 96.81 33 GLU B O 1
ATOM 3006 N N . ILE B 1 34 ? 6.066 -36.969 -14.547 1 97.94 34 ILE B N 1
ATOM 3007 C CA . ILE B 1 34 ? 6.141 -35.656 -15.227 1 97.94 34 ILE B CA 1
ATOM 3008 C C . ILE B 1 34 ? 7.449 -35.562 -16 1 97.94 34 ILE B C 1
ATOM 3010 O O . ILE B 1 34 ? 8.508 -35.938 -15.5 1 97.94 34 ILE B O 1
ATOM 3014 N N . ASP B 1 35 ? 7.34 -35.25 -17.266 1 98.12 35 ASP B N 1
ATOM 3015 C CA . ASP B 1 35 ? 8.555 -34.938 -18.016 1 98.12 35 ASP B CA 1
ATOM 3016 C C . ASP B 1 35 ? 9.039 -33.531 -17.734 1 98.12 35 ASP B C 1
ATOM 3018 O O . ASP B 1 35 ? 8.242 -32.594 -17.672 1 98.12 35 ASP B O 1
ATOM 3022 N N . PHE B 1 36 ? 10.312 -33.375 -17.547 1 98.44 36 PHE B N 1
ATOM 3023 C CA . PHE B 1 36 ? 10.891 -32.062 -17.281 1 98.44 36 PHE B CA 1
ATOM 3024 C C . PHE B 1 36 ? 11.797 -31.641 -18.422 1 98.44 36 PHE B C 1
ATOM 3026 O O . PHE B 1 36 ? 12.656 -32.406 -18.875 1 98.44 36 PHE B O 1
ATOM 3033 N N . GLU B 1 37 ? 11.555 -30.531 -18.984 1 98.62 37 GLU B N 1
ATOM 3034 C CA . GLU B 1 37 ? 12.477 -29.844 -19.859 1 98.62 37 GLU B CA 1
ATOM 3035 C C . GLU B 1 37 ? 13.172 -28.688 -19.141 1 98.62 37 GLU B C 1
ATOM 3037 O O . GLU B 1 37 ? 12.547 -27.672 -18.828 1 98.62 37 GLU B O 1
ATOM 3042 N N . THR B 1 38 ? 14.492 -28.797 -19 1 98.75 38 THR B N 1
ATOM 3043 C CA . THR B 1 38 ? 15.188 -27.906 -18.062 1 98.75 38 THR B CA 1
ATOM 3044 C C . THR B 1 38 ? 15.969 -26.844 -18.828 1 98.75 38 THR B C 1
ATOM 3046 O O . THR B 1 38 ? 16.609 -27.125 -19.828 1 98.75 38 THR B O 1
ATOM 3049 N N . TYR B 1 39 ? 15.906 -25.594 -18.391 1 98.81 39 TYR B N 1
ATOM 3050 C CA . TYR B 1 39 ? 16.656 -24.453 -18.891 1 98.81 39 TYR B CA 1
ATOM 3051 C C . TYR B 1 39 ? 17.391 -23.734 -17.766 1 98.81 39 TYR B C 1
ATOM 3053 O O . TYR B 1 39 ? 16.812 -23.5 -16.703 1 98.81 39 TYR B O 1
ATOM 3061 N N . ASP B 1 40 ? 18.641 -23.406 -17.953 1 98.75 40 ASP B N 1
ATOM 3062 C CA . ASP B 1 40 ? 19.469 -22.703 -16.969 1 98.75 40 ASP B CA 1
ATOM 3063 C C . ASP B 1 40 ? 19.344 -21.188 -17.109 1 98.75 40 ASP B C 1
ATOM 3065 O O . ASP B 1 40 ? 20.016 -20.594 -17.953 1 98.75 40 ASP B O 1
ATOM 3069 N N . LEU B 1 41 ? 18.547 -20.594 -16.219 1 98.5 41 LEU B N 1
ATOM 3070 C CA . LEU B 1 41 ? 18.344 -19.156 -16.297 1 98.5 41 LEU B CA 1
ATOM 3071 C C . LEU B 1 41 ? 19.234 -18.422 -15.289 1 98.5 41 LEU B C 1
ATOM 3073 O O . LEU B 1 41 ? 18.922 -17.312 -14.883 1 98.5 41 LEU B O 1
ATOM 3077 N N . SER B 1 42 ? 20.25 -19.062 -14.797 1 97.75 42 SER B N 1
ATOM 3078 C CA . SER B 1 42 ? 21.203 -18.375 -13.945 1 97.75 42 SER B CA 1
ATOM 3079 C C . SER B 1 42 ? 21.75 -17.125 -14.625 1 97.75 42 SER B C 1
ATOM 3081 O O . SER B 1 42 ? 21.781 -17.031 -15.852 1 97.75 42 SER B O 1
ATOM 3083 N N . LEU B 1 43 ? 22.109 -16.172 -13.781 1 96.38 43 LEU B N 1
ATOM 3084 C CA . LEU B 1 43 ? 22.625 -14.93 -14.312 1 96.38 43 LEU B CA 1
ATOM 3085 C C . LEU B 1 43 ? 23.797 -15.188 -15.266 1 96.38 43 LEU B C 1
ATOM 3087 O O . LEU B 1 43 ? 23.891 -14.57 -16.328 1 96.38 43 LEU B O 1
ATOM 3091 N N . GLU B 1 44 ? 24.703 -16.078 -14.867 1 96.31 44 GLU B N 1
ATOM 3092 C CA . GLU B 1 44 ? 25.859 -16.406 -15.68 1 96.31 44 GLU B CA 1
ATOM 3093 C C . GLU B 1 44 ? 25.453 -16.891 -17.062 1 96.31 44 GLU B C 1
ATOM 3095 O O . GLU B 1 44 ? 25.969 -16.406 -18.078 1 96.31 44 GLU B O 1
ATOM 3100 N N . ASN B 1 45 ? 24.516 -17.844 -17.094 1 97.81 45 ASN B N 1
ATOM 3101 C CA . ASN B 1 45 ? 24.094 -18.391 -18.375 1 97.81 45 ASN B CA 1
ATOM 3102 C C . ASN B 1 45 ? 23.297 -17.375 -19.188 1 97.81 45 ASN B C 1
ATOM 3104 O O . ASN B 1 45 ? 23.375 -17.359 -20.422 1 97.81 45 ASN B O 1
ATOM 3108 N N . ARG B 1 46 ? 22.469 -16.562 -18.562 1 97.5 46 ARG B N 1
ATOM 3109 C CA . ARG B 1 46 ? 21.734 -15.516 -19.266 1 97.5 46 ARG B CA 1
ATOM 3110 C C . ARG B 1 46 ? 22.688 -14.523 -19.922 1 97.5 46 ARG B C 1
ATOM 3112 O O . ARG B 1 46 ? 22.453 -14.086 -21.047 1 97.5 46 ARG B O 1
ATOM 3119 N N . LYS B 1 47 ? 23.75 -14.203 -19.203 1 96.12 47 LYS B N 1
ATOM 3120 C CA . LYS B 1 47 ? 24.75 -13.312 -19.781 1 96.12 47 LYS B CA 1
ATOM 3121 C C . LYS B 1 47 ? 25.453 -13.969 -20.953 1 96.12 47 LYS B C 1
ATOM 3123 O O . LYS B 1 47 ? 25.641 -13.344 -22 1 96.12 47 LYS B O 1
ATOM 3128 N N . LYS B 1 48 ? 25.844 -15.203 -20.797 1 97.06 48 LYS B N 1
ATOM 3129 C CA . LYS B 1 48 ? 26.547 -15.953 -21.828 1 97.06 48 LYS B CA 1
ATOM 3130 C C . LYS B 1 48 ? 25.703 -16.047 -23.094 1 97.06 48 LYS B C 1
ATOM 3132 O O . LYS B 1 48 ? 26.25 -16.031 -24.203 1 97.06 48 LYS B O 1
ATOM 3137 N N . THR B 1 49 ? 24.438 -16.188 -22.984 1 97.69 49 THR B N 1
ATOM 3138 C CA . THR B 1 49 ? 23.547 -16.438 -24.109 1 97.69 49 THR B CA 1
ATOM 3139 C C . THR B 1 49 ? 22.828 -15.164 -24.531 1 97.69 49 THR B C 1
ATOM 3141 O O . THR B 1 49 ? 21.984 -15.188 -25.422 1 97.69 49 THR B O 1
ATOM 3144 N N . ASN B 1 50 ? 23.125 -14.102 -23.828 1 96.56 50 ASN B N 1
ATOM 3145 C CA . ASN B 1 50 ? 22.406 -12.852 -24.031 1 96.56 50 ASN B CA 1
ATOM 3146 C C . ASN B 1 50 ? 20.891 -13.062 -23.984 1 96.56 50 ASN B C 1
ATOM 3148 O O . ASN B 1 50 ? 20.172 -12.664 -24.891 1 96.56 50 ASN B O 1
ATOM 3152 N N . ASN B 1 51 ? 20.422 -13.875 -23.047 1 96.69 51 ASN B N 1
ATOM 3153 C CA . ASN B 1 51 ? 19.031 -14.172 -22.688 1 96.69 51 ASN B CA 1
ATOM 3154 C C . ASN B 1 51 ? 18.375 -15.094 -23.703 1 96.69 51 ASN B C 1
ATOM 3156 O O . ASN B 1 51 ? 17.172 -15.32 -23.641 1 96.69 51 ASN B O 1
ATOM 3160 N N . GLU B 1 52 ? 19.109 -15.586 -24.625 1 97.94 52 GLU B N 1
ATOM 3161 C CA . GLU B 1 52 ? 18.5 -16.531 -25.547 1 97.94 52 GLU B CA 1
ATOM 3162 C C . GLU B 1 52 ? 17.906 -17.719 -24.797 1 97.94 52 GLU B C 1
ATOM 3164 O O . GLU B 1 52 ? 16.875 -18.266 -25.203 1 97.94 52 GLU B O 1
ATOM 3169 N N . VAL B 1 53 ? 18.562 -18.125 -23.766 1 98.5 53 VAL B N 1
ATOM 3170 C CA . VAL B 1 53 ? 18.078 -19.25 -22.969 1 98.5 53 VAL B CA 1
ATOM 3171 C C . VAL B 1 53 ? 16.703 -18.906 -22.391 1 98.5 53 VAL B C 1
ATOM 3173 O O . VAL B 1 53 ? 15.844 -19.781 -22.25 1 98.5 53 VAL B O 1
ATOM 3176 N N . VAL B 1 54 ? 16.484 -17.641 -22.016 1 98.31 54 VAL B N 1
ATOM 3177 C CA . VAL B 1 54 ? 15.195 -17.203 -21.484 1 98.31 54 VAL B CA 1
ATOM 3178 C C . VAL B 1 54 ? 14.125 -17.312 -22.578 1 98.31 54 VAL B C 1
ATOM 3180 O O . VAL B 1 54 ? 13.016 -17.781 -22.312 1 98.31 54 VAL B O 1
ATOM 3183 N N . HIS B 1 55 ? 14.461 -16.906 -23.766 1 98.19 55 HIS B N 1
ATOM 3184 C CA . HIS B 1 55 ? 13.547 -17 -24.906 1 98.19 55 HIS B CA 1
ATOM 3185 C C . HIS B 1 55 ? 13.219 -18.453 -25.234 1 98.19 55 HIS B C 1
ATOM 3187 O O . HIS B 1 55 ? 12.07 -18.781 -25.547 1 98.19 55 HIS B O 1
ATOM 3193 N N . GLU B 1 56 ? 14.234 -19.266 -25.172 1 98.56 56 GLU B N 1
ATOM 3194 C CA . GLU B 1 56 ? 14.039 -20.688 -25.406 1 98.56 56 GLU B CA 1
ATOM 3195 C C . GLU B 1 56 ? 13.086 -21.297 -24.375 1 98.56 56 GLU B C 1
ATOM 3197 O O . GLU B 1 56 ? 12.195 -22.062 -24.719 1 98.56 56 GLU B O 1
ATOM 3202 N N . ALA B 1 57 ? 13.32 -20.938 -23.172 1 98.69 57 ALA B N 1
ATOM 3203 C CA . ALA B 1 57 ? 12.445 -21.422 -22.094 1 98.69 57 ALA B CA 1
ATOM 3204 C C . ALA B 1 57 ? 11.008 -20.969 -22.328 1 98.69 57 ALA B C 1
ATOM 3206 O O . ALA B 1 57 ? 10.062 -21.734 -22.109 1 98.69 57 ALA B O 1
ATOM 3207 N N . ALA B 1 58 ? 10.852 -19.734 -22.734 1 98.31 58 ALA B N 1
ATOM 3208 C CA . ALA B 1 58 ? 9.523 -19.188 -23 1 98.31 58 ALA B CA 1
ATOM 3209 C C . ALA B 1 58 ? 8.828 -19.938 -24.125 1 98.31 58 ALA B C 1
ATOM 3211 O O . ALA B 1 58 ? 7.637 -20.266 -24.016 1 98.31 58 ALA B O 1
ATOM 3212 N N . ARG B 1 59 ? 9.539 -20.219 -25.172 1 98.06 59 ARG B N 1
ATOM 3213 C CA . ARG B 1 59 ? 8.984 -20.969 -26.281 1 98.06 59 ARG B CA 1
ATOM 3214 C C . ARG B 1 59 ? 8.57 -22.375 -25.844 1 98.06 59 ARG B C 1
ATOM 3216 O O . ARG B 1 59 ? 7.52 -22.875 -26.25 1 98.06 59 ARG B O 1
ATOM 3223 N N . ALA B 1 60 ? 9.414 -22.938 -25.062 1 98.56 60 ALA B N 1
ATOM 3224 C CA . ALA B 1 60 ? 9.094 -24.25 -24.531 1 98.56 60 ALA B CA 1
ATOM 3225 C C . ALA B 1 60 ? 7.832 -24.219 -23.688 1 98.56 60 ALA B C 1
ATOM 3227 O O . ALA B 1 60 ? 6.988 -25.109 -23.766 1 98.56 60 ALA B O 1
ATOM 3228 N N . MET B 1 61 ? 7.727 -23.234 -22.859 1 97.94 61 MET B N 1
ATOM 3229 C CA . MET B 1 61 ? 6.562 -23.094 -22 1 97.94 61 MET B CA 1
ATOM 3230 C C . MET B 1 61 ? 5.289 -22.906 -22.812 1 97.94 61 MET B C 1
ATOM 3232 O O . MET B 1 61 ? 4.23 -23.422 -22.438 1 97.94 61 MET B O 1
ATOM 3236 N N . LYS B 1 62 ? 5.414 -22.141 -23.859 1 96.88 62 LYS B N 1
ATOM 3237 C CA . LYS B 1 62 ? 4.254 -21.953 -24.719 1 96.88 62 LYS B CA 1
ATOM 3238 C C . LYS B 1 62 ? 3.826 -23.281 -25.359 1 96.88 62 LYS B C 1
ATOM 3240 O O . LYS B 1 62 ? 2.635 -23.516 -25.562 1 96.88 62 LYS B O 1
ATOM 3245 N N . ARG B 1 63 ? 4.809 -24.109 -25.672 1 97.31 63 ARG B N 1
ATOM 3246 C CA . ARG B 1 63 ? 4.535 -25.422 -26.266 1 97.31 63 ARG B CA 1
ATOM 3247 C C . ARG B 1 63 ? 3.92 -26.375 -25.25 1 97.31 63 ARG B C 1
ATOM 3249 O O . ARG B 1 63 ? 2.953 -27.078 -25.562 1 97.31 63 ARG B O 1
ATOM 3256 N N . THR B 1 64 ? 4.426 -26.375 -24.047 1 97.69 64 THR B N 1
ATOM 3257 C CA . THR B 1 64 ? 4.043 -27.375 -23.062 1 97.69 64 THR B CA 1
ATOM 3258 C C . THR B 1 64 ? 2.9 -26.875 -22.188 1 97.69 64 THR B C 1
ATOM 3260 O O . THR B 1 64 ? 2.146 -27.672 -21.625 1 97.69 64 THR B O 1
ATOM 3263 N N . GLY B 1 65 ? 2.873 -25.562 -22 1 97.75 65 GLY B N 1
ATOM 3264 C CA . GLY B 1 65 ? 1.834 -24.922 -21.203 1 97.75 65 GLY B CA 1
ATOM 3265 C C . GLY B 1 65 ? 2.203 -24.781 -19.734 1 97.75 65 GLY B C 1
ATOM 3266 O O . GLY B 1 65 ? 1.455 -24.188 -18.953 1 97.75 65 GLY B O 1
ATOM 3267 N N . PHE B 1 66 ? 3.33 -25.328 -19.344 1 98.44 66 PHE B N 1
ATOM 3268 C CA . PHE B 1 66 ? 3.613 -25.391 -17.906 1 98.44 66 PHE B CA 1
ATOM 3269 C C . PHE B 1 66 ? 5.055 -25 -17.625 1 98.44 66 PHE B C 1
ATOM 3271 O O . PHE B 1 66 ? 5.977 -25.438 -18.312 1 98.44 66 PHE B O 1
ATOM 3278 N N . GLY B 1 67 ? 5.238 -24.094 -16.625 1 98.75 67 GLY B N 1
ATOM 3279 C CA . GLY B 1 67 ? 6.566 -23.688 -16.203 1 98.75 67 GLY B CA 1
ATOM 3280 C C . GLY B 1 67 ? 6.734 -23.656 -14.688 1 98.75 67 GLY B C 1
ATOM 3281 O O . GLY B 1 67 ? 5.805 -23.297 -13.961 1 98.75 67 GLY B O 1
ATOM 3282 N N . LEU B 1 68 ? 7.848 -24.078 -14.203 1 98.75 68 LEU B N 1
ATOM 3283 C CA . LEU B 1 68 ? 8.312 -24 -12.82 1 98.75 68 LEU B CA 1
ATOM 3284 C C . LEU B 1 68 ? 9.664 -23.297 -12.734 1 98.75 68 LEU B C 1
ATOM 3286 O O . LEU B 1 68 ? 10.648 -23.766 -13.32 1 98.75 68 LEU B O 1
ATOM 3290 N N . LYS B 1 69 ? 9.625 -22.172 -11.992 1 98.75 69 LYS B N 1
ATOM 3291 C CA . LYS B 1 69 ? 10.797 -21.297 -12.109 1 98.75 69 LYS B CA 1
ATOM 3292 C C . LYS B 1 69 ? 11.391 -21 -10.742 1 98.75 69 LYS B C 1
ATOM 3294 O O . LYS B 1 69 ? 10.656 -20.734 -9.789 1 98.75 69 LYS B O 1
ATOM 3299 N N . ALA B 1 70 ? 12.727 -21.062 -10.648 1 98.44 70 ALA B N 1
ATOM 3300 C CA . ALA B 1 70 ? 13.453 -20.578 -9.477 1 98.44 70 ALA B CA 1
ATOM 3301 C C . ALA B 1 70 ? 13.664 -19.078 -9.531 1 98.44 70 ALA B C 1
ATOM 3303 O O . ALA B 1 70 ? 13.602 -18.469 -10.609 1 98.44 70 ALA B O 1
ATOM 3304 N N . ALA B 1 71 ? 13.914 -18.5 -8.352 1 97 71 ALA B N 1
ATOM 3305 C CA . ALA B 1 71 ? 14.273 -17.078 -8.305 1 97 71 ALA B CA 1
ATOM 3306 C C . ALA B 1 71 ? 15.57 -16.828 -9.07 1 97 71 ALA B C 1
ATOM 3308 O O . ALA B 1 71 ? 16.484 -17.641 -9.055 1 97 71 ALA B O 1
ATOM 3309 N N . THR B 1 72 ? 15.609 -15.75 -9.758 1 96.56 72 THR B N 1
ATOM 3310 C CA . THR B 1 72 ? 16.781 -15.352 -10.539 1 96.56 72 THR B CA 1
ATOM 3311 C C . THR B 1 72 ? 17.25 -13.961 -10.125 1 96.56 72 THR B C 1
ATOM 3313 O O . THR B 1 72 ? 16.453 -13.141 -9.656 1 96.56 72 THR B O 1
ATOM 3316 N N . ILE B 1 73 ? 18.5 -13.734 -10.266 1 92.56 73 ILE B N 1
ATOM 3317 C CA . ILE B 1 73 ? 19.094 -12.43 -10 1 92.56 73 ILE B CA 1
ATOM 3318 C C . ILE B 1 73 ? 18.781 -11.484 -11.164 1 92.56 73 ILE B C 1
ATOM 3320 O O . ILE B 1 73 ? 18.938 -11.859 -12.328 1 92.56 73 ILE B O 1
ATOM 3324 N N . THR B 1 74 ? 18.266 -10.328 -10.906 1 85.56 74 THR B N 1
ATOM 3325 C CA . THR B 1 74 ? 18.203 -9.242 -11.883 1 85.56 74 THR B CA 1
ATOM 3326 C C . THR B 1 74 ? 19.328 -8.25 -11.672 1 85.56 74 THR B C 1
ATOM 3328 O O . THR B 1 74 ? 19.391 -7.57 -10.641 1 85.56 74 THR B O 1
ATOM 3331 N N . PRO B 1 75 ? 20.203 -8.227 -12.602 1 83.75 75 PRO B N 1
ATOM 3332 C CA . PRO B 1 75 ? 21.359 -7.332 -12.422 1 83.75 75 PRO B CA 1
ATOM 3333 C C . PRO B 1 75 ? 20.953 -5.863 -12.336 1 83.75 75 PRO B C 1
ATOM 3335 O O . PRO B 1 75 ? 20.031 -5.43 -13.031 1 83.75 75 PRO B O 1
ATOM 3338 N N . GLU B 1 76 ? 21.594 -5.059 -11.445 1 71.44 76 GLU B N 1
ATOM 3339 C CA . GLU B 1 76 ? 21.281 -3.641 -11.25 1 71.44 76 GLU B CA 1
ATOM 3340 C C . GLU B 1 76 ? 22 -2.777 -12.281 1 71.44 76 GLU B C 1
ATOM 3342 O O . GLU B 1 76 ? 21.594 -1.644 -12.539 1 71.44 76 GLU B O 1
ATOM 3347 N N . GLU B 1 77 ? 22.984 -3.291 -12.812 1 70.94 77 GLU B N 1
ATOM 3348 C CA . GLU B 1 77 ? 23.812 -2.514 -13.727 1 70.94 77 GLU B CA 1
ATOM 3349 C C . GLU B 1 77 ? 23.078 -2.221 -15.031 1 70.94 77 GLU B C 1
ATOM 3351 O O . GLU B 1 77 ? 22.453 -3.111 -15.617 1 70.94 77 GLU B O 1
ATOM 3356 N N . LYS B 1 78 ? 23.219 -1.049 -15.445 1 68.5 78 LYS B N 1
ATOM 3357 C CA . LYS B 1 78 ? 22.625 -0.604 -16.703 1 68.5 78 LYS B CA 1
ATOM 3358 C C . LYS B 1 78 ? 23.266 -1.322 -17.891 1 68.5 78 LYS B C 1
ATOM 3360 O O . LYS B 1 78 ? 24.469 -1.547 -17.906 1 68.5 78 LYS B O 1
ATOM 3365 N N . GLY B 1 79 ? 22.469 -1.771 -18.844 1 70.94 79 GLY B N 1
ATOM 3366 C CA . GLY B 1 79 ? 22.969 -2.43 -20.047 1 70.94 79 GLY B CA 1
ATOM 3367 C C . GLY B 1 79 ? 23.156 -3.928 -19.875 1 70.94 79 GLY B C 1
ATOM 3368 O O . GLY B 1 79 ? 23.547 -4.621 -20.812 1 70.94 79 GLY B O 1
ATOM 3369 N N . SER B 1 80 ? 22.969 -4.367 -18.734 1 82 80 SER B N 1
ATOM 3370 C CA . SER B 1 80 ? 23.031 -5.805 -18.5 1 82 80 SER B CA 1
ATOM 3371 C C . SER B 1 80 ? 21.797 -6.512 -19.031 1 82 80 SER B C 1
ATOM 3373 O O . SER B 1 80 ? 20.984 -5.906 -19.75 1 82 80 SER B O 1
ATOM 3375 N N . VAL B 1 81 ? 21.672 -7.934 -18.906 1 88.19 81 VAL B N 1
ATOM 3376 C CA . VAL B 1 81 ? 20.672 -8.789 -19.516 1 88.19 81 VAL B CA 1
ATOM 3377 C C . VAL B 1 81 ? 19.297 -8.492 -18.906 1 88.19 81 VAL B C 1
ATOM 3379 O O . VAL B 1 81 ? 18.266 -8.883 -19.469 1 88.19 81 VAL B O 1
ATOM 3382 N N . GLY B 1 82 ? 19.188 -7.734 -17.812 1 85.94 82 GLY B N 1
ATOM 3383 C CA . GLY B 1 82 ? 17.922 -7.285 -17.25 1 85.94 82 GLY B CA 1
ATOM 3384 C C . GLY B 1 82 ? 17.172 -8.383 -16.516 1 85.94 82 GLY B C 1
ATOM 3385 O O . GLY B 1 82 ? 17.781 -9.297 -15.961 1 85.94 82 GLY B O 1
ATOM 3386 N N . SER B 1 83 ? 15.805 -8.281 -16.516 1 88.19 83 SER B N 1
ATOM 3387 C CA . SER B 1 83 ? 14.961 -9.188 -15.742 1 88.19 83 SER B CA 1
ATOM 3388 C C . SER B 1 83 ? 14.422 -10.32 -16.609 1 88.19 83 SER B C 1
ATOM 3390 O O . SER B 1 83 ? 13.68 -10.086 -17.562 1 88.19 83 SER B O 1
ATOM 3392 N N . PRO B 1 84 ? 14.773 -11.539 -16.281 1 94.06 84 PRO B N 1
ATOM 3393 C CA . PRO B 1 84 ? 14.188 -12.656 -17.047 1 94.06 84 PRO B CA 1
ATOM 3394 C C . PRO B 1 84 ? 12.68 -12.781 -16.828 1 94.06 84 PRO B C 1
ATOM 3396 O O . PRO B 1 84 ? 11.969 -13.242 -17.734 1 94.06 84 PRO B O 1
ATOM 3399 N N . ASN B 1 85 ? 12.18 -12.383 -15.648 1 92.5 85 ASN B N 1
ATOM 3400 C CA . ASN B 1 85 ? 10.742 -12.43 -15.375 1 92.5 85 ASN B CA 1
ATOM 3401 C C . ASN B 1 85 ? 9.953 -11.57 -16.359 1 92.5 85 ASN B C 1
ATOM 3403 O O . ASN B 1 85 ? 8.891 -11.977 -16.828 1 92.5 85 ASN B O 1
ATOM 3407 N N . ALA B 1 86 ? 10.461 -10.398 -16.641 1 89.56 86 ALA B N 1
ATOM 3408 C CA . ALA B 1 86 ? 9.789 -9.5 -17.578 1 89.56 86 ALA B CA 1
ATOM 3409 C C . ALA B 1 86 ? 9.711 -10.125 -18.969 1 89.56 86 ALA B C 1
ATOM 3411 O O . ALA B 1 86 ? 8.672 -10.055 -19.625 1 89.56 86 ALA B O 1
ATOM 3412 N N . ILE B 1 87 ? 10.828 -10.773 -19.375 1 92.5 87 ILE B N 1
ATOM 3413 C CA . ILE B 1 87 ? 10.891 -11.398 -20.703 1 92.5 87 ILE B CA 1
ATOM 3414 C C . ILE B 1 87 ? 9.898 -12.555 -20.766 1 92.5 87 ILE B C 1
ATOM 3416 O O . ILE B 1 87 ? 9.133 -12.672 -21.734 1 92.5 87 ILE B O 1
ATOM 3420 N N . LEU B 1 88 ? 9.906 -13.375 -19.766 1 96.81 88 LEU B N 1
ATOM 3421 C CA . LEU B 1 88 ? 9.023 -14.531 -19.734 1 96.81 88 LEU B CA 1
ATOM 3422 C C . LEU B 1 88 ? 7.559 -14.102 -19.75 1 96.81 88 LEU B C 1
ATOM 3424 O O . LEU B 1 88 ? 6.75 -14.672 -20.484 1 96.81 88 LEU B O 1
ATOM 3428 N N . ARG B 1 89 ? 7.234 -13.117 -18.922 1 94.31 89 ARG B N 1
ATOM 3429 C CA . ARG B 1 89 ? 5.867 -12.617 -18.859 1 94.31 89 ARG B CA 1
ATOM 3430 C C . ARG B 1 89 ? 5.387 -12.164 -20.234 1 94.31 89 ARG B C 1
ATOM 3432 O O . ARG B 1 89 ? 4.273 -12.492 -20.656 1 94.31 89 ARG B O 1
ATOM 3439 N N . ARG B 1 90 ? 6.211 -11.422 -20.891 1 91.5 90 ARG B N 1
ATOM 3440 C CA . ARG B 1 90 ? 5.871 -10.898 -22.203 1 91.5 90 ARG B CA 1
ATOM 3441 C C . ARG B 1 90 ? 5.738 -12.023 -23.219 1 91.5 90 ARG B C 1
ATOM 3443 O O . ARG B 1 90 ? 4.77 -12.07 -23.984 1 91.5 90 ARG B O 1
ATOM 3450 N N . GLU B 1 91 ? 6.66 -12.922 -23.219 1 94.44 91 GLU B N 1
ATOM 3451 C CA . GLU B 1 91 ? 6.734 -13.945 -24.25 1 94.44 91 GLU B CA 1
ATOM 3452 C C . GLU B 1 91 ? 5.586 -14.945 -24.125 1 94.44 91 GLU B C 1
ATOM 3454 O O . GLU B 1 91 ? 5.066 -15.43 -25.141 1 94.44 91 GLU B O 1
ATOM 3459 N N . ILE B 1 92 ? 5.207 -15.242 -22.969 1 95.69 92 ILE B N 1
ATOM 3460 C CA . ILE B 1 92 ? 4.148 -16.234 -22.828 1 95.69 92 ILE B CA 1
ATOM 3461 C C . ILE B 1 92 ? 2.787 -15.547 -22.781 1 95.69 92 ILE B C 1
ATOM 3463 O O . ILE B 1 92 ? 1.768 -16.188 -22.516 1 95.69 92 ILE B O 1
ATOM 3467 N N . ASP B 1 93 ? 2.787 -14.312 -22.922 1 94.5 93 ASP B N 1
ATOM 3468 C CA . ASP B 1 93 ? 1.591 -13.484 -22.891 1 94.5 93 ASP B CA 1
ATOM 3469 C C . ASP B 1 93 ? 0.862 -13.625 -21.547 1 94.5 93 ASP B C 1
ATOM 3471 O O . ASP B 1 93 ? -0.33 -13.938 -21.516 1 94.5 93 ASP B O 1
ATOM 3475 N N . GLY B 1 94 ? 1.694 -13.516 -20.531 1 96.69 94 GLY B N 1
ATOM 3476 C CA . GLY B 1 94 ? 1.118 -13.539 -19.203 1 96.69 94 GLY B CA 1
ATOM 3477 C C . GLY B 1 94 ? 0.284 -12.312 -18.891 1 96.69 94 GLY B C 1
ATOM 3478 O O . GLY B 1 94 ? 0.699 -11.188 -19.172 1 96.69 94 GLY B O 1
ATOM 3479 N N . LYS B 1 95 ? -0.917 -12.555 -18.328 1 97.19 95 LYS B N 1
ATOM 3480 C CA . LYS B 1 95 ? -1.829 -11.438 -18.094 1 97.19 95 LYS B CA 1
ATOM 3481 C C . LYS B 1 95 ? -2.041 -11.211 -16.594 1 97.19 95 LYS B C 1
ATOM 3483 O O . LYS B 1 95 ? -2.277 -10.078 -16.172 1 97.19 95 LYS B O 1
ATOM 3488 N N . VAL B 1 96 ? -1.959 -12.289 -15.867 1 98 96 VAL B N 1
ATOM 3489 C CA . VAL B 1 96 ? -2.338 -12.227 -14.461 1 98 96 VAL B CA 1
ATOM 3490 C C . VAL B 1 96 ? -1.271 -12.906 -13.609 1 98 96 VAL B C 1
ATOM 3492 O O . VAL B 1 96 ? -0.724 -13.945 -14 1 98 96 VAL B O 1
ATOM 3495 N N . ILE B 1 97 ? -0.922 -12.328 -12.539 1 98.25 97 ILE B N 1
ATOM 3496 C CA . ILE B 1 97 ? -0.16 -12.984 -11.477 1 98.25 97 ILE B CA 1
ATOM 3497 C C . ILE B 1 97 ? -1.042 -13.156 -10.242 1 98.25 97 ILE B C 1
ATOM 3499 O O . ILE B 1 97 ? -1.625 -12.195 -9.742 1 98.25 97 ILE B O 1
ATOM 3503 N N . LEU B 1 98 ? -1.195 -14.32 -9.812 1 98.5 98 LEU B N 1
ATOM 3504 C CA . LEU B 1 98 ? -1.985 -14.625 -8.617 1 98.5 98 LEU B CA 1
ATOM 3505 C C . LEU B 1 98 ? -1.082 -14.922 -7.43 1 98.5 98 LEU B C 1
ATOM 3507 O O . LEU B 1 98 ? -0.209 -15.789 -7.508 1 98.5 98 LEU B O 1
ATOM 3511 N N . ARG B 1 99 ? -1.225 -14.195 -6.395 1 98.31 99 ARG B N 1
ATOM 3512 C CA . ARG B 1 99 ? -0.608 -14.477 -5.102 1 98.31 99 ARG B CA 1
ATOM 3513 C C . ARG B 1 99 ? -1.655 -14.523 -3.994 1 98.31 99 ARG B C 1
ATOM 3515 O O . ARG B 1 99 ? -2.422 -13.57 -3.82 1 98.31 99 ARG B O 1
ATOM 3522 N N . THR B 1 100 ? -1.71 -15.617 -3.283 1 97.81 100 THR B N 1
ATOM 3523 C CA . THR B 1 100 ? -2.703 -15.789 -2.229 1 97.81 100 THR B CA 1
ATOM 3524 C C . THR B 1 100 ? -2.029 -15.906 -0.865 1 97.81 100 THR B C 1
ATOM 3526 O O . THR B 1 100 ? -1.204 -16.797 -0.649 1 97.81 100 THR B O 1
ATOM 3529 N N . GLY B 1 101 ? -2.332 -14.922 -0.023 1 96.25 101 GLY B N 1
ATOM 3530 C CA . GLY B 1 101 ? -1.959 -15.078 1.373 1 96.25 101 GLY B CA 1
ATOM 3531 C C . GLY B 1 101 ? -2.887 -16 2.141 1 96.25 101 GLY B C 1
ATOM 3532 O O . GLY B 1 101 ? -4.105 -15.953 1.964 1 96.25 101 GLY B O 1
ATOM 3533 N N . ARG B 1 102 ? -2.287 -16.859 2.951 1 94.94 102 ARG B N 1
ATOM 3534 C CA . ARG B 1 102 ? -3.086 -17.781 3.748 1 94.94 102 ARG B CA 1
ATOM 3535 C C . ARG B 1 102 ? -2.451 -18.016 5.117 1 94.94 102 ARG B C 1
ATOM 3537 O O . ARG B 1 102 ? -1.248 -17.812 5.293 1 94.94 102 ARG B O 1
ATOM 3544 N N . ARG B 1 103 ? -3.219 -18.484 5.984 1 93.56 103 ARG B N 1
ATOM 3545 C CA . ARG B 1 103 ? -2.805 -18.75 7.359 1 93.56 103 ARG B CA 1
ATOM 3546 C C . ARG B 1 103 ? -1.798 -19.906 7.418 1 93.56 103 ARG B C 1
ATOM 3548 O O . ARG B 1 103 ? -1.968 -20.922 6.746 1 93.56 103 ARG B O 1
ATOM 3555 N N . ILE B 1 104 ? -0.743 -19.688 8.117 1 94.38 104 ILE B N 1
ATOM 3556 C CA . ILE B 1 104 ? 0.238 -20.719 8.445 1 94.38 104 ILE B CA 1
ATOM 3557 C C . ILE B 1 104 ? 0.096 -21.109 9.914 1 94.38 104 ILE B C 1
ATOM 3559 O O . ILE B 1 104 ? 0.238 -20.266 10.805 1 94.38 104 ILE B O 1
ATOM 3563 N N . PRO B 1 105 ? -0.212 -22.344 10.172 1 93.12 105 PRO B N 1
ATOM 3564 C CA . PRO B 1 105 ? -0.379 -22.75 11.562 1 93.12 105 PRO B CA 1
ATOM 3565 C C . PRO B 1 105 ? 0.821 -22.391 12.438 1 93.12 105 PRO B C 1
ATOM 3567 O O . PRO B 1 105 ? 1.968 -22.594 12.031 1 93.12 105 PRO B O 1
ATOM 3570 N N . GLY B 1 106 ? 0.465 -21.875 13.602 1 91.44 106 GLY B N 1
ATOM 3571 C CA . GLY B 1 106 ? 1.515 -21.547 14.555 1 91.44 106 GLY B CA 1
ATOM 3572 C C . GLY B 1 106 ? 2.119 -20.172 14.328 1 91.44 106 GLY B C 1
ATOM 3573 O O . GLY B 1 106 ? 2.916 -19.688 15.141 1 91.44 106 GLY B O 1
ATOM 3574 N N . ILE B 1 107 ? 1.784 -19.547 13.242 1 92 107 ILE B N 1
ATOM 3575 C CA . ILE B 1 107 ? 2.27 -18.203 12.945 1 92 107 ILE B CA 1
ATOM 3576 C C . ILE B 1 107 ? 1.143 -17.188 13.141 1 92 107 ILE B C 1
ATOM 3578 O O . ILE B 1 107 ? 0.074 -17.312 12.539 1 92 107 ILE B O 1
ATOM 3582 N N . ARG B 1 108 ? 1.376 -16.266 14.039 1 88.12 108 ARG B N 1
ATOM 3583 C CA . ARG B 1 108 ? 0.343 -15.281 14.336 1 88.12 108 ARG B CA 1
ATOM 3584 C C . ARG B 1 108 ? 0.192 -14.281 13.195 1 88.12 108 ARG B C 1
ATOM 3586 O O . ARG B 1 108 ? 1.145 -13.586 12.844 1 88.12 108 ARG B O 1
ATOM 3593 N N . PRO B 1 109 ? -0.976 -14.211 12.586 1 90.94 109 PRO B N 1
ATOM 3594 C CA . PRO B 1 109 ? -1.195 -13.219 11.531 1 90.94 109 PRO B CA 1
ATOM 3595 C C . PRO B 1 109 ? -1.298 -11.797 12.07 1 90.94 109 PRO B C 1
ATOM 3597 O O . PRO B 1 109 ? -1.505 -11.602 13.266 1 90.94 109 PRO B O 1
ATOM 3600 N N . VAL B 1 110 ? -1.095 -10.883 11.18 1 89.69 110 VAL B N 1
ATOM 3601 C CA . VAL B 1 110 ? -1.258 -9.469 11.484 1 89.69 110 VAL B CA 1
ATOM 3602 C C . VAL B 1 110 ? -2.725 -9.07 11.328 1 89.69 110 VAL B C 1
ATOM 3604 O O . VAL B 1 110 ? -3.416 -9.555 10.438 1 89.69 110 VAL B O 1
ATOM 3607 N N . ALA B 1 111 ? -3.205 -8.195 12.188 1 86.19 111 ALA B N 1
ATOM 3608 C CA . ALA B 1 111 ? -4.543 -7.617 12.148 1 86.19 111 ALA B CA 1
ATOM 3609 C C . ALA B 1 111 ? -5.613 -8.703 12.133 1 86.19 111 ALA B C 1
ATOM 3611 O O . ALA B 1 111 ? -6.684 -8.523 11.547 1 86.19 111 ALA B O 1
ATOM 3612 N N . GLY B 1 112 ? -5.273 -9.906 12.57 1 85 112 GLY B N 1
ATOM 3613 C CA . GLY B 1 112 ? -6.254 -10.969 12.695 1 85 112 GLY B CA 1
ATOM 3614 C C . GLY B 1 112 ? -6.621 -11.602 11.359 1 85 112 GLY B C 1
ATOM 3615 O O . GLY B 1 112 ? -7.66 -12.25 11.242 1 85 112 GLY B O 1
ATOM 3616 N N . ALA B 1 113 ? -5.793 -11.383 10.391 1 88.12 113 ALA B N 1
ATOM 3617 C CA . ALA B 1 113 ? -6.039 -12.008 9.094 1 88.12 113 ALA B CA 1
ATOM 3618 C C . ALA B 1 113 ? -6.195 -13.516 9.234 1 88.12 113 ALA B C 1
ATOM 3620 O O . ALA B 1 113 ? -5.348 -14.18 9.844 1 88.12 113 ALA B O 1
ATOM 3621 N N . TYR B 1 114 ? -7.301 -14.031 8.688 1 90.38 114 TYR B N 1
ATOM 3622 C CA . TYR B 1 114 ? -7.551 -15.461 8.852 1 90.38 114 TYR B CA 1
ATOM 3623 C C . TYR B 1 114 ? -7.902 -16.094 7.512 1 90.38 114 TYR B C 1
ATOM 3625 O O . TYR B 1 114 ? -7.266 -17.078 7.098 1 90.38 114 TYR B O 1
ATOM 3633 N N . ALA B 1 115 ? -8.93 -15.531 6.883 1 94.56 115 ALA B N 1
ATOM 3634 C CA . ALA B 1 115 ? -9.336 -16.062 5.582 1 94.56 115 ALA B CA 1
ATOM 3635 C C . ALA B 1 115 ? -8.328 -15.688 4.5 1 94.56 115 ALA B C 1
ATOM 3637 O O . ALA B 1 115 ? -7.645 -14.672 4.602 1 94.56 115 ALA B O 1
ATOM 3638 N N . PRO B 1 116 ? -8.203 -16.5 3.471 1 96.25 116 PRO B N 1
ATOM 3639 C CA . PRO B 1 116 ? -7.242 -16.219 2.402 1 96.25 116 PRO B CA 1
ATOM 3640 C C . PRO B 1 116 ? -7.551 -14.914 1.664 1 96.25 116 PRO B C 1
ATOM 3642 O O . PRO B 1 116 ? -8.719 -14.578 1.469 1 96.25 116 PRO B O 1
ATOM 3645 N N . ILE B 1 117 ? -6.535 -14.219 1.334 1 97.38 117 ILE B N 1
ATOM 3646 C CA . ILE B 1 117 ? -6.641 -13.031 0.498 1 97.38 117 ILE B CA 1
ATOM 3647 C C . ILE B 1 117 ? -5.809 -13.219 -0.77 1 97.38 117 ILE B C 1
ATOM 3649 O O . ILE B 1 117 ? -4.586 -13.367 -0.703 1 97.38 117 ILE B O 1
ATOM 3653 N N . SER B 1 118 ? -6.484 -13.234 -1.901 1 98.38 118 SER B N 1
ATOM 3654 C CA . SER B 1 118 ? -5.816 -13.398 -3.189 1 98.38 118 SER B CA 1
ATOM 3655 C C . SER B 1 118 ? -5.672 -12.055 -3.906 1 98.38 118 SER B C 1
ATOM 3657 O O . SER B 1 118 ? -6.648 -11.32 -4.062 1 98.38 118 SER B O 1
ATOM 3659 N N . VAL B 1 119 ? -4.496 -11.734 -4.281 1 98.69 119 VAL B N 1
ATOM 3660 C CA . VAL B 1 119 ? -4.254 -10.562 -5.121 1 98.69 119 VAL B CA 1
ATOM 3661 C C . VAL B 1 119 ? -4.105 -10.992 -6.578 1 98.69 119 VAL B C 1
ATOM 3663 O O . VAL B 1 119 ? -3.238 -11.805 -6.906 1 98.69 119 VAL B O 1
ATOM 3666 N N . VAL B 1 120 ? -4.988 -10.531 -7.387 1 98.81 120 VAL B N 1
ATOM 3667 C CA . VAL B 1 120 ? -4.922 -10.75 -8.828 1 98.81 120 VAL B CA 1
ATOM 3668 C C . VAL B 1 120 ? -4.25 -9.555 -9.5 1 98.81 120 VAL B C 1
ATOM 3670 O O . VAL B 1 120 ? -4.914 -8.578 -9.859 1 98.81 120 VAL B O 1
ATOM 3673 N N . ARG B 1 121 ? -3.016 -9.695 -9.734 1 98.5 121 ARG B N 1
ATOM 3674 C CA . ARG B 1 121 ? -2.16 -8.633 -10.242 1 98.5 121 ARG B CA 1
ATOM 3675 C C . ARG B 1 121 ? -2.057 -8.688 -11.766 1 98.5 121 ARG B C 1
ATOM 3677 O O . ARG B 1 121 ? -1.775 -9.75 -12.328 1 98.5 121 ARG B O 1
ATOM 3684 N N . MET B 1 122 ? -2.332 -7.531 -12.398 1 98 122 MET B N 1
ATOM 3685 C CA . MET B 1 122 ? -1.993 -7.398 -13.812 1 98 122 MET B CA 1
ATOM 3686 C C . MET B 1 122 ? -0.51 -7.664 -14.047 1 98 122 MET B C 1
ATOM 3688 O O . MET B 1 122 ? 0.34 -7.125 -13.336 1 98 122 MET B O 1
ATOM 3692 N N . ALA B 1 123 ? -0.188 -8.477 -15.055 1 96.81 123 ALA B N 1
ATOM 3693 C CA . ALA B 1 123 ? 1.185 -8.961 -15.18 1 96.81 123 ALA B CA 1
ATOM 3694 C C . ALA B 1 123 ? 1.991 -8.078 -16.125 1 96.81 123 ALA B C 1
ATOM 3696 O O . ALA B 1 123 ? 3.223 -8.148 -16.156 1 96.81 123 ALA B O 1
ATOM 3697 N N . VAL B 1 124 ? 1.298 -7.238 -16.938 1 93.81 124 VAL B N 1
ATOM 3698 C CA . VAL B 1 124 ? 1.994 -6.465 -17.969 1 93.81 124 VAL B CA 1
ATOM 3699 C C . VAL B 1 124 ? 1.46 -5.035 -17.984 1 93.81 124 VAL B C 1
ATOM 3701 O O . VAL B 1 124 ? 0.355 -4.773 -17.5 1 93.81 124 VAL B O 1
ATOM 3704 N N . GLY B 1 125 ? 2.248 -4.148 -18.516 1 94.19 125 GLY B N 1
ATOM 3705 C CA . GLY B 1 125 ? 1.822 -2.766 -18.672 1 94.19 125 GLY B CA 1
ATOM 3706 C C . GLY B 1 125 ? 1.964 -1.958 -17.391 1 94.19 125 GLY B C 1
ATOM 3707 O O . GLY B 1 125 ? 2.82 -2.254 -16.547 1 94.19 125 GLY B O 1
ATOM 3708 N N . ASP B 1 126 ? 1.162 -0.827 -17.391 1 95.75 126 ASP B N 1
ATOM 3709 C CA . ASP B 1 126 ? 1.226 0.077 -16.25 1 95.75 126 ASP B CA 1
ATOM 3710 C C . ASP B 1 126 ? 2.621 0.68 -16.094 1 95.75 126 ASP B C 1
ATOM 3712 O O . ASP B 1 126 ? 3.207 1.147 -17.078 1 95.75 126 ASP B O 1
ATOM 3716 N N . ALA B 1 127 ? 3.203 0.69 -14.898 1 93.94 127 ALA B N 1
ATOM 3717 C CA . ALA B 1 127 ? 4.504 1.321 -14.688 1 93.94 127 ALA B CA 1
ATOM 3718 C C . ALA B 1 127 ? 5.629 0.472 -15.273 1 93.94 127 ALA B C 1
ATOM 3720 O O . ALA B 1 127 ? 6.727 0.974 -15.523 1 93.94 127 ALA B O 1
ATOM 3721 N N . TYR B 1 128 ? 5.43 -0.781 -15.5 1 90.25 128 TYR B N 1
ATOM 3722 C CA . TYR B 1 128 ? 6.457 -1.685 -16 1 90.25 128 TYR B CA 1
ATOM 3723 C C . TYR B 1 128 ? 6.609 -1.545 -17.516 1 90.25 128 TYR B C 1
ATOM 3725 O O . TYR B 1 128 ? 5.652 -1.756 -18.266 1 90.25 128 TYR B O 1
ATOM 3733 N N . GLY B 1 129 ? 7.789 -1.205 -17.891 1 88.5 129 GLY B N 1
ATOM 3734 C CA . GLY B 1 129 ? 8.047 -0.981 -19.297 1 88.5 129 GLY B CA 1
ATOM 3735 C C . GLY B 1 129 ? 7.617 0.395 -19.781 1 88.5 129 GLY B C 1
ATOM 3736 O O . GLY B 1 129 ? 7.594 0.663 -20.984 1 88.5 129 GLY B O 1
ATOM 3737 N N . ALA B 1 130 ? 7.234 1.303 -18.859 1 95.25 130 ALA B N 1
ATOM 3738 C CA . ALA B 1 130 ? 6.793 2.654 -19.203 1 95.25 130 ALA B CA 1
ATOM 3739 C C . ALA B 1 130 ? 7.918 3.453 -19.844 1 95.25 130 ALA B C 1
ATOM 3741 O O . ALA B 1 130 ? 9.102 3.193 -19.594 1 95.25 130 ALA B O 1
ATOM 3742 N N . LYS B 1 131 ? 7.496 4.352 -20.75 1 97.44 131 LYS B N 1
ATOM 3743 C CA . LYS B 1 131 ? 8.461 5.297 -21.297 1 97.44 131 LYS B CA 1
ATOM 3744 C C . LYS B 1 131 ? 8.734 6.434 -20.328 1 97.44 131 LYS B C 1
ATOM 3746 O O . LYS B 1 131 ? 7.809 7.062 -19.812 1 97.44 131 LYS B O 1
ATOM 3751 N N . GLU B 1 132 ? 9.984 6.656 -20.078 1 98 132 GLU B N 1
ATOM 3752 C CA . GLU B 1 132 ? 10.359 7.699 -19.125 1 98 132 GLU B CA 1
ATOM 3753 C C . GLU B 1 132 ? 11.453 8.602 -19.703 1 98 132 GLU B C 1
ATOM 3755 O O . GLU B 1 132 ? 12.328 8.133 -20.438 1 98 132 GLU B O 1
ATOM 3760 N N . TRP B 1 133 ? 11.391 9.859 -19.422 1 98.31 133 TRP B N 1
ATOM 3761 C CA . TRP B 1 133 ? 12.422 10.797 -19.844 1 98.31 133 TRP B CA 1
ATOM 3762 C C . TRP B 1 133 ? 12.445 12.031 -18.953 1 98.31 133 TRP B C 1
ATOM 3764 O O . TRP B 1 133 ? 11.594 12.188 -18.078 1 98.31 133 TRP B O 1
ATOM 3774 N N . ARG B 1 134 ? 13.461 12.773 -19.062 1 97.88 134 ARG B N 1
ATOM 3775 C CA . ARG B 1 134 ? 13.602 14.016 -18.312 1 97.88 134 ARG B CA 1
ATOM 3776 C C . ARG B 1 134 ? 13.711 15.219 -19.25 1 97.88 134 ARG B C 1
ATOM 3778 O O . ARG B 1 134 ? 14.211 15.094 -20.375 1 97.88 134 ARG B O 1
ATOM 3785 N N . GLU B 1 135 ? 13.195 16.234 -18.844 1 98.31 135 GLU B N 1
ATOM 3786 C CA . GLU B 1 135 ? 13.344 17.531 -19.516 1 98.31 135 GLU B CA 1
ATOM 3787 C C . GLU B 1 135 ? 13.867 18.594 -18.562 1 98.31 135 GLU B C 1
ATOM 3789 O O . GLU B 1 135 ? 13.57 18.562 -17.359 1 98.31 135 GLU B O 1
ATOM 3794 N N . GLY B 1 136 ? 14.609 19.578 -19.109 1 97.38 136 GLY B N 1
ATOM 3795 C CA . GLY B 1 136 ? 15.172 20.641 -18.297 1 97.38 136 GLY B CA 1
ATOM 3796 C C . GLY B 1 136 ? 16.469 20.25 -17.625 1 97.38 136 GLY B C 1
ATOM 3797 O O . GLY B 1 136 ? 17.062 19.219 -17.953 1 97.38 136 GLY B O 1
ATOM 3798 N N . ASP B 1 137 ? 17 21.188 -16.75 1 95.5 137 ASP B N 1
ATOM 3799 C CA . ASP B 1 137 ? 18.281 20.953 -16.094 1 95.5 137 ASP B CA 1
ATOM 3800 C C . ASP B 1 137 ? 18.266 21.453 -14.656 1 95.5 137 ASP B C 1
ATOM 3802 O O . ASP B 1 137 ? 17.406 22.25 -14.289 1 95.5 137 ASP B O 1
ATOM 3806 N N . GLY B 1 138 ? 19.172 20.859 -13.938 1 93.62 138 GLY B N 1
ATOM 3807 C CA . GLY B 1 138 ? 19.328 21.281 -12.555 1 93.62 138 GLY B CA 1
ATOM 3808 C C . GLY B 1 138 ? 18.031 21.188 -11.758 1 93.62 138 GLY B C 1
ATOM 3809 O O . GLY B 1 138 ? 17.312 20.188 -11.852 1 93.62 138 GLY B O 1
ATOM 3810 N N . VAL B 1 139 ? 17.719 22.188 -10.961 1 91.81 139 VAL B N 1
ATOM 3811 C CA . VAL B 1 139 ? 16.578 22.172 -10.039 1 91.81 139 VAL B CA 1
ATOM 3812 C C . VAL B 1 139 ? 15.281 22.312 -10.828 1 91.81 139 VAL B C 1
ATOM 3814 O O . VAL B 1 139 ? 14.211 21.984 -10.32 1 91.81 139 VAL B O 1
ATOM 3817 N N . ASP B 1 140 ? 15.312 22.766 -12.062 1 94.94 140 ASP B N 1
ATOM 3818 C CA . ASP B 1 140 ? 14.133 22.953 -12.898 1 94.94 140 ASP B CA 1
ATOM 3819 C C . ASP B 1 140 ? 13.852 21.703 -13.734 1 94.94 140 ASP B C 1
ATOM 3821 O O . ASP B 1 140 ? 12.945 21.703 -14.57 1 94.94 140 ASP B O 1
ATOM 3825 N N . GLU B 1 141 ? 14.609 20.672 -13.484 1 97.88 141 GLU B N 1
ATOM 3826 C CA . GLU B 1 141 ? 14.414 19.406 -14.211 1 97.88 141 GLU B CA 1
ATOM 3827 C C . GLU B 1 141 ? 13.07 18.781 -13.875 1 97.88 141 GLU B C 1
ATOM 3829 O O . GLU B 1 141 ? 12.617 18.844 -12.727 1 97.88 141 GLU B O 1
ATOM 3834 N N . VAL B 1 142 ? 12.422 18.219 -14.883 1 98.38 142 VAL B N 1
ATOM 3835 C CA . VAL B 1 142 ? 11.148 17.516 -14.734 1 98.38 142 VAL B CA 1
ATOM 3836 C C . VAL B 1 142 ? 11.266 16.109 -15.297 1 98.38 142 VAL B C 1
ATOM 3838 O O . VAL B 1 142 ? 11.766 15.914 -16.406 1 98.38 142 VAL B O 1
ATOM 3841 N N . ALA B 1 143 ? 10.938 15.102 -14.531 1 98.62 143 ALA B N 1
ATOM 3842 C CA . ALA B 1 143 ? 10.883 13.719 -14.992 1 98.62 143 ALA B CA 1
ATOM 3843 C C . ALA B 1 143 ? 9.477 13.344 -15.445 1 98.62 143 ALA B C 1
ATOM 3845 O O . ALA B 1 143 ? 8.492 13.672 -14.773 1 98.62 143 ALA B O 1
ATOM 3846 N N . TYR B 1 144 ? 9.375 12.719 -16.547 1 98.62 144 TYR B N 1
ATOM 3847 C CA . TYR B 1 144 ? 8.109 12.289 -17.141 1 98.62 144 TYR B CA 1
ATOM 3848 C C . TYR B 1 144 ? 8.039 10.773 -17.25 1 98.62 144 TYR B C 1
ATOM 3850 O O . TYR B 1 144 ? 9.07 10.109 -17.375 1 98.62 144 TYR B O 1
ATOM 3858 N N . ARG B 1 145 ? 6.852 10.242 -17.125 1 98.25 145 ARG B N 1
ATOM 3859 C CA . ARG B 1 145 ? 6.578 8.828 -17.375 1 98.25 145 ARG B CA 1
ATOM 3860 C C . ARG B 1 145 ? 5.266 8.641 -18.125 1 98.25 145 ARG B C 1
ATOM 3862 O O . ARG B 1 145 ? 4.242 9.219 -17.75 1 98.25 145 ARG B O 1
ATOM 3869 N N . THR B 1 146 ? 5.25 7.977 -19.203 1 98.5 146 THR B N 1
ATOM 3870 C CA . THR B 1 146 ? 4.031 7.578 -19.906 1 98.5 146 THR B CA 1
ATOM 3871 C C . THR B 1 146 ? 3.805 6.074 -19.781 1 98.5 146 THR B C 1
ATOM 3873 O O . THR B 1 146 ? 4.625 5.277 -20.25 1 98.5 146 THR B O 1
ATOM 3876 N N . GLU B 1 147 ? 2.766 5.762 -19.156 1 97.94 147 GLU B N 1
ATOM 3877 C CA . GLU B 1 147 ? 2.389 4.363 -18.969 1 97.94 147 GLU B CA 1
ATOM 3878 C C . GLU B 1 147 ? 1.127 4.02 -19.75 1 97.94 147 GLU B C 1
ATOM 3880 O O . GLU B 1 147 ? 0.409 4.91 -20.203 1 97.94 147 GLU B O 1
ATOM 3885 N N . LYS B 1 148 ? 0.866 2.76 -19.953 1 98.25 148 LYS B N 1
ATOM 3886 C CA . LYS B 1 148 ? -0.319 2.328 -20.688 1 98.25 148 LYS B CA 1
ATOM 3887 C C . LYS B 1 148 ? -0.879 1.028 -20.125 1 98.25 148 LYS B C 1
ATOM 3889 O O . LYS B 1 148 ? -0.139 0.226 -19.547 1 98.25 148 LYS B O 1
ATOM 3894 N N . VAL B 1 149 ? -2.139 0.833 -20.203 1 97.94 149 VAL B N 1
ATOM 3895 C CA . VAL B 1 149 ? -2.84 -0.421 -19.953 1 97.94 149 VAL B CA 1
ATOM 3896 C C . VAL B 1 149 ? -3.807 -0.714 -21.094 1 97.94 149 VAL B C 1
ATOM 3898 O O . VAL B 1 149 ? -4.41 0.203 -21.656 1 97.94 149 VAL B O 1
ATOM 3901 N N . ASP B 1 150 ? -3.9 -1.912 -21.438 1 96.75 150 ASP B N 1
ATOM 3902 C CA . ASP B 1 150 ? -4.805 -2.252 -22.531 1 96.75 150 ASP B CA 1
ATOM 3903 C C . ASP B 1 150 ? -6.051 -2.969 -22.016 1 96.75 150 ASP B C 1
ATOM 3905 O O . ASP B 1 150 ? -5.992 -3.676 -21.016 1 96.75 150 ASP B O 1
ATOM 3909 N N . ARG B 1 151 ? -7.125 -2.801 -22.703 1 97.31 151 ARG B N 1
ATOM 3910 C CA . ARG B 1 151 ? -8.43 -3.303 -22.281 1 97.31 151 ARG B CA 1
ATOM 3911 C C . ARG B 1 151 ? -8.43 -4.824 -22.203 1 97.31 151 ARG B C 1
ATOM 3913 O O . ARG B 1 151 ? -9.07 -5.41 -21.328 1 97.31 151 ARG B O 1
ATOM 3920 N N . LYS B 1 152 ? -7.75 -5.516 -23.141 1 95.31 152 LYS B N 1
ATOM 3921 C CA . LYS B 1 152 ? -7.684 -6.973 -23.141 1 95.31 152 LYS B CA 1
ATOM 3922 C C . LYS B 1 152 ? -7.137 -7.5 -21.828 1 95.31 152 LYS B C 1
ATOM 3924 O O . LYS B 1 152 ? -7.676 -8.453 -21.266 1 95.31 152 LYS B O 1
ATOM 3929 N N . THR B 1 153 ? -6.066 -6.945 -21.391 1 95.88 153 THR B N 1
ATOM 3930 C CA . THR B 1 153 ? -5.449 -7.379 -20.141 1 95.88 153 THR B CA 1
ATOM 3931 C C . THR B 1 153 ? -6.336 -7.023 -18.953 1 95.88 153 THR B C 1
ATOM 3933 O O . THR B 1 153 ? -6.477 -7.82 -18.016 1 95.88 153 THR B O 1
ATOM 3936 N N . CYS B 1 154 ? -6.961 -5.789 -18.938 1 97.88 154 CYS B N 1
ATOM 3937 C CA . CYS B 1 154 ? -7.883 -5.406 -17.875 1 97.88 154 CYS B CA 1
ATOM 3938 C C . CYS B 1 154 ? -9.039 -6.391 -17.781 1 97.88 154 CYS B C 1
ATOM 3940 O O . CYS B 1 154 ? -9.453 -6.762 -16.688 1 97.88 154 CYS B O 1
ATOM 3942 N N . ARG B 1 155 ? -9.516 -6.754 -18.906 1 97.38 155 ARG B N 1
ATOM 3943 C CA . ARG B 1 155 ? -10.609 -7.719 -18.953 1 97.38 155 ARG B CA 1
ATOM 3944 C C . ARG B 1 155 ? -10.172 -9.062 -18.375 1 97.38 155 ARG B C 1
ATOM 3946 O O . ARG B 1 155 ? -10.922 -9.703 -17.641 1 97.38 155 ARG B O 1
ATOM 3953 N N . ALA B 1 156 ? -9.008 -9.547 -18.797 1 96.75 156 ALA B N 1
ATOM 3954 C CA . ALA B 1 156 ? -8.477 -10.812 -18.281 1 96.75 156 ALA B CA 1
ATOM 3955 C C . ALA B 1 156 ? -8.359 -10.781 -16.766 1 96.75 156 ALA B C 1
ATOM 3957 O O . ALA B 1 156 ? -8.727 -11.75 -16.078 1 96.75 156 ALA B O 1
ATOM 3958 N N . VAL B 1 157 ? -7.855 -9.695 -16.219 1 97.94 157 VAL B N 1
ATOM 3959 C CA . VAL B 1 157 ? -7.688 -9.531 -14.781 1 97.94 157 VAL B CA 1
ATOM 3960 C C . VAL B 1 157 ? -9.047 -9.594 -14.086 1 97.94 157 VAL B C 1
ATOM 3962 O O . VAL B 1 157 ? -9.227 -10.312 -13.102 1 97.94 157 VAL B O 1
ATOM 3965 N N . ALA B 1 158 ? -10 -8.82 -14.602 1 98.25 158 ALA B N 1
ATOM 3966 C CA . ALA B 1 158 ? -11.336 -8.766 -14.016 1 98.25 158 ALA B CA 1
ATOM 3967 C C . ALA B 1 158 ? -12.023 -10.133 -14.086 1 98.25 158 ALA B C 1
ATOM 3969 O O . ALA B 1 158 ? -12.539 -10.625 -13.078 1 98.25 158 ALA B O 1
ATOM 3970 N N . GLU B 1 159 ? -11.992 -10.719 -15.273 1 97.62 159 GLU B N 1
ATOM 3971 C CA . GLU B 1 159 ? -12.633 -12.008 -15.477 1 97.62 159 GLU B CA 1
ATOM 3972 C C . GLU B 1 159 ? -12.047 -13.07 -14.555 1 97.62 159 GLU B C 1
ATOM 3974 O O . GLU B 1 159 ? -12.781 -13.82 -13.906 1 97.62 159 GLU B O 1
ATOM 3979 N N . PHE B 1 160 ? -10.781 -13.18 -14.547 1 97.75 160 PHE B N 1
ATOM 3980 C CA . PHE B 1 160 ? -10.117 -14.164 -13.703 1 97.75 160 PHE B CA 1
ATOM 3981 C C . PHE B 1 160 ? -10.461 -13.938 -12.234 1 97.75 160 PHE B C 1
ATOM 3983 O O . PHE B 1 160 ? -10.672 -14.891 -11.492 1 97.75 160 PHE B O 1
ATOM 3990 N N . ALA B 1 161 ? -10.445 -12.641 -11.773 1 98.56 161 ALA B N 1
ATOM 3991 C CA . ALA B 1 161 ? -10.742 -12.32 -10.375 1 98.56 161 ALA B CA 1
ATOM 3992 C C . ALA B 1 161 ? -12.109 -12.867 -9.969 1 98.56 161 ALA B C 1
ATOM 3994 O O . ALA B 1 161 ? -12.242 -13.492 -8.914 1 98.56 161 ALA B O 1
ATOM 3995 N N . PHE B 1 162 ? -13.094 -12.672 -10.773 1 98.56 162 PHE B N 1
ATOM 3996 C CA . PHE B 1 162 ? -14.438 -13.117 -10.438 1 98.56 162 PHE B CA 1
ATOM 3997 C C . PHE B 1 162 ? -14.539 -14.641 -10.508 1 98.56 162 PHE B C 1
ATOM 3999 O O . PHE B 1 162 ? -15.18 -15.266 -9.664 1 98.56 162 PHE B O 1
ATOM 4006 N N . ARG B 1 163 ? -13.898 -15.25 -11.484 1 97.25 163 ARG B N 1
ATOM 4007 C CA . ARG B 1 163 ? -13.875 -16.703 -11.57 1 97.25 163 ARG B CA 1
ATOM 4008 C C . ARG B 1 163 ? -13.203 -17.312 -10.344 1 97.25 163 ARG B C 1
ATOM 4010 O O . ARG B 1 163 ? -13.703 -18.297 -9.781 1 97.25 163 ARG B O 1
ATOM 4017 N N . HIS B 1 164 ? -12.086 -16.734 -10.031 1 97.12 164 HIS B N 1
ATOM 4018 C CA . HIS B 1 164 ? -11.352 -17.219 -8.867 1 97.12 164 HIS B CA 1
ATOM 4019 C C . HIS B 1 164 ? -12.164 -17.062 -7.59 1 97.12 164 HIS B C 1
ATOM 4021 O O . HIS B 1 164 ? -12.172 -17.938 -6.734 1 97.12 164 HIS B O 1
ATOM 4027 N N . ALA B 1 165 ? -12.805 -15.891 -7.449 1 98.44 165 ALA B N 1
ATOM 4028 C CA . ALA B 1 165 ? -13.641 -15.633 -6.285 1 98.44 165 ALA B CA 1
ATOM 4029 C C . ALA B 1 165 ? -14.781 -16.641 -6.195 1 98.44 165 ALA B C 1
ATOM 4031 O O . ALA B 1 165 ? -15.102 -17.141 -5.113 1 98.44 165 ALA B O 1
ATOM 4032 N N . GLN B 1 166 ? -15.344 -16.938 -7.312 1 97.88 166 GLN B N 1
ATOM 4033 C CA . GLN B 1 166 ? -16.422 -17.922 -7.352 1 97.88 166 GLN B CA 1
ATOM 4034 C C . GLN B 1 166 ? -15.914 -19.297 -6.914 1 97.88 166 GLN B C 1
ATOM 4036 O O . GLN B 1 166 ? -16.547 -19.969 -6.086 1 97.88 166 GLN B O 1
ATOM 4041 N N . LYS B 1 167 ? -14.805 -19.672 -7.441 1 95 167 LYS B N 1
ATOM 4042 C CA . LYS B 1 167 ? -14.219 -20.984 -7.16 1 95 167 LYS B CA 1
ATOM 4043 C C . LYS B 1 167 ? -13.844 -21.125 -5.688 1 95 167 LYS B C 1
ATOM 4045 O O . LYS B 1 167 ? -13.953 -22.203 -5.109 1 95 167 LYS B O 1
ATOM 4050 N N . THR B 1 168 ? -13.461 -20.062 -5.059 1 95.25 168 THR B N 1
ATOM 4051 C CA . THR B 1 168 ? -12.914 -20.109 -3.705 1 95.25 168 THR B CA 1
ATOM 4052 C C . THR B 1 168 ? -13.93 -19.594 -2.691 1 95.25 168 THR B C 1
ATOM 4054 O O . THR B 1 168 ? -13.602 -19.391 -1.521 1 95.25 168 THR B O 1
ATOM 4057 N N . ASN B 1 169 ? -15.117 -19.328 -3.105 1 96.69 169 ASN B N 1
ATOM 4058 C CA . ASN B 1 169 ? -16.172 -18.766 -2.254 1 96.69 169 ASN B CA 1
ATOM 4059 C C . ASN B 1 169 ? -15.703 -17.5 -1.538 1 96.69 169 ASN B C 1
ATOM 4061 O O . ASN B 1 169 ? -15.805 -17.406 -0.314 1 96.69 169 ASN B O 1
ATOM 4065 N N . ALA B 1 170 ? -15.102 -16.609 -2.283 1 97.88 170 ALA B N 1
ATOM 4066 C CA . ALA B 1 170 ? -14.602 -15.32 -1.792 1 97.88 170 ALA B CA 1
ATOM 4067 C C . ALA B 1 170 ? -15.391 -14.156 -2.393 1 97.88 170 ALA B C 1
ATOM 4069 O O . ALA B 1 170 ? -16.219 -14.359 -3.293 1 97.88 170 ALA B O 1
ATOM 4070 N N . LYS B 1 171 ? -15.25 -13.047 -1.853 1 97.94 171 LYS B N 1
ATOM 4071 C CA . LYS B 1 171 ? -15.789 -11.836 -2.469 1 97.94 171 LYS B CA 1
ATOM 4072 C C . LYS B 1 171 ? -14.703 -11.086 -3.234 1 97.94 171 LYS B C 1
ATOM 4074 O O . LYS B 1 171 ? -13.523 -11.156 -2.883 1 97.94 171 LYS B O 1
ATOM 4079 N N . VAL B 1 172 ? -15.078 -10.43 -4.324 1 98.62 172 VAL B N 1
ATOM 4080 C CA . VAL B 1 172 ? -14.188 -9.492 -5.008 1 98.62 172 VAL B CA 1
ATOM 4081 C C . VAL B 1 172 ? -14.188 -8.156 -4.273 1 98.62 172 VAL B C 1
ATOM 4083 O O . VAL B 1 172 ? -15.234 -7.539 -4.094 1 98.62 172 VAL B O 1
ATOM 4086 N N . PHE B 1 173 ? -13.094 -7.777 -3.814 1 97.62 173 PHE B N 1
ATOM 4087 C CA . PHE B 1 173 ? -12.914 -6.625 -2.939 1 97.62 173 PHE B CA 1
ATOM 4088 C C . PHE B 1 173 ? -11.805 -5.719 -3.461 1 97.62 173 PHE B C 1
ATOM 4090 O O . PHE B 1 173 ? -10.852 -6.191 -4.086 1 97.62 173 PHE B O 1
ATOM 4097 N N . GLY B 1 174 ? -11.93 -4.418 -3.256 1 96.88 174 GLY B N 1
ATOM 4098 C CA . GLY B 1 174 ? -10.883 -3.498 -3.668 1 96.88 174 GLY B CA 1
ATOM 4099 C C . GLY B 1 174 ? -10.969 -3.117 -5.133 1 96.88 174 GLY B C 1
ATOM 4100 O O . GLY B 1 174 ? -12.008 -3.307 -5.77 1 96.88 174 GLY B O 1
ATOM 4101 N N . GLY B 1 175 ? -9.82 -2.469 -5.598 1 96.75 175 GLY B N 1
ATOM 4102 C CA . GLY B 1 175 ? -9.797 -2.018 -6.98 1 96.75 175 GLY B CA 1
ATOM 4103 C C . GLY B 1 175 ? -8.914 -0.805 -7.199 1 96.75 175 GLY B C 1
ATOM 4104 O O . GLY B 1 175 ? -8.188 -0.39 -6.297 1 96.75 175 GLY B O 1
ATOM 4105 N N . PRO B 1 176 ? -8.969 -0.298 -8.43 1 97.75 176 PRO B N 1
ATOM 4106 C CA . PRO B 1 176 ? -8.062 0.791 -8.805 1 97.75 176 PRO B CA 1
ATOM 4107 C C . PRO B 1 176 ? -8.508 2.143 -8.25 1 97.75 176 PRO B C 1
ATOM 4109 O O . PRO B 1 176 ? -9.633 2.273 -7.758 1 97.75 176 PRO B O 1
ATOM 4112 N N . LYS B 1 177 ? -7.641 3.123 -8.281 1 96 177 LYS B N 1
ATOM 4113 C CA . LYS B 1 177 ? -7.926 4.492 -7.867 1 96 177 LYS B CA 1
ATOM 4114 C C . LYS B 1 177 ? -8.484 5.316 -9.023 1 96 177 LYS B C 1
ATOM 4116 O O . LYS B 1 177 ? -7.914 6.348 -9.391 1 96 177 LYS B O 1
ATOM 4121 N N . TYR B 1 178 ? -9.672 5 -9.516 1 94.25 178 TYR B N 1
ATOM 4122 C CA . TYR B 1 178 ? -10.242 5.555 -10.734 1 94.25 178 TYR B CA 1
ATOM 4123 C C . TYR B 1 178 ? -10.734 6.98 -10.516 1 94.25 178 TYR B C 1
ATOM 4125 O O . TYR B 1 178 ? -10.961 7.723 -11.469 1 94.25 178 TYR B O 1
ATOM 4133 N N . THR B 1 179 ? -10.852 7.461 -9.25 1 87.81 179 THR B N 1
ATOM 4134 C CA . THR B 1 179 ? -11.266 8.828 -8.977 1 87.81 179 THR B CA 1
ATOM 4135 C C . THR B 1 179 ? -10.125 9.805 -9.273 1 87.81 179 THR B C 1
ATOM 4137 O O . THR B 1 179 ? -10.367 10.961 -9.625 1 87.81 179 THR B O 1
ATOM 4140 N N . VAL B 1 180 ? -8.914 9.336 -9.172 1 89.75 180 VAL B N 1
ATOM 4141 C CA . VAL B 1 180 ? -7.734 10.141 -9.477 1 89.75 180 VAL B CA 1
ATOM 4142 C C . VAL B 1 180 ? -7.363 9.984 -10.945 1 89.75 180 VAL B C 1
ATOM 4144 O O . VAL B 1 180 ? -6.879 10.922 -11.578 1 89.75 180 VAL B O 1
ATOM 4147 N N . SER B 1 181 ? -7.543 8.742 -11.43 1 95 181 SER B N 1
ATOM 4148 C CA . SER B 1 181 ? -7.258 8.43 -12.828 1 95 181 SER B CA 1
ATOM 4149 C C . SER B 1 181 ? -8.453 7.77 -13.508 1 95 181 SER B C 1
ATOM 4151 O O . SER B 1 181 ? -8.43 6.57 -13.781 1 95 181 SER B O 1
ATOM 4153 N N . PRO B 1 182 ? -9.438 8.562 -13.859 1 93.94 182 PRO B N 1
ATOM 4154 C CA . PRO B 1 182 ? -10.703 8.008 -14.359 1 93.94 182 PRO B CA 1
ATOM 4155 C C . PRO B 1 182 ? -10.555 7.328 -15.719 1 93.94 182 PRO B C 1
ATOM 4157 O O . PRO B 1 182 ? -11.336 6.441 -16.062 1 93.94 182 PRO B O 1
ATOM 4160 N N . VAL B 1 183 ? -9.539 7.762 -16.562 1 96.69 183 VAL B N 1
ATOM 4161 C CA . VAL B 1 183 ? -9.367 7.207 -17.891 1 96.69 183 VAL B CA 1
ATOM 4162 C C . VAL B 1 183 ? -8.445 5.988 -17.828 1 96.69 183 VAL B C 1
ATOM 4164 O O . VAL B 1 183 ? -8.812 4.902 -18.297 1 96.69 183 VAL B O 1
ATOM 4167 N N . TYR B 1 184 ? -7.328 6.199 -17.203 1 97.81 184 TYR B N 1
ATOM 4168 C CA . TYR B 1 184 ? -6.273 5.191 -17.156 1 97.81 184 TYR B CA 1
ATOM 4169 C C . TYR B 1 184 ? -6.648 4.051 -16.219 1 97.81 184 TYR B C 1
ATOM 4171 O O . TYR B 1 184 ? -6.859 2.918 -16.656 1 97.81 184 TYR B O 1
ATOM 4179 N N . GLU B 1 185 ? -6.898 4.352 -14.945 1 97.88 185 GLU B N 1
ATOM 4180 C CA . GLU B 1 185 ? -7.293 3.332 -13.977 1 97.88 185 GLU B CA 1
ATOM 4181 C C . GLU B 1 185 ? -8.766 2.975 -14.125 1 97.88 185 GLU B C 1
ATOM 4183 O O . GLU B 1 185 ? -9.188 1.874 -13.758 1 97.88 185 GLU B O 1
ATOM 4188 N N . GLY B 1 186 ? -9.484 3.912 -14.695 1 97.69 186 GLY B N 1
ATOM 4189 C CA . GLY B 1 186 ? -10.898 3.686 -14.953 1 97.69 186 GLY B CA 1
ATOM 4190 C C . GLY B 1 186 ? -11.156 2.482 -15.844 1 97.69 186 GLY B C 1
ATOM 4191 O O . GLY B 1 186 ? -12.195 1.821 -15.711 1 97.69 186 GLY B O 1
ATOM 4192 N N . MET B 1 187 ? -10.234 2.15 -16.703 1 98.5 187 MET B N 1
ATOM 4193 C CA . MET B 1 187 ? -10.414 1.029 -17.625 1 98.5 187 MET B CA 1
ATOM 4194 C C . MET B 1 187 ? -10.555 -0.284 -16.859 1 98.5 187 MET B C 1
ATOM 4196 O O . MET B 1 187 ? -11.414 -1.104 -17.172 1 98.5 187 MET B O 1
ATOM 4200 N N . LEU B 1 188 ? -9.688 -0.511 -15.883 1 98.62 188 LEU B N 1
ATOM 4201 C CA . LEU B 1 188 ? -9.828 -1.721 -15.078 1 98.62 188 LEU B CA 1
ATOM 4202 C C . LEU B 1 188 ? -11.141 -1.717 -14.305 1 98.62 188 LEU B C 1
ATOM 4204 O O . LEU B 1 188 ? -11.797 -2.752 -14.188 1 98.62 188 LEU B O 1
ATOM 4208 N N . LYS B 1 189 ? -11.492 -0.535 -13.742 1 98.62 189 LYS B N 1
ATOM 4209 C CA . LYS B 1 189 ? -12.758 -0.42 -13.016 1 98.62 189 LYS B CA 1
ATOM 4210 C C . LYS B 1 189 ? -13.938 -0.785 -13.898 1 98.62 189 LYS B C 1
ATOM 4212 O O . LYS B 1 189 ? -14.867 -1.462 -13.453 1 98.62 189 LYS B O 1
ATOM 4217 N N . GLU B 1 190 ? -13.914 -0.287 -15.094 1 98.31 190 GLU B N 1
ATOM 4218 C CA . GLU B 1 190 ? -14.969 -0.602 -16.062 1 98.31 190 GLU B CA 1
ATOM 4219 C C . GLU B 1 190 ? -15.078 -2.107 -16.281 1 98.31 190 GLU B C 1
ATOM 4221 O O . GLU B 1 190 ? -16.188 -2.66 -16.281 1 98.31 190 GLU B O 1
ATOM 4226 N N . GLU B 1 191 ? -13.953 -2.746 -16.484 1 98.44 191 GLU B N 1
ATOM 4227 C CA . GLU B 1 191 ? -13.953 -4.188 -16.734 1 98.44 191 GLU B CA 1
ATOM 4228 C C . GLU B 1 191 ? -14.391 -4.961 -15.492 1 98.44 191 GLU B C 1
ATOM 4230 O O . GLU B 1 191 ? -15.031 -6.008 -15.609 1 98.44 191 GLU B O 1
ATOM 4235 N N . MET B 1 192 ? -14.031 -4.504 -14.32 1 98.81 192 MET B N 1
ATOM 4236 C CA . MET B 1 192 ? -14.5 -5.117 -13.086 1 98.81 192 MET B CA 1
ATOM 4237 C C . MET B 1 192 ? -16.016 -5.031 -12.977 1 98.81 192 MET B C 1
ATOM 4239 O O . MET B 1 192 ? -16.688 -6.016 -12.633 1 98.81 192 MET B O 1
ATOM 4243 N N . ASP B 1 193 ? -16.547 -3.848 -13.242 1 98.56 193 ASP B N 1
ATOM 4244 C CA . ASP B 1 193 ? -17.984 -3.654 -13.195 1 98.56 193 ASP B CA 1
ATOM 4245 C C . ASP B 1 193 ? -18.688 -4.555 -14.211 1 98.56 193 ASP B C 1
ATOM 4247 O O . ASP B 1 193 ? -19.734 -5.133 -13.906 1 98.56 193 ASP B O 1
ATOM 4251 N N . ALA B 1 194 ? -18.125 -4.629 -15.383 1 98.25 194 ALA B N 1
ATOM 4252 C CA . ALA B 1 194 ? -18.703 -5.496 -16.406 1 98.25 194 ALA B CA 1
ATOM 4253 C C . ALA B 1 194 ? -18.688 -6.957 -15.961 1 98.25 194 ALA B C 1
ATOM 4255 O O . ALA B 1 194 ? -19.672 -7.68 -16.141 1 98.25 194 ALA B O 1
ATOM 4256 N N . ALA B 1 195 ? -17.578 -7.438 -15.406 1 98.06 195 ALA B N 1
ATOM 4257 C CA . ALA B 1 195 ? -17.453 -8.812 -14.938 1 98.06 195 ALA B CA 1
ATOM 4258 C C . ALA B 1 195 ? -18.453 -9.117 -13.828 1 98.06 195 ALA B C 1
ATOM 4260 O O . ALA B 1 195 ? -19 -10.219 -13.758 1 98.06 195 ALA B O 1
ATOM 4261 N N . SER B 1 196 ? -18.656 -8.148 -12.922 1 98.56 196 SER B N 1
ATOM 4262 C CA . SER B 1 196 ? -19.578 -8.352 -11.797 1 98.56 196 SER B CA 1
ATOM 4263 C C . SER B 1 196 ? -20.969 -8.719 -12.281 1 98.56 196 SER B C 1
ATOM 4265 O O . SER B 1 196 ? -21.703 -9.445 -11.602 1 98.56 196 SER B O 1
ATOM 4267 N N . LYS B 1 197 ? -21.344 -8.242 -13.422 1 98.31 197 LYS B N 1
ATOM 4268 C CA . LYS B 1 197 ? -22.656 -8.547 -14 1 98.31 197 LYS B CA 1
ATOM 4269 C C . LYS B 1 197 ? -22.703 -9.984 -14.508 1 98.31 197 LYS B C 1
ATOM 4271 O O . LYS B 1 197 ? -23.781 -10.609 -14.523 1 98.31 197 LYS B O 1
ATOM 4276 N N . ARG B 1 198 ? -21.594 -10.5 -14.969 1 96.94 198 ARG B N 1
ATOM 4277 C CA . ARG B 1 198 ? -21.516 -11.859 -15.5 1 96.94 198 ARG B CA 1
ATOM 4278 C C . ARG B 1 198 ? -21.422 -12.883 -14.367 1 96.94 198 ARG B C 1
ATOM 4280 O O . ARG B 1 198 ? -21.734 -14.062 -14.57 1 96.94 198 ARG B O 1
ATOM 4287 N N . TYR B 1 199 ? -21.031 -12.445 -13.195 1 97.81 199 TYR B N 1
ATOM 4288 C CA . TYR B 1 199 ? -20.938 -13.312 -12.031 1 97.81 199 TYR B CA 1
ATOM 4289 C C . TYR B 1 199 ? -21.781 -12.789 -10.875 1 97.81 199 TYR B C 1
ATOM 4291 O O . TYR B 1 199 ? -21.266 -12.477 -9.805 1 97.81 199 TYR B O 1
ATOM 4299 N N . PRO B 1 200 ? -23.094 -12.828 -10.906 1 97.06 200 PRO B N 1
ATOM 4300 C CA . PRO B 1 200 ? -23.984 -12.172 -9.945 1 97.06 200 PRO B CA 1
ATOM 4301 C C . PRO B 1 200 ? -23.969 -12.836 -8.57 1 97.06 200 PRO B C 1
ATOM 4303 O O . PRO B 1 200 ? -24.406 -12.227 -7.586 1 97.06 200 PRO B O 1
ATOM 4306 N N . THR B 1 201 ? -23.453 -14.047 -8.484 1 97.81 201 THR B N 1
ATOM 4307 C CA . THR B 1 201 ? -23.422 -14.75 -7.207 1 97.81 201 THR B CA 1
ATOM 4308 C C . THR B 1 201 ? -22.188 -14.367 -6.402 1 97.81 201 THR B C 1
ATOM 4310 O O . THR B 1 201 ? -22.094 -14.664 -5.211 1 97.81 201 THR B O 1
ATOM 4313 N N . VAL B 1 202 ? -21.219 -13.789 -7.008 1 98.38 202 VAL B N 1
ATOM 4314 C CA . VAL B 1 202 ? -20 -13.352 -6.336 1 98.38 202 VAL B CA 1
ATOM 4315 C C . VAL B 1 202 ? -20.203 -11.969 -5.727 1 98.38 202 VAL B C 1
ATOM 4317 O O . VAL B 1 202 ? -20.578 -11.031 -6.43 1 98.38 202 VAL B O 1
ATOM 4320 N N . LYS B 1 203 ? -20.062 -11.867 -4.41 1 98.12 203 LYS B N 1
ATOM 4321 C CA . LYS B 1 203 ? -20.156 -10.562 -3.764 1 98.12 203 LYS B CA 1
ATOM 4322 C C . LYS B 1 203 ? -19.094 -9.609 -4.301 1 98.12 203 LYS B C 1
ATOM 4324 O O . LYS B 1 203 ? -17.922 -9.977 -4.418 1 98.12 203 LYS B O 1
ATOM 4329 N N . TYR B 1 204 ? -19.516 -8.453 -4.738 1 98.25 204 TYR B N 1
ATOM 4330 C CA . TYR B 1 204 ? -18.656 -7.43 -5.332 1 98.25 204 TYR B CA 1
ATOM 4331 C C . TYR B 1 204 ? -18.641 -6.172 -4.473 1 98.25 204 TYR B C 1
ATOM 4333 O O . TYR B 1 204 ? -19.641 -5.473 -4.359 1 98.25 204 TYR B O 1
ATOM 4341 N N . GLU B 1 205 ? -17.531 -5.875 -3.828 1 97.12 205 GLU B N 1
ATOM 4342 C CA . GLU B 1 205 ? -17.328 -4.727 -2.945 1 97.12 205 GLU B CA 1
ATOM 4343 C C . GLU B 1 205 ? -16.125 -3.9 -3.371 1 97.12 205 GLU B C 1
ATOM 4345 O O . GLU B 1 205 ? -15.094 -3.914 -2.701 1 97.12 205 GLU B O 1
ATOM 4350 N N . PRO B 1 206 ? -16.281 -3.141 -4.43 1 97.06 206 PRO B N 1
ATOM 4351 C CA . PRO B 1 206 ? -15.156 -2.348 -4.926 1 97.06 206 PRO B CA 1
ATOM 4352 C C . PRO B 1 206 ? -14.75 -1.232 -3.967 1 97.06 206 PRO B C 1
ATOM 4354 O O . PRO B 1 206 ? -15.609 -0.609 -3.338 1 97.06 206 PRO B O 1
ATOM 4357 N N . GLN B 1 207 ? -13.492 -1.076 -3.727 1 95.75 207 GLN B N 1
ATOM 4358 C CA . GLN B 1 207 ? -12.867 -0.012 -2.947 1 95.75 207 GLN B CA 1
ATOM 4359 C C . GLN B 1 207 ? -11.695 0.609 -3.701 1 95.75 207 GLN B C 1
ATOM 4361 O O . GLN B 1 207 ? -11.008 -0.076 -4.461 1 95.75 207 GLN B O 1
ATOM 4366 N N . LEU B 1 208 ? -11.469 1.937 -3.469 1 96.06 208 LEU B N 1
ATOM 4367 C CA . LEU B 1 208 ? -10.234 2.537 -3.977 1 96.06 208 LEU B CA 1
ATOM 4368 C C . LEU B 1 208 ? -9.016 1.913 -3.314 1 96.06 208 LEU B C 1
ATOM 4370 O O . LEU B 1 208 ? -9.086 1.471 -2.166 1 96.06 208 LEU B O 1
ATOM 4374 N N . ILE B 1 209 ? -7.922 1.891 -4.031 1 97.88 209 ILE B N 1
ATOM 4375 C CA . ILE B 1 209 ? -6.738 1.148 -3.605 1 97.88 209 ILE B CA 1
ATOM 4376 C C . ILE B 1 209 ? -6.227 1.71 -2.281 1 97.88 209 ILE B C 1
ATOM 4378 O O . ILE B 1 209 ? -5.719 0.965 -1.439 1 97.88 209 ILE B O 1
ATOM 4382 N N . ASP B 1 210 ? -6.277 3.074 -2.076 1 95.31 210 ASP B N 1
ATOM 4383 C CA . ASP B 1 210 ? -5.832 3.652 -0.813 1 95.31 210 ASP B CA 1
ATOM 4384 C C . ASP B 1 210 ? -6.691 3.162 0.349 1 95.31 210 ASP B C 1
ATOM 4386 O O . ASP B 1 210 ? -6.168 2.803 1.406 1 95.31 210 ASP B O 1
ATOM 4390 N N . ALA B 1 211 ? -8 3.121 0.147 1 94.44 211 ALA B N 1
ATOM 4391 C CA . ALA B 1 211 ? -8.914 2.582 1.15 1 94.44 211 ALA B CA 1
ATOM 4392 C C . ALA B 1 211 ? -8.688 1.087 1.354 1 94.44 211 ALA B C 1
ATOM 4394 O O . ALA B 1 211 ? -8.82 0.579 2.471 1 94.44 211 ALA B O 1
ATOM 4395 N N . THR B 1 212 ? -8.359 0.357 0.265 1 96.62 212 THR B N 1
ATOM 4396 C CA . THR B 1 212 ? -8.109 -1.078 0.336 1 96.62 212 THR B CA 1
ATOM 4397 C C . THR B 1 212 ? -6.984 -1.381 1.32 1 96.62 212 THR B C 1
ATOM 4399 O O . THR B 1 212 ? -7.121 -2.256 2.178 1 96.62 212 THR B O 1
ATOM 4402 N N . TYR B 1 213 ? -5.906 -0.626 1.263 1 96.56 213 TYR B N 1
ATOM 4403 C CA . TYR B 1 213 ? -4.785 -0.826 2.172 1 96.56 213 TYR B CA 1
ATOM 4404 C C . TYR B 1 213 ? -5.227 -0.689 3.623 1 96.56 213 TYR B C 1
ATOM 4406 O O . TYR B 1 213 ? -4.891 -1.526 4.465 1 96.56 213 TYR B O 1
ATOM 4414 N N . ALA B 1 214 ? -5.996 0.3 3.912 1 94.44 214 ALA B N 1
ATOM 4415 C CA . ALA B 1 214 ? -6.438 0.575 5.277 1 94.44 214 ALA B CA 1
ATOM 4416 C C . ALA B 1 214 ? -7.438 -0.475 5.75 1 94.44 214 ALA B C 1
ATOM 4418 O O . ALA B 1 214 ? -7.348 -0.962 6.879 1 94.44 214 ALA B O 1
ATOM 4419 N N . LEU B 1 215 ? -8.367 -0.838 4.898 1 94.19 215 LEU B N 1
ATOM 4420 C CA . LEU B 1 215 ? -9.461 -1.722 5.273 1 94.19 215 LEU B CA 1
ATOM 4421 C C . LEU B 1 215 ? -8.961 -3.137 5.531 1 94.19 215 LEU B C 1
ATOM 4423 O O . LEU B 1 215 ? -9.516 -3.861 6.359 1 94.19 215 LEU B O 1
ATOM 4427 N N . LEU B 1 216 ? -7.918 -3.531 4.871 1 95.38 216 LEU B N 1
ATOM 4428 C CA . LEU B 1 216 ? -7.348 -4.855 5.082 1 95.38 216 LEU B CA 1
ATOM 4429 C C . LEU B 1 216 ? -6.805 -4.992 6.5 1 95.38 216 LEU B C 1
ATOM 4431 O O . LEU B 1 216 ? -6.691 -6.105 7.023 1 95.38 216 LEU B O 1
ATOM 4435 N N . LEU B 1 217 ? -6.477 -3.869 7.156 1 93.31 217 LEU B N 1
ATOM 4436 C CA . LEU B 1 217 ? -5.938 -3.895 8.508 1 93.31 217 LEU B CA 1
ATOM 4437 C C . LEU B 1 217 ? -7.062 -3.893 9.539 1 93.31 217 LEU B C 1
ATOM 4439 O O . LEU B 1 217 ? -6.809 -4.047 10.742 1 93.31 217 LEU B O 1
ATOM 4443 N N . SER B 1 218 ? -8.258 -3.738 9.078 1 87.12 218 SER B N 1
ATOM 4444 C CA . SER B 1 218 ? -9.367 -3.67 10.023 1 87.12 218 SER B CA 1
ATOM 4445 C C . SER B 1 218 ? -10.445 -4.688 9.688 1 87.12 218 SER B C 1
ATOM 4447 O O . SER B 1 218 ? -11.484 -4.754 10.359 1 87.12 218 SER B O 1
ATOM 4449 N N . SER B 1 219 ? -10.211 -5.492 8.648 1 75.75 219 SER B N 1
ATOM 4450 C CA . SER B 1 219 ? -11.203 -6.461 8.188 1 75.75 219 SER B CA 1
ATOM 4451 C C . SER B 1 219 ? -10.656 -7.883 8.266 1 75.75 219 SER B C 1
ATOM 4453 O O . SER B 1 2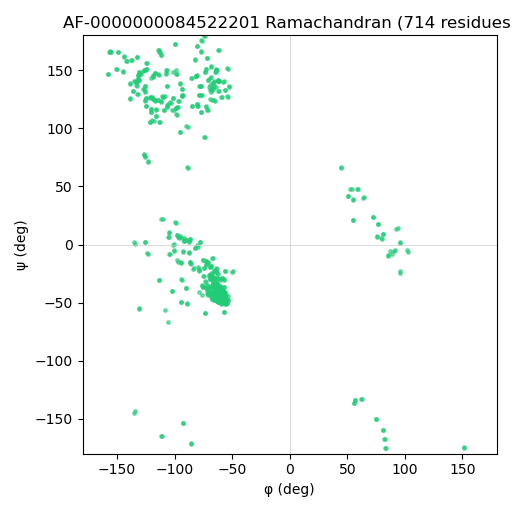19 ? -9.648 -8.203 7.641 1 75.75 219 SER B O 1
ATOM 4455 N N . ALA B 1 220 ? -11.055 -8.836 9.219 1 69.81 220 ALA B N 1
ATOM 4456 C CA . ALA B 1 220 ? -10.484 -10.172 9.359 1 69.81 220 ALA B CA 1
ATOM 4457 C C . ALA B 1 220 ? -11.5 -11.242 8.961 1 69.81 220 ALA B C 1
ATOM 4459 O O . ALA B 1 220 ? -11.18 -12.438 8.969 1 69.81 220 ALA B O 1
ATOM 4460 N N . GLY B 1 221 ? -12.453 -10.812 8.188 1 76.25 221 GLY B N 1
ATOM 4461 C CA . GLY B 1 221 ? -13.453 -11.867 8.281 1 76.25 221 GLY B CA 1
ATOM 4462 C C . GLY B 1 221 ? -13.562 -12.695 7.016 1 76.25 221 GLY B C 1
ATOM 4463 O O . GLY B 1 221 ? -13.344 -13.914 7.043 1 76.25 221 GLY B O 1
ATOM 4464 N N . ASP B 1 222 ? -13.812 -12.188 5.832 1 88.31 222 ASP B N 1
ATOM 4465 C CA . ASP B 1 222 ? -14.164 -12.969 4.652 1 88.31 222 ASP B CA 1
ATOM 4466 C C . ASP B 1 222 ? -12.961 -13.141 3.729 1 88.31 222 ASP B C 1
ATOM 4468 O O . ASP B 1 222 ? -12.031 -12.336 3.758 1 88.31 222 ASP B O 1
ATOM 4472 N N . ALA B 1 223 ? -12.898 -14.367 2.951 1 96.5 223 ALA B N 1
ATOM 4473 C CA . ALA B 1 223 ? -11.938 -14.516 1.863 1 96.5 223 ALA B CA 1
ATOM 4474 C C . ALA B 1 223 ? -12.133 -13.43 0.807 1 96.5 223 ALA B C 1
ATOM 4476 O O . ALA B 1 223 ? -13.273 -13.047 0.504 1 96.5 223 ALA B O 1
ATOM 4477 N N . MET B 1 224 ? -11.07 -12.953 0.324 1 97.81 224 MET B N 1
ATOM 4478 C CA . MET B 1 224 ? -11.141 -11.836 -0.612 1 97.81 224 MET B CA 1
ATOM 4479 C C . MET B 1 224 ? -10.281 -12.102 -1.843 1 97.81 224 MET B C 1
ATOM 4481 O O . MET B 1 224 ? -9.289 -12.82 -1.766 1 97.81 224 MET B O 1
ATOM 4485 N N . VAL B 1 225 ? -10.727 -11.641 -2.934 1 98.69 225 VAL B N 1
ATOM 4486 C CA . VAL B 1 225 ? -9.961 -11.547 -4.172 1 98.69 225 VAL B CA 1
ATOM 4487 C C . VAL B 1 225 ? -9.844 -10.086 -4.598 1 98.69 225 VAL B C 1
ATOM 4489 O O . VAL B 1 225 ? -10.852 -9.406 -4.797 1 98.69 225 VAL B O 1
ATOM 4492 N N . ILE B 1 226 ? -8.617 -9.594 -4.801 1 98.75 226 ILE B N 1
ATOM 4493 C CA . ILE B 1 226 ? -8.414 -8.172 -5.055 1 98.75 226 ILE B CA 1
ATOM 4494 C C . ILE B 1 226 ? -7.719 -7.984 -6.402 1 98.75 226 ILE B C 1
ATOM 4496 O O . ILE B 1 226 ? -6.508 -8.188 -6.52 1 98.75 226 ILE B O 1
ATOM 4500 N N . PRO B 1 227 ? -8.461 -7.547 -7.43 1 98.88 227 PRO B N 1
ATOM 4501 C CA . PRO B 1 227 ? -7.832 -7.191 -8.703 1 98.88 227 PRO B CA 1
ATOM 4502 C C . PRO B 1 227 ? -7.012 -5.906 -8.617 1 98.88 227 PRO B C 1
ATOM 4504 O O . PRO B 1 227 ? -7.414 -4.957 -7.941 1 98.88 227 PRO B O 1
ATOM 4507 N N . ALA B 1 228 ? -5.898 -5.875 -9.273 1 98.75 228 ALA B N 1
ATOM 4508 C CA . ALA B 1 228 ? -5.043 -4.695 -9.188 1 98.75 228 ALA B CA 1
ATOM 4509 C C . ALA B 1 228 ? -4.234 -4.504 -10.461 1 98.75 228 ALA B C 1
ATOM 4511 O O . ALA B 1 228 ? -3.912 -5.477 -11.156 1 98.75 228 ALA B O 1
ATOM 4512 N N . LEU B 1 229 ? -3.9 -3.248 -10.766 1 98.5 229 LEU B N 1
ATOM 4513 C CA . LEU B 1 229 ? -2.914 -2.945 -11.797 1 98.5 229 LEU B CA 1
ATOM 4514 C C . LEU B 1 229 ? -1.55 -3.52 -11.43 1 98.5 229 LEU B C 1
ATOM 4516 O O . LEU B 1 229 ? -1.339 -3.951 -10.297 1 98.5 229 LEU B O 1
ATOM 4520 N N . ASN B 1 230 ? -0.651 -3.541 -12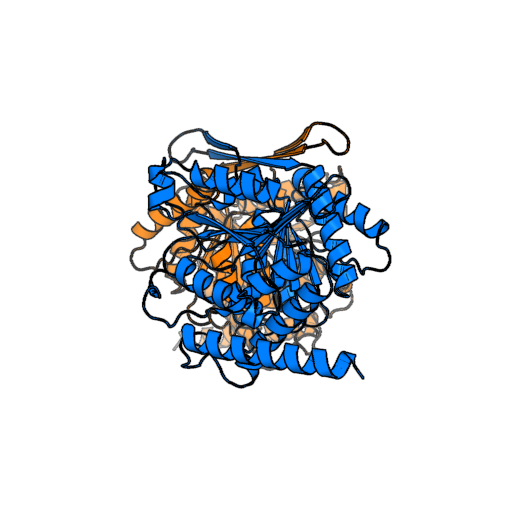.352 1 97.56 230 ASN B N 1
ATOM 4521 C CA . ASN B 1 230 ? 0.636 -4.207 -12.188 1 97.56 230 ASN B CA 1
ATOM 4522 C C . ASN B 1 230 ? 1.397 -3.674 -10.977 1 97.56 230 ASN B C 1
ATOM 4524 O O . ASN B 1 230 ? 1.688 -4.422 -10.039 1 97.56 230 ASN B O 1
ATOM 4528 N N . ARG B 1 231 ? 1.662 -2.418 -10.938 1 97.12 231 ARG B N 1
ATOM 4529 C CA . ARG B 1 231 ? 2.447 -1.833 -9.852 1 97.12 231 ARG B CA 1
ATOM 4530 C C . ARG B 1 231 ? 1.708 -1.935 -8.523 1 97.12 231 ARG B C 1
ATOM 4532 O O . ARG B 1 231 ? 2.314 -2.234 -7.492 1 97.12 231 ARG B O 1
ATOM 4539 N N . ASP B 1 232 ? 0.443 -1.622 -8.5 1 98.06 232 ASP B N 1
ATOM 4540 C CA . ASP B 1 232 ? -0.367 -1.708 -7.293 1 98.06 232 ASP B CA 1
ATOM 4541 C C . ASP B 1 232 ? -0.398 -3.137 -6.75 1 98.06 232 ASP B C 1
ATOM 4543 O O . ASP B 1 232 ? -0.318 -3.35 -5.539 1 98.06 232 ASP B O 1
ATOM 4547 N N . GLY B 1 233 ? -0.567 -4.07 -7.676 1 98.12 233 GLY B N 1
ATOM 4548 C CA . GLY B 1 233 ? -0.585 -5.465 -7.266 1 98.12 233 GLY B CA 1
ATOM 4549 C C . GLY B 1 233 ? 0.729 -5.926 -6.664 1 98.12 233 GLY B C 1
ATOM 4550 O O . GLY B 1 233 ? 0.744 -6.773 -5.77 1 98.12 233 GLY B O 1
ATOM 4551 N N . ASP B 1 234 ? 1.762 -5.469 -7.246 1 96.19 234 ASP B N 1
ATOM 4552 C CA . ASP B 1 234 ? 3.088 -5.766 -6.715 1 96.19 234 ASP B CA 1
ATOM 4553 C C . ASP B 1 234 ? 3.217 -5.293 -5.266 1 96.19 234 ASP B C 1
ATOM 4555 O O . ASP B 1 234 ? 3.637 -6.055 -4.395 1 96.19 234 ASP B O 1
ATOM 4559 N N . CYS B 1 235 ? 2.816 -4.066 -4.965 1 97.56 235 CYS B N 1
ATOM 4560 C CA . CYS B 1 235 ? 2.871 -3.494 -3.623 1 97.56 235 CYS B CA 1
ATOM 4561 C C . CYS B 1 235 ? 1.892 -4.195 -2.689 1 97.56 235 CYS B C 1
ATOM 4563 O O . CYS B 1 235 ? 2.258 -4.598 -1.584 1 97.56 235 CYS B O 1
ATOM 4565 N N . LEU B 1 236 ? 0.69 -4.371 -3.168 1 98.19 236 LEU B N 1
ATOM 4566 C CA . LEU B 1 236 ? -0.394 -4.918 -2.357 1 98.19 236 LEU B CA 1
ATOM 4567 C C . LEU B 1 236 ? -0.113 -6.367 -1.978 1 98.19 236 LEU B C 1
ATOM 4569 O O . LEU B 1 236 ? -0.367 -6.773 -0.842 1 98.19 236 LEU B O 1
ATOM 4573 N N . SER B 1 237 ? 0.36 -7.137 -2.91 1 97.81 237 SER B N 1
ATOM 4574 C CA . SER B 1 237 ? 0.604 -8.547 -2.617 1 97.81 237 SER B CA 1
ATOM 4575 C C . SER B 1 237 ? 1.712 -8.711 -1.582 1 97.81 237 SER B C 1
ATOM 4577 O O . SER B 1 237 ? 1.646 -9.602 -0.733 1 97.81 237 SER B O 1
ATOM 4579 N N . ASP B 1 238 ? 2.766 -7.895 -1.642 1 96.25 238 ASP B N 1
ATOM 4580 C CA . ASP B 1 238 ? 3.811 -7.957 -0.626 1 96.25 238 ASP B CA 1
ATOM 4581 C C . ASP B 1 238 ? 3.246 -7.672 0.764 1 96.25 238 ASP B C 1
ATOM 4583 O O . ASP B 1 238 ? 3.615 -8.336 1.737 1 96.25 238 ASP B O 1
ATOM 4587 N N . MET B 1 239 ? 2.404 -6.672 0.844 1 96.81 239 MET B N 1
ATOM 4588 C CA . MET B 1 239 ? 1.764 -6.371 2.121 1 96.81 239 MET B CA 1
ATOM 4589 C C . MET B 1 239 ? 0.879 -7.531 2.572 1 96.81 239 MET B C 1
ATOM 4591 O O . MET B 1 239 ? 0.974 -7.98 3.715 1 96.81 239 MET B O 1
ATOM 4595 N N . VAL B 1 240 ? 0.024 -8.047 1.694 1 96.69 240 VAL B N 1
ATOM 4596 C CA . VAL B 1 240 ? -0.956 -9.078 2.023 1 96.69 240 VAL B CA 1
ATOM 4597 C C . VAL B 1 240 ? -0.24 -10.336 2.51 1 96.69 240 VAL B C 1
ATOM 4599 O O . VAL B 1 240 ? -0.618 -10.922 3.529 1 96.69 240 VAL B O 1
ATOM 4602 N N . LEU B 1 241 ? 0.763 -10.742 1.794 1 96.5 241 LEU B N 1
ATOM 4603 C CA . LEU B 1 241 ? 1.485 -11.945 2.207 1 96.5 241 LEU B CA 1
ATOM 4604 C C . LEU B 1 241 ? 2.088 -11.766 3.596 1 96.5 241 LEU B C 1
ATOM 4606 O O . LEU B 1 241 ? 2.043 -12.68 4.422 1 96.5 241 LEU B O 1
ATOM 4610 N N . GLN B 1 242 ? 2.58 -10.602 3.85 1 94.31 242 GLN B N 1
ATOM 4611 C CA . GLN B 1 242 ? 3.182 -10.32 5.148 1 94.31 242 GLN B CA 1
ATOM 4612 C C . GLN B 1 242 ? 2.129 -10.312 6.254 1 94.31 242 GLN B C 1
ATOM 4614 O O . GLN B 1 242 ? 2.436 -10.586 7.414 1 94.31 242 GLN B O 1
ATOM 4619 N N . MET B 1 243 ? 0.926 -9.961 5.945 1 95.12 243 MET B N 1
ATOM 4620 C CA . MET B 1 243 ? -0.165 -9.945 6.914 1 95.12 243 MET B CA 1
ATOM 4621 C C . MET B 1 243 ? -0.334 -11.312 7.566 1 95.12 243 MET B C 1
ATOM 4623 O O . MET B 1 243 ? -0.813 -11.406 8.703 1 95.12 243 MET B O 1
ATOM 4627 N N . PHE B 1 244 ? 0.104 -12.312 6.941 1 94.75 244 PHE B N 1
ATOM 4628 C CA . PHE B 1 244 ? -0.069 -13.656 7.473 1 94.75 244 PHE B CA 1
ATOM 4629 C C . PHE B 1 244 ? 1.18 -14.109 8.219 1 94.75 244 PHE B C 1
ATOM 4631 O O . PHE B 1 244 ? 1.287 -15.273 8.617 1 94.75 244 PHE B O 1
ATOM 4638 N N . GLY B 1 245 ? 2.092 -13.227 8.359 1 91.88 245 GLY B N 1
ATOM 4639 C CA . GLY B 1 245 ? 3.25 -13.438 9.211 1 91.88 245 GLY B CA 1
ATOM 4640 C C . GLY B 1 245 ? 4.465 -13.945 8.461 1 91.88 245 GLY B C 1
ATOM 4641 O O . GLY B 1 245 ? 5.594 -13.828 8.938 1 91.88 245 GLY B O 1
ATOM 4642 N N . SER B 1 246 ? 4.234 -14.547 7.352 1 92 246 SER B N 1
ATOM 4643 C CA . SER B 1 246 ? 5.316 -15.062 6.516 1 92 246 SER B CA 1
ATOM 4644 C C . SER B 1 246 ? 4.859 -15.234 5.07 1 92 246 SER B C 1
ATOM 4646 O O . SER B 1 246 ? 3.711 -15.602 4.816 1 92 246 SER B O 1
ATOM 4648 N N . ILE B 1 247 ? 5.805 -15.008 4.168 1 92.62 247 ILE B N 1
ATOM 4649 C CA . ILE B 1 247 ? 5.492 -15.172 2.752 1 92.62 247 ILE B CA 1
ATOM 4650 C C . ILE B 1 247 ? 5.605 -16.641 2.367 1 92.62 247 ILE B C 1
ATOM 4652 O O . ILE B 1 247 ? 5.242 -17.031 1.253 1 92.62 247 ILE B O 1
ATOM 4656 N N . ALA B 1 248 ? 5.996 -17.484 3.273 1 93.81 248 ALA B N 1
ATOM 4657 C CA . ALA B 1 248 ? 6.289 -18.891 2.996 1 93.81 248 ALA B CA 1
ATOM 4658 C C . ALA B 1 248 ? 5.016 -19.656 2.664 1 93.81 248 ALA B C 1
ATOM 4660 O O . ALA B 1 248 ? 5.07 -20.719 2.053 1 93.81 248 ALA B O 1
ATOM 4661 N N . GLY B 1 249 ? 3.924 -19.125 3.041 1 94.81 249 GLY B N 1
ATOM 4662 C CA . GLY B 1 249 ? 2.662 -19.812 2.84 1 94.81 249 GLY B CA 1
ATOM 4663 C C . GLY B 1 249 ? 2.045 -19.547 1.479 1 94.81 249 GLY B C 1
ATOM 4664 O O . GLY B 1 249 ? 0.931 -20 1.199 1 94.81 249 GLY B O 1
ATOM 4665 N N . ALA B 1 250 ? 2.762 -18.828 0.659 1 96.31 250 ALA B N 1
ATOM 4666 C CA . ALA B 1 250 ? 2.152 -18.406 -0.601 1 96.31 250 ALA B CA 1
ATOM 4667 C C . ALA B 1 250 ? 3.031 -18.781 -1.789 1 96.31 250 ALA B C 1
ATOM 4669 O O . ALA B 1 250 ? 4.242 -18.953 -1.643 1 96.31 250 ALA B O 1
ATOM 4670 N N . GLU B 1 251 ? 2.426 -19.031 -2.889 1 96.94 251 GLU B N 1
ATOM 4671 C CA . GLU B 1 251 ? 3.102 -19.156 -4.176 1 96.94 251 GLU B CA 1
ATOM 4672 C C . GLU B 1 251 ? 2.707 -18.016 -5.117 1 96.94 251 GLU B C 1
ATOM 4674 O O . GLU B 1 251 ? 1.849 -17.203 -4.785 1 96.94 251 GLU B O 1
ATOM 4679 N N . SER B 1 252 ? 3.412 -17.875 -6.168 1 98.12 252 SER B N 1
ATOM 4680 C CA . SER B 1 252 ? 3.127 -16.922 -7.227 1 98.12 252 SER B CA 1
ATOM 4681 C C . SER B 1 252 ? 2.826 -17.625 -8.547 1 98.12 252 SER B C 1
ATOM 4683 O O . SER B 1 252 ? 3.633 -18.422 -9.031 1 98.12 252 SER B O 1
ATOM 4685 N N . VAL B 1 253 ? 1.695 -17.359 -9.133 1 98.44 253 VAL B N 1
ATOM 4686 C CA . VAL B 1 253 ? 1.24 -18.031 -10.344 1 98.44 253 VAL B CA 1
ATOM 4687 C C . VAL B 1 253 ? 1.03 -17.016 -11.461 1 98.44 253 VAL B C 1
ATOM 4689 O O . VAL B 1 253 ? 0.168 -16.141 -11.352 1 98.44 253 VAL B O 1
ATOM 4692 N N . LEU B 1 254 ? 1.835 -17.109 -12.484 1 98.31 254 LEU B N 1
ATOM 4693 C CA . LEU B 1 254 ? 1.672 -16.297 -13.688 1 98.31 254 LEU B CA 1
ATOM 4694 C C . LEU B 1 254 ? 0.842 -17.047 -14.734 1 98.31 254 LEU B C 1
ATOM 4696 O O . LEU B 1 254 ? 1.139 -18.203 -15.062 1 98.31 254 LEU B O 1
ATOM 4700 N N . LEU B 1 255 ? -0.191 -16.359 -15.234 1 98.06 255 LEU B N 1
ATOM 4701 C CA . LEU B 1 255 ? -1.12 -17.031 -16.125 1 98.06 255 LEU B CA 1
ATOM 4702 C C . LEU B 1 255 ? -1.265 -16.266 -17.438 1 98.06 255 LEU B C 1
ATOM 4704 O O . LEU B 1 255 ? -1.381 -15.039 -17.438 1 98.06 255 LEU B O 1
ATOM 4708 N N . GLY B 1 256 ? -1.166 -16.969 -18.5 1 96.75 256 GLY B N 1
ATOM 4709 C CA . GLY B 1 256 ? -1.591 -16.516 -19.828 1 96.75 256 GLY B CA 1
ATOM 4710 C C . GLY B 1 256 ? -2.855 -17.203 -20.312 1 96.75 256 GLY B C 1
ATOM 4711 O O . GLY B 1 256 ? -3.092 -18.375 -20 1 96.75 256 GLY B O 1
ATOM 4712 N N . PHE B 1 257 ? -3.66 -16.453 -21.062 1 93.88 257 PHE B N 1
ATOM 4713 C CA . PHE B 1 257 ? -4.988 -16.953 -21.406 1 93.88 257 PHE B CA 1
ATOM 4714 C C . PHE B 1 257 ? -5.18 -16.969 -22.922 1 93.88 257 PHE B C 1
ATOM 4716 O O . PHE B 1 257 ? -4.504 -16.234 -23.641 1 93.88 257 PHE B O 1
ATOM 4723 N N . ASP B 1 258 ? -6.117 -17.844 -23.359 1 90.56 258 ASP B N 1
ATOM 4724 C CA . ASP B 1 258 ? -6.602 -17.75 -24.734 1 90.56 258 ASP B CA 1
ATOM 4725 C C . ASP B 1 258 ? -7.738 -16.75 -24.844 1 90.56 258 ASP B C 1
ATOM 4727 O O . ASP B 1 258 ? -7.996 -15.977 -23.922 1 90.56 258 ASP B O 1
ATOM 4731 N N . GLU B 1 259 ? -8.367 -16.688 -25.938 1 84 259 GLU B N 1
ATOM 4732 C CA . GLU B 1 259 ? -9.398 -15.695 -26.219 1 84 259 GLU B CA 1
ATOM 4733 C C . GLU B 1 259 ? -10.633 -15.922 -25.344 1 84 259 GLU B C 1
ATOM 4735 O O . GLU B 1 259 ? -11.398 -14.992 -25.094 1 84 259 GLU B O 1
ATOM 4740 N N . GLU B 1 260 ? -10.836 -17.172 -24.906 1 84.19 260 GLU B N 1
ATOM 4741 C CA . GLU B 1 260 ? -11.977 -17.5 -24.047 1 84.19 260 GLU B CA 1
ATOM 4742 C C . GLU B 1 260 ? -11.586 -17.484 -22.578 1 84.19 260 GLU B C 1
ATOM 4744 O O . GLU B 1 260 ? -12.359 -17.922 -21.719 1 84.19 260 GLU B O 1
ATOM 4749 N N . PHE B 1 261 ? -10.344 -17.031 -22.234 1 84.25 261 PHE B N 1
ATOM 4750 C CA . PHE B 1 261 ? -9.812 -16.859 -20.891 1 84.25 261 PHE B CA 1
ATOM 4751 C C . PHE B 1 261 ? -9.523 -18.203 -20.234 1 84.25 261 PHE B C 1
ATOM 4753 O O . PHE B 1 261 ? -9.602 -18.344 -19.016 1 84.25 261 PHE B O 1
ATOM 4760 N N . ASN B 1 262 ? -9.32 -19.172 -21.109 1 90.31 262 ASN B N 1
ATOM 4761 C CA . ASN B 1 262 ? -8.742 -20.406 -20.594 1 90.31 262 ASN B CA 1
ATOM 4762 C C . ASN B 1 262 ? -7.23 -20.297 -20.453 1 90.31 262 ASN B C 1
ATOM 4764 O O . ASN B 1 262 ? -6.566 -19.672 -21.281 1 90.31 262 ASN B O 1
ATOM 4768 N N . THR B 1 263 ? -6.777 -20.953 -19.438 1 93.19 263 THR B N 1
ATOM 4769 C CA . THR B 1 263 ? -5.34 -20.891 -19.219 1 93.19 263 THR B CA 1
ATOM 4770 C C . THR B 1 263 ? -4.582 -21.578 -20.344 1 93.19 263 THR B C 1
ATOM 4772 O O . THR B 1 263 ? -4.84 -22.734 -20.656 1 93.19 263 THR B O 1
ATOM 4775 N N . GLN B 1 264 ? -3.703 -20.859 -20.953 1 94.94 264 GLN B N 1
ATOM 4776 C CA . GLN B 1 264 ? -2.865 -21.391 -22.031 1 94.94 264 GLN B CA 1
ATOM 4777 C C . GLN B 1 264 ? -1.46 -21.703 -21.516 1 94.94 264 GLN B C 1
ATOM 4779 O O . GLN B 1 264 ? -0.831 -22.672 -21.969 1 94.94 264 GLN B O 1
ATOM 4784 N N . ALA B 1 265 ? -0.987 -20.891 -20.734 1 97.06 265 ALA B N 1
ATOM 4785 C CA . ALA B 1 265 ? 0.326 -21.062 -20.125 1 97.06 265 ALA B CA 1
ATOM 4786 C C . ALA B 1 265 ? 0.301 -20.656 -18.656 1 97.06 265 ALA B C 1
ATOM 4788 O O . ALA B 1 265 ? -0.353 -19.672 -18.281 1 97.06 265 ALA B O 1
ATOM 4789 N N . VAL B 1 266 ? 0.945 -21.438 -17.844 1 98.12 266 VAL B N 1
ATOM 4790 C CA . VAL B 1 266 ? 1.057 -21.141 -16.422 1 98.12 266 VAL B CA 1
ATOM 4791 C C . VAL B 1 266 ? 2.51 -21.297 -15.969 1 98.12 266 VAL B C 1
ATOM 4793 O O . VAL B 1 266 ? 3.207 -22.219 -16.391 1 98.12 266 VAL B O 1
ATOM 4796 N N . MET B 1 267 ? 3.002 -20.344 -15.32 1 98.62 267 MET B N 1
ATOM 4797 C CA . MET B 1 267 ? 4.316 -20.391 -14.688 1 98.62 267 MET B CA 1
ATOM 4798 C C . MET B 1 267 ? 4.207 -20.156 -13.188 1 98.62 267 MET B C 1
ATOM 4800 O O . MET B 1 267 ? 3.572 -19.203 -12.742 1 98.62 267 MET B O 1
ATOM 4804 N N . VAL B 1 268 ? 4.742 -21.062 -12.445 1 98.62 268 VAL B N 1
ATOM 4805 C CA . VAL B 1 268 ? 4.66 -20.938 -10.992 1 98.62 268 VAL B CA 1
ATOM 4806 C C . VAL B 1 268 ? 6.059 -20.719 -10.414 1 98.62 268 VAL B C 1
ATOM 4808 O O . VAL B 1 268 ? 7.051 -21.172 -10.984 1 98.62 268 VAL B O 1
ATOM 4811 N N . GLU B 1 269 ? 6.125 -19.953 -9.359 1 98.25 269 GLU B N 1
ATOM 4812 C CA . GLU B 1 269 ? 7.355 -19.672 -8.625 1 98.25 269 GLU B CA 1
ATOM 4813 C C . GLU B 1 269 ? 7.066 -19.297 -7.18 1 98.25 269 GLU B C 1
ATOM 4815 O O . GLU B 1 269 ? 5.906 -19.109 -6.805 1 98.25 269 GLU B O 1
ATOM 4820 N N . ALA B 1 270 ? 8.102 -19.312 -6.355 1 97.25 270 ALA B N 1
ATOM 4821 C CA . ALA B 1 270 ? 7.984 -18.734 -5.02 1 97.25 270 ALA B CA 1
ATOM 4822 C C . ALA B 1 270 ? 7.973 -17.203 -5.082 1 97.25 270 ALA B C 1
ATOM 4824 O O . ALA B 1 270 ? 8.57 -16.609 -5.984 1 97.25 270 ALA B O 1
ATOM 4825 N N . PRO B 1 271 ? 7.289 -16.531 -4.184 1 93.94 271 PRO B N 1
ATOM 4826 C CA . PRO B 1 271 ? 7.227 -15.07 -4.215 1 93.94 271 PRO B CA 1
ATOM 4827 C C . PRO B 1 271 ? 8.492 -14.414 -3.668 1 93.94 271 PRO B C 1
ATOM 4829 O O . PRO B 1 271 ? 8.578 -13.188 -3.605 1 93.94 271 PRO B O 1
ATOM 4832 N N . HIS B 1 272 ? 9.492 -15.156 -3.277 1 88.62 272 HIS B N 1
ATOM 4833 C CA . HIS B 1 272 ? 10.695 -14.586 -2.678 1 88.62 272 HIS B CA 1
ATOM 4834 C C . HIS B 1 272 ? 11.82 -14.469 -3.703 1 88.62 272 HIS B C 1
ATOM 4836 O O . HIS B 1 272 ? 11.695 -14.969 -4.824 1 88.62 272 HIS B O 1
ATOM 4842 N N . GLY B 1 273 ? 12.875 -13.82 -3.277 1 89.44 273 GLY B N 1
ATOM 4843 C CA . GLY B 1 273 ? 14.039 -13.648 -4.133 1 89.44 273 GLY B CA 1
ATOM 4844 C C . GLY B 1 273 ? 15.078 -14.734 -3.959 1 89.44 273 GLY B C 1
ATOM 4845 O O . GLY B 1 273 ? 14.742 -15.883 -3.645 1 89.44 273 GLY B O 1
ATOM 4846 N N . THR B 1 274 ? 16.312 -14.344 -4.27 1 92.12 274 THR B N 1
ATOM 4847 C CA . THR B 1 274 ? 17.375 -15.344 -4.336 1 92.12 274 THR B CA 1
ATOM 4848 C C . THR B 1 274 ? 17.984 -15.562 -2.957 1 92.12 274 THR B C 1
ATOM 4850 O O . THR B 1 274 ? 18.766 -16.5 -2.76 1 92.12 274 THR B O 1
ATOM 4853 N N . ALA B 1 275 ? 17.75 -14.68 -2.018 1 91.25 275 ALA B N 1
ATOM 4854 C CA . ALA B 1 275 ? 18.172 -14.805 -0.628 1 91.25 275 ALA B CA 1
ATOM 4855 C C . ALA B 1 275 ? 19.625 -15.289 -0.547 1 91.25 275 ALA B C 1
ATOM 4857 O O . ALA B 1 275 ? 19.906 -16.328 0.061 1 91.25 275 ALA B O 1
ATOM 4858 N N . PRO B 1 276 ? 20.562 -14.492 -0.989 1 92.94 276 PRO B N 1
ATOM 4859 C CA . PRO B 1 276 ? 21.953 -14.922 -1.083 1 92.94 276 PRO B CA 1
ATOM 4860 C C . PRO B 1 276 ? 22.562 -15.273 0.277 1 92.94 276 PRO B C 1
ATOM 4862 O O . PRO B 1 276 ? 23.406 -16.156 0.372 1 92.94 276 PRO B O 1
ATOM 4865 N N . ALA B 1 277 ? 22.094 -14.672 1.296 1 93.94 277 ALA B N 1
ATOM 4866 C CA . ALA B 1 277 ? 22.672 -14.859 2.629 1 93.94 277 ALA B CA 1
ATOM 4867 C C . ALA B 1 277 ? 22.406 -16.281 3.141 1 93.94 277 ALA B C 1
ATOM 4869 O O . ALA B 1 277 ? 23.094 -16.75 4.043 1 93.94 277 ALA B O 1
ATOM 4870 N N . LEU B 1 278 ? 21.469 -16.938 2.562 1 96.44 278 LEU B N 1
ATOM 4871 C CA . LEU B 1 278 ? 21.078 -18.266 3.047 1 96.44 278 LEU B CA 1
ATOM 4872 C C . LEU B 1 278 ? 21.688 -19.359 2.178 1 96.44 278 LEU B C 1
ATOM 4874 O O . LEU B 1 278 ? 21.578 -20.547 2.504 1 96.44 278 LEU B O 1
ATOM 4878 N N . GLN B 1 279 ? 22.344 -19 1.136 1 96.56 279 GLN B N 1
ATOM 4879 C CA . GLN B 1 279 ? 22.828 -19.969 0.154 1 96.56 279 GLN B CA 1
ATOM 4880 C C . GLN B 1 279 ? 23.812 -20.938 0.781 1 96.56 279 GLN B C 1
ATOM 4882 O O . GLN B 1 279 ? 24.75 -20.531 1.475 1 96.56 279 GLN B O 1
ATOM 4887 N N . GLY B 1 280 ? 23.578 -22.172 0.516 1 97.38 280 GLY B N 1
ATOM 4888 C CA . GLY B 1 280 ? 24.531 -23.203 0.916 1 97.38 280 GLY B CA 1
ATOM 4889 C C . GLY B 1 280 ? 24.406 -23.578 2.381 1 97.38 280 GLY B C 1
ATOM 4890 O O . GLY B 1 280 ? 25.172 -24.422 2.871 1 97.38 280 GLY B O 1
ATOM 4891 N N . LYS B 1 281 ? 23.453 -23.047 3.094 1 97.81 281 LYS B N 1
ATOM 4892 C CA . LYS B 1 281 ? 23.391 -23.234 4.543 1 97.81 281 LYS B CA 1
ATOM 4893 C C . LYS B 1 281 ? 22.328 -24.234 4.93 1 97.81 281 LYS B C 1
ATOM 4895 O O . LYS B 1 281 ? 22.25 -24.672 6.082 1 97.81 281 LYS B O 1
ATOM 4900 N N . ASN B 1 282 ? 21.531 -24.656 3.996 1 98.25 282 ASN B N 1
ATOM 4901 C CA . ASN B 1 282 ? 20.469 -25.625 4.238 1 98.25 282 ASN B CA 1
ATOM 4902 C C . ASN B 1 282 ? 19.531 -25.172 5.359 1 98.25 282 ASN B C 1
ATOM 4904 O O . ASN B 1 282 ? 19.141 -25.984 6.203 1 98.25 282 ASN B O 1
ATOM 4908 N N . ILE B 1 283 ? 19.25 -23.859 5.402 1 97.94 283 ILE B N 1
ATOM 4909 C CA . ILE B 1 283 ? 18.375 -23.344 6.453 1 97.94 283 ILE B CA 1
ATOM 4910 C C . ILE B 1 283 ? 17.188 -22.609 5.828 1 97.94 283 ILE B C 1
ATOM 4912 O O . ILE B 1 283 ? 16.234 -22.25 6.527 1 97.94 283 ILE B O 1
ATOM 4916 N N . ALA B 1 284 ? 17.188 -22.391 4.488 1 97.75 284 ALA B N 1
ATOM 4917 C CA . ALA B 1 284 ? 16.125 -21.672 3.807 1 97.75 284 ALA B CA 1
ATOM 4918 C C . ALA B 1 284 ? 14.812 -22.453 3.85 1 97.75 284 ALA B C 1
ATOM 4920 O O . ALA B 1 284 ? 14.805 -23.688 3.713 1 97.75 284 ALA B O 1
ATOM 4921 N N . ASN B 1 285 ? 13.734 -21.797 4.082 1 98 285 ASN B N 1
ATOM 4922 C CA . ASN B 1 285 ? 12.398 -22.391 4.09 1 98 285 ASN B CA 1
ATOM 4923 C C . ASN B 1 285 ? 11.945 -22.766 2.682 1 98 285 ASN B C 1
ATOM 4925 O O . ASN B 1 285 ? 11.719 -21.875 1.848 1 98 285 ASN B O 1
ATOM 4929 N N . PRO B 1 286 ? 11.742 -24.047 2.416 1 98.31 286 PRO B N 1
ATOM 4930 C CA . PRO B 1 286 ? 11.391 -24.453 1.054 1 98.31 286 PRO B CA 1
ATOM 4931 C C . PRO B 1 286 ? 9.883 -24.406 0.798 1 98.31 286 PRO B C 1
ATOM 4933 O O . PRO B 1 286 ? 9.438 -24.703 -0.313 1 98.31 286 PRO B O 1
ATOM 4936 N N . MET B 1 287 ? 9.055 -24.016 1.676 1 98 287 MET B N 1
ATOM 4937 C CA . MET B 1 287 ? 7.605 -24.156 1.669 1 98 287 MET B CA 1
ATOM 4938 C C . MET B 1 287 ? 6.996 -23.469 0.445 1 98 287 MET B C 1
ATOM 4940 O O . MET B 1 287 ? 6.184 -24.078 -0.261 1 98 287 MET B O 1
ATOM 4944 N N . ALA B 1 288 ? 7.379 -22.203 0.197 1 98.06 288 ALA B N 1
ATOM 4945 C CA . ALA B 1 288 ? 6.762 -21.438 -0.881 1 98.06 288 ALA B CA 1
ATOM 4946 C C . ALA B 1 288 ? 6.984 -22.109 -2.232 1 98.06 288 ALA B C 1
ATOM 4948 O O . ALA B 1 288 ? 6.07 -22.172 -3.059 1 98.06 288 ALA B O 1
ATOM 4949 N N . MET B 1 289 ? 8.156 -22.641 -2.471 1 98.56 289 MET B N 1
ATOM 4950 C CA . MET B 1 289 ? 8.469 -23.297 -3.738 1 98.56 289 MET B CA 1
ATOM 4951 C C . MET B 1 289 ? 7.75 -24.641 -3.854 1 98.56 289 MET B C 1
ATOM 4953 O O . MET B 1 289 ? 7.344 -25.031 -4.945 1 98.56 289 MET B O 1
ATOM 4957 N N . ILE B 1 290 ? 7.645 -25.344 -2.76 1 98.75 290 ILE B N 1
ATOM 4958 C CA . ILE B 1 290 ? 6.895 -26.594 -2.732 1 98.75 290 ILE B CA 1
ATOM 4959 C C . ILE B 1 290 ? 5.426 -26.312 -3.053 1 98.75 290 ILE B C 1
ATOM 4961 O O . ILE B 1 290 ? 4.816 -27.031 -3.859 1 98.75 290 ILE B O 1
ATOM 4965 N N . LEU B 1 291 ? 4.898 -25.25 -2.467 1 98.5 291 LEU B N 1
ATOM 4966 C CA . LEU B 1 291 ? 3.516 -24.859 -2.732 1 98.5 291 LEU B CA 1
ATOM 4967 C C . LEU B 1 291 ? 3.336 -24.453 -4.191 1 98.5 291 LEU B C 1
ATOM 4969 O O . LEU B 1 291 ? 2.287 -24.703 -4.789 1 98.5 291 LEU B O 1
ATOM 4973 N N . ALA B 1 292 ? 4.32 -23.797 -4.75 1 98.5 292 ALA B N 1
ATOM 4974 C CA . ALA B 1 292 ? 4.277 -23.453 -6.172 1 98.5 292 ALA B CA 1
ATOM 4975 C C . ALA B 1 292 ? 4.113 -24.703 -7.027 1 98.5 292 ALA B C 1
ATOM 4977 O O . ALA B 1 292 ? 3.305 -24.719 -7.957 1 98.5 292 ALA B O 1
ATOM 4978 N N . SER B 1 293 ? 4.809 -25.766 -6.691 1 98.06 293 SER B N 1
ATOM 4979 C CA . SER B 1 293 ? 4.707 -27.016 -7.422 1 98.06 293 SER B CA 1
ATOM 4980 C C . SER B 1 293 ? 3.312 -27.625 -7.285 1 98.06 293 SER B C 1
ATOM 4982 O O . SER B 1 293 ? 2.771 -28.172 -8.25 1 98.06 293 SER B O 1
ATOM 4984 N N . ALA B 1 294 ? 2.805 -27.547 -6.074 1 98.25 294 ALA B N 1
ATOM 4985 C CA . ALA B 1 294 ? 1.445 -28.031 -5.855 1 98.25 294 ALA B CA 1
ATOM 4986 C C . ALA B 1 294 ? 0.446 -27.281 -6.727 1 98.25 294 ALA B C 1
ATOM 4988 O O . ALA B 1 294 ? -0.448 -27.875 -7.324 1 98.25 294 ALA B O 1
ATOM 4989 N N . SER B 1 295 ? 0.619 -25.984 -6.766 1 97.94 295 SER B N 1
ATOM 4990 C CA . SER B 1 295 ? -0.28 -25.156 -7.559 1 97.94 295 SER B CA 1
ATOM 4991 C C . SER B 1 295 ? -0.212 -25.516 -9.039 1 97.94 295 SER B C 1
ATOM 4993 O O . SER B 1 295 ? -1.234 -25.531 -9.727 1 97.94 295 SER B O 1
ATOM 4995 N N . LEU B 1 296 ? 0.96 -25.781 -9.523 1 98.31 296 LEU B N 1
ATOM 4996 C CA . LEU B 1 296 ? 1.164 -26.156 -10.914 1 98.31 296 LEU B CA 1
ATOM 4997 C C . LEU B 1 296 ? 0.334 -27.375 -11.273 1 98.31 296 LEU B C 1
ATOM 4999 O O . LEU B 1 296 ? -0.279 -27.422 -12.344 1 98.31 296 LEU B O 1
ATOM 5003 N N . LEU B 1 297 ? 0.262 -28.359 -10.383 1 98 297 LEU B N 1
ATOM 5004 C CA . LEU B 1 297 ? -0.416 -29.625 -10.633 1 98 297 LEU B CA 1
ATOM 5005 C C . LEU B 1 297 ? -1.915 -29.406 -10.82 1 98 297 LEU B C 1
ATOM 5007 O O . LEU B 1 297 ? -2.568 -30.156 -11.539 1 98 297 LEU B O 1
ATOM 5011 N N . THR B 1 298 ? -2.465 -28.391 -10.203 1 96.06 298 THR B N 1
ATOM 5012 C CA . THR B 1 298 ? -3.891 -28.109 -10.344 1 96.06 298 THR B CA 1
ATOM 5013 C C . THR B 1 298 ? -4.242 -27.766 -11.789 1 96.06 298 THR B C 1
ATOM 5015 O O . THR B 1 298 ? -5.371 -28 -12.227 1 96.06 298 THR B O 1
ATOM 5018 N N . TYR B 1 299 ? -3.32 -27.375 -12.562 1 96 299 TYR B N 1
ATOM 5019 C CA . TYR B 1 299 ? -3.582 -26.891 -13.914 1 96 299 TYR B CA 1
ATOM 5020 C C . TYR B 1 299 ? -3.463 -28.031 -14.922 1 96 299 TYR B C 1
ATOM 5022 O O . TYR B 1 299 ? -3.752 -27.859 -16.109 1 96 299 TYR B O 1
ATOM 5030 N N . PHE B 1 300 ? -3.027 -29.172 -14.406 1 95.94 300 PHE B N 1
ATOM 5031 C CA . PHE B 1 300 ? -3 -30.344 -15.281 1 95.94 300 PHE B CA 1
ATOM 5032 C C . PHE B 1 300 ? -4.414 -30.812 -15.602 1 95.94 300 PHE B C 1
ATOM 5034 O O . PHE B 1 300 ? -4.637 -31.484 -16.609 1 95.94 300 PHE B O 1
ATOM 5041 N N . HIS B 1 301 ? -5.355 -30.562 -14.75 1 92.44 301 HIS B N 1
ATOM 5042 C CA . HIS B 1 301 ? -6.785 -30.812 -14.914 1 92.44 301 HIS B CA 1
ATOM 5043 C C . HIS B 1 301 ? -7.074 -32.312 -15.039 1 92.44 301 HIS B C 1
ATOM 5045 O O . HIS B 1 301 ? -7.824 -32.719 -15.922 1 92.44 301 HIS B O 1
ATOM 5051 N N . ASP B 1 302 ? -6.434 -33.094 -14.297 1 92.69 302 ASP B N 1
ATOM 5052 C CA . ASP B 1 302 ? -6.793 -34.5 -14.172 1 92.69 302 ASP B CA 1
ATOM 5053 C C . ASP B 1 302 ? -6.84 -34.938 -12.711 1 92.69 302 ASP B C 1
ATOM 5055 O O . ASP B 1 302 ? -6.328 -34.219 -11.836 1 92.69 302 ASP B O 1
ATOM 5059 N N . GLN B 1 303 ? -7.484 -36 -12.453 1 93 303 GLN B N 1
ATOM 5060 C CA . GLN B 1 303 ? -7.816 -36.406 -11.102 1 93 303 GLN B CA 1
ATOM 5061 C C . GLN B 1 303 ? -6.555 -36.719 -10.289 1 93 303 GLN B C 1
ATOM 5063 O O . GLN B 1 303 ? -6.453 -36.344 -9.125 1 93 303 GLN B O 1
ATOM 5068 N N . LYS B 1 304 ? -5.617 -37.438 -10.883 1 94.38 304 LYS B N 1
ATOM 5069 C CA . LYS B 1 304 ? -4.402 -37.812 -10.18 1 94.38 304 LYS B CA 1
ATOM 5070 C C . LYS B 1 304 ? -3.596 -36.594 -9.758 1 94.38 304 LYS B C 1
ATOM 5072 O O . LYS B 1 304 ? -3.117 -36.5 -8.625 1 94.38 304 LYS B O 1
ATOM 5077 N N . SER B 1 305 ? -3.43 -35.656 -10.719 1 96.81 305 SER B N 1
ATOM 5078 C CA . SER B 1 305 ? -2.664 -34.438 -10.422 1 96.81 305 SER B CA 1
ATOM 5079 C C . SER B 1 305 ? -3.377 -33.594 -9.383 1 96.81 305 SER B C 1
ATOM 5081 O O . SER B 1 305 ? -2.73 -32.938 -8.555 1 96.81 305 SER B O 1
ATOM 5083 N N . THR B 1 306 ? -4.652 -33.562 -9.422 1 96.31 306 THR B N 1
ATOM 5084 C CA . THR B 1 306 ? -5.434 -32.844 -8.438 1 96.31 306 THR B CA 1
ATOM 5085 C C . THR B 1 306 ? -5.25 -33.406 -7.043 1 96.31 306 THR B C 1
ATOM 5087 O O . THR B 1 306 ? -5.098 -32.688 -6.066 1 96.31 306 THR B O 1
ATOM 5090 N N . MET B 1 307 ? -5.25 -34.688 -6.945 1 96.44 307 MET B N 1
ATOM 5091 C CA . MET B 1 307 ? -5.043 -35.375 -5.668 1 96.44 307 MET B CA 1
ATOM 5092 C C . MET B 1 307 ? -3.635 -35.125 -5.145 1 96.44 307 MET B C 1
ATOM 5094 O O . MET B 1 307 ? -3.447 -34.875 -3.951 1 96.44 307 MET B O 1
ATOM 5098 N N . ALA B 1 308 ? -2.699 -35.219 -6.059 1 97.94 308 ALA B N 1
ATOM 5099 C CA . ALA B 1 308 ? -1.317 -34.969 -5.668 1 97.94 308 ALA B CA 1
ATOM 5100 C C . ALA B 1 308 ? -1.149 -33.531 -5.18 1 97.94 308 ALA B C 1
ATOM 5102 O O . ALA B 1 308 ? -0.455 -33.281 -4.191 1 97.94 308 ALA B O 1
ATOM 5103 N N . SER B 1 309 ? -1.729 -32.562 -5.914 1 98.25 309 SER B N 1
ATOM 5104 C CA . SER B 1 309 ? -1.709 -31.172 -5.504 1 98.25 309 SER B CA 1
ATOM 5105 C C . SER B 1 309 ? -2.262 -31 -4.094 1 98.25 309 SER B C 1
ATOM 5107 O O . SER B 1 309 ? -1.614 -30.391 -3.236 1 98.25 309 SER B O 1
ATOM 5109 N N . ARG B 1 310 ? -3.375 -31.531 -3.834 1 97.88 310 ARG B N 1
ATOM 5110 C CA . ARG B 1 310 ? -4 -31.453 -2.518 1 97.88 310 ARG B CA 1
ATOM 5111 C C . ARG B 1 310 ? -3.104 -32.062 -1.447 1 97.88 310 ARG B C 1
ATOM 5113 O O . ARG B 1 310 ? -2.951 -31.5 -0.361 1 97.88 310 ARG B O 1
ATOM 5120 N N . ALA B 1 311 ? -2.572 -33.219 -1.771 1 98.38 311 ALA B N 1
ATOM 5121 C CA . ALA B 1 311 ? -1.698 -33.906 -0.821 1 98.38 311 ALA B CA 1
ATOM 5122 C C . ALA B 1 311 ? -0.499 -33.031 -0.452 1 98.38 311 ALA B C 1
ATOM 5124 O O . ALA B 1 311 ? -0.099 -32.969 0.713 1 98.38 311 ALA B O 1
ATOM 5125 N N . ILE B 1 312 ? 0.086 -32.406 -1.44 1 98.69 312 ILE B N 1
ATOM 5126 C CA . ILE B 1 312 ? 1.26 -31.562 -1.199 1 98.69 312 ILE B CA 1
ATOM 5127 C C . ILE B 1 312 ? 0.873 -30.359 -0.341 1 98.69 312 ILE B C 1
ATOM 5129 O O . ILE B 1 312 ? 1.555 -30.047 0.636 1 98.69 312 ILE B O 1
ATOM 5133 N N . TYR B 1 313 ? -0.233 -29.656 -0.696 1 98.06 313 TYR B N 1
ATOM 5134 C CA . TYR B 1 313 ? -0.705 -28.531 0.097 1 98.06 313 TYR B CA 1
ATOM 5135 C C . TYR B 1 313 ? -0.938 -28.938 1.546 1 98.06 313 TYR B C 1
ATOM 5137 O O . TYR B 1 313 ? -0.419 -28.312 2.469 1 98.06 313 TYR B O 1
ATOM 5145 N N . GLU B 1 314 ? -1.688 -30.016 1.756 1 97.81 314 GLU B N 1
ATOM 5146 C CA . GLU B 1 314 ? -2.027 -30.469 3.1 1 97.81 314 GLU B CA 1
ATOM 5147 C C . GLU B 1 314 ? -0.78 -30.906 3.869 1 97.81 314 GLU B C 1
ATOM 5149 O O . GLU B 1 314 ? -0.611 -30.547 5.035 1 97.81 314 GLU B O 1
ATOM 5154 N N . ALA B 1 315 ? 0.049 -31.688 3.184 1 98.56 315 ALA B N 1
ATOM 5155 C CA . ALA B 1 315 ? 1.263 -32.188 3.818 1 98.56 315 ALA B CA 1
ATOM 5156 C C . ALA B 1 315 ? 2.152 -31.047 4.293 1 98.56 315 ALA B C 1
ATOM 5158 O O . ALA B 1 315 ? 2.717 -31.109 5.391 1 98.56 315 ALA B O 1
ATOM 5159 N N . THR B 1 316 ? 2.318 -30.031 3.484 1 98.31 316 THR B N 1
ATOM 5160 C CA . THR B 1 316 ? 3.178 -28.906 3.797 1 98.31 316 THR B CA 1
ATOM 5161 C C . THR B 1 316 ? 2.641 -28.141 5.004 1 98.31 316 THR B C 1
ATOM 5163 O O . THR B 1 316 ? 3.391 -27.828 5.93 1 98.31 316 THR B O 1
ATOM 5166 N N . ILE B 1 317 ? 1.396 -27.875 4.992 1 96.75 317 ILE B N 1
ATOM 5167 C CA . ILE B 1 317 ? 0.763 -27.125 6.07 1 96.75 317 ILE B CA 1
ATOM 5168 C C . ILE B 1 317 ? 0.745 -27.953 7.344 1 96.75 317 ILE B C 1
ATOM 5170 O O . ILE B 1 317 ? 0.982 -27.438 8.438 1 96.75 317 ILE B O 1
ATOM 5174 N N . GLU B 1 318 ? 0.449 -29.234 7.23 1 97.25 318 GLU B N 1
ATOM 5175 C CA . GLU B 1 318 ? 0.425 -30.141 8.375 1 97.25 318 GLU B CA 1
ATOM 5176 C C . GLU B 1 318 ? 1.804 -30.266 9.016 1 97.25 318 GLU B C 1
ATOM 5178 O O . GLU B 1 318 ? 1.916 -30.375 10.242 1 97.25 318 GLU B O 1
ATOM 5183 N N . ALA B 1 319 ? 2.812 -30.328 8.156 1 97.88 319 ALA B N 1
ATOM 5184 C CA . ALA B 1 319 ? 4.168 -30.375 8.695 1 97.88 319 ALA B CA 1
ATOM 5185 C C . ALA B 1 319 ? 4.414 -29.219 9.664 1 97.88 319 ALA B C 1
ATOM 5187 O O . ALA B 1 319 ? 4.852 -29.422 10.797 1 97.88 319 ALA B O 1
ATOM 5188 N N . VAL B 1 320 ? 4.059 -28.047 9.25 1 97.38 320 VAL B N 1
ATOM 5189 C CA . VAL B 1 320 ? 4.258 -26.844 10.062 1 97.38 320 VAL B CA 1
ATOM 5190 C C . VAL B 1 320 ? 3.389 -26.938 11.312 1 97.38 320 VAL B C 1
ATOM 5192 O O . VAL B 1 320 ? 3.842 -26.594 12.414 1 97.38 320 VAL B O 1
ATOM 5195 N N . SER B 1 321 ? 2.193 -27.391 11.148 1 96.69 321 SER B N 1
ATOM 5196 C CA . SER B 1 321 ? 1.251 -27.5 12.25 1 96.69 321 SER B CA 1
ATOM 5197 C C . SER B 1 321 ? 1.77 -28.438 13.328 1 96.69 321 SER B C 1
ATOM 5199 O O . SER B 1 321 ? 1.518 -28.25 14.516 1 96.69 321 SER B O 1
ATOM 5201 N N . GLN B 1 322 ? 2.516 -29.375 12.914 1 96.62 322 GLN B N 1
ATOM 5202 C CA . GLN B 1 322 ? 3 -30.406 13.828 1 96.62 322 GLN B CA 1
ATOM 5203 C C . GLN B 1 322 ? 4.418 -30.094 14.305 1 96.62 322 GLN B C 1
ATOM 5205 O O . GLN B 1 322 ? 5.105 -30.969 14.836 1 96.62 322 GLN B O 1
ATOM 5210 N N . GLY B 1 323 ? 4.879 -28.938 13.969 1 95.94 323 GLY B N 1
ATOM 5211 C CA . GLY B 1 323 ? 6.098 -28.453 14.602 1 95.94 323 GLY B CA 1
ATOM 5212 C C . GLY B 1 323 ? 7.32 -28.594 13.711 1 95.94 323 GLY B C 1
ATOM 5213 O O . GLY B 1 323 ? 8.43 -28.25 14.117 1 95.94 323 GLY B O 1
ATOM 5214 N N . VAL B 1 324 ? 7.207 -29.188 12.555 1 97.44 324 VAL B N 1
ATOM 5215 C CA . VAL B 1 324 ? 8.305 -29.234 11.594 1 97.44 324 VAL B CA 1
ATOM 5216 C C . VAL B 1 324 ? 8.461 -27.875 10.93 1 97.44 324 VAL B C 1
ATOM 5218 O O . VAL B 1 324 ? 7.84 -27.594 9.898 1 97.44 324 VAL B O 1
ATOM 5221 N N . ARG B 1 325 ? 9.336 -27.062 11.516 1 97.06 325 ARG B N 1
ATOM 5222 C CA . ARG B 1 325 ? 9.477 -25.672 11.078 1 97.06 325 ARG B CA 1
ATOM 5223 C C . ARG B 1 325 ? 10.938 -25.297 10.898 1 97.06 325 ARG B C 1
ATOM 5225 O O . ARG B 1 325 ? 11.797 -25.734 11.672 1 97.06 325 ARG B O 1
ATOM 5232 N N . THR B 1 326 ? 11.18 -24.547 9.859 1 97.69 326 THR B N 1
ATOM 5233 C CA . THR B 1 326 ? 12.5 -23.953 9.672 1 97.69 326 THR B CA 1
ATOM 5234 C C . THR B 1 326 ? 12.672 -22.75 10.586 1 97.69 326 THR B C 1
ATOM 5236 O O . THR B 1 326 ? 11.742 -22.344 11.281 1 97.69 326 THR B O 1
ATOM 5239 N N . ALA B 1 327 ? 13.922 -22.156 10.57 1 95.94 327 ALA B N 1
ATOM 5240 C CA . ALA B 1 327 ? 14.305 -21.109 11.508 1 95.94 327 ALA B CA 1
ATOM 5241 C C . ALA B 1 327 ? 13.422 -19.875 11.344 1 95.94 327 ALA B C 1
ATOM 5243 O O . ALA B 1 327 ? 13.078 -19.203 12.328 1 95.94 327 ALA B O 1
ATOM 5244 N N . ASP B 1 328 ? 13.039 -19.531 10.172 1 93.31 328 ASP B N 1
ATOM 5245 C CA . ASP B 1 328 ? 12.234 -18.344 9.914 1 93.31 328 ASP B CA 1
ATOM 5246 C C . ASP B 1 328 ? 10.852 -18.469 10.539 1 93.31 328 ASP B C 1
ATOM 5248 O O . ASP B 1 328 ? 10.188 -17.469 10.805 1 93.31 328 ASP B O 1
ATOM 5252 N N . LEU B 1 329 ? 10.438 -19.672 10.766 1 95.69 329 LEU B N 1
ATOM 5253 C CA . LEU B 1 329 ? 9.141 -19.906 11.383 1 95.69 329 LEU B CA 1
ATOM 5254 C C . LEU B 1 329 ? 9.297 -20.312 12.844 1 95.69 329 LEU B C 1
ATOM 5256 O O . LEU B 1 329 ? 8.383 -20.891 13.438 1 95.69 329 LEU B O 1
ATOM 5260 N N . GLY B 1 330 ? 10.469 -20.188 13.344 1 94.56 330 GLY B N 1
ATOM 5261 C CA . GLY B 1 330 ? 10.703 -20.422 14.758 1 94.56 330 GLY B CA 1
ATOM 5262 C C . GLY B 1 330 ? 11.141 -21.844 15.062 1 94.56 330 GLY B C 1
ATOM 5263 O O . GLY B 1 330 ? 11.055 -22.297 16.203 1 94.56 330 GLY B O 1
ATOM 5264 N N . GLY B 1 331 ? 11.508 -22.547 14.062 1 96.31 331 GLY B N 1
ATOM 5265 C CA . GLY B 1 331 ? 11.953 -23.922 14.266 1 96.31 331 GLY B CA 1
ATOM 5266 C C . GLY B 1 331 ? 13.438 -24.109 14 1 96.31 331 GLY B C 1
ATOM 5267 O O . GLY B 1 331 ? 14.211 -23.156 14.047 1 96.31 331 GLY B O 1
ATOM 5268 N N . SER B 1 332 ? 13.758 -25.359 13.875 1 97.31 332 SER B N 1
ATOM 5269 C CA . SER B 1 332 ? 15.18 -25.656 13.719 1 97.31 332 SER B CA 1
ATOM 5270 C C . SER B 1 332 ? 15.422 -26.672 12.609 1 97.31 332 SER B C 1
ATOM 5272 O O . SER B 1 332 ? 16.562 -27.031 12.32 1 97.31 332 SER B O 1
ATOM 5274 N N . VAL B 1 333 ? 14.375 -27.047 12 1 97.88 333 VAL B N 1
ATOM 5275 C CA . VAL B 1 333 ? 14.492 -28.047 10.945 1 97.88 333 VAL B CA 1
ATOM 5276 C C . VAL B 1 333 ? 15.219 -27.453 9.742 1 97.88 333 VAL B C 1
ATOM 5278 O O . VAL B 1 333 ? 15.008 -26.281 9.398 1 97.88 333 VAL B O 1
ATOM 5281 N N . THR B 1 334 ? 16.031 -28.219 9.07 1 98.56 334 THR B N 1
ATOM 5282 C CA . THR B 1 334 ? 16.75 -27.75 7.895 1 98.56 334 THR B CA 1
ATOM 5283 C C . THR B 1 334 ? 15.859 -27.766 6.66 1 98.56 334 THR B C 1
ATOM 5285 O O . THR B 1 334 ? 14.75 -28.297 6.699 1 98.56 334 THR B O 1
ATOM 5288 N N . THR B 1 335 ? 16.391 -27.172 5.566 1 98.56 335 THR B N 1
ATOM 5289 C CA . THR B 1 335 ? 15.664 -27.141 4.301 1 98.56 335 THR B CA 1
ATOM 5290 C C . THR B 1 335 ? 15.32 -28.562 3.842 1 98.56 335 THR B C 1
ATOM 5292 O O . THR B 1 335 ? 14.164 -28.859 3.543 1 98.56 335 THR B O 1
ATOM 5295 N N . SER B 1 336 ? 16.328 -29.422 3.84 1 98.56 336 SER B N 1
ATOM 5296 C CA . SER B 1 336 ? 16.188 -30.781 3.311 1 98.56 336 SER B CA 1
ATOM 5297 C C . SER B 1 336 ? 15.312 -31.641 4.227 1 98.56 336 SER B C 1
ATOM 5299 O O . SER B 1 336 ? 14.523 -32.438 3.754 1 98.56 336 SER B O 1
ATOM 5301 N N . GLU B 1 337 ? 15.453 -31.391 5.5 1 98.69 337 GLU B N 1
ATOM 5302 C CA . GLU B 1 337 ? 14.641 -32.156 6.453 1 98.69 337 GLU B CA 1
ATOM 5303 C C . GLU B 1 337 ? 13.164 -31.781 6.32 1 98.69 337 GLU B C 1
ATOM 5305 O O . GLU B 1 337 ? 12.297 -32.656 6.449 1 98.69 337 GLU B O 1
ATOM 5310 N N . PHE B 1 338 ? 12.93 -30.547 6.152 1 98.75 338 PHE B N 1
ATOM 5311 C CA . PHE B 1 338 ? 11.547 -30.141 5.938 1 98.75 338 PHE B CA 1
ATOM 5312 C C . PHE B 1 338 ? 10.953 -30.828 4.719 1 98.75 338 PHE B C 1
ATOM 5314 O O . PHE B 1 338 ? 9.852 -31.391 4.793 1 98.75 338 PHE B O 1
ATOM 5321 N N . THR B 1 339 ? 11.688 -30.812 3.643 1 98.88 339 THR B N 1
ATOM 5322 C CA . THR B 1 339 ? 11.219 -31.422 2.406 1 98.88 339 THR B CA 1
ATOM 5323 C C . THR B 1 339 ? 11.023 -32.938 2.596 1 98.88 339 THR B C 1
ATOM 5325 O O . THR B 1 339 ? 10.039 -33.5 2.113 1 98.88 339 THR B O 1
ATOM 5328 N N . ASP B 1 340 ? 11.938 -33.562 3.285 1 98.81 340 ASP B N 1
ATOM 5329 C CA . ASP B 1 340 ? 11.812 -34.969 3.568 1 98.81 340 ASP B CA 1
ATOM 5330 C C . ASP B 1 340 ? 10.5 -35.281 4.293 1 98.81 340 ASP B C 1
ATOM 5332 O O . ASP B 1 340 ? 9.812 -36.25 3.963 1 98.81 340 ASP B O 1
ATOM 5336 N N . ASN B 1 341 ? 10.25 -34.469 5.258 1 98.75 341 ASN B N 1
ATOM 5337 C CA . ASN B 1 341 ? 9.016 -34.625 6.023 1 98.75 341 ASN B CA 1
ATOM 5338 C C . ASN B 1 341 ? 7.781 -34.469 5.145 1 98.75 341 ASN B C 1
ATOM 5340 O O . ASN B 1 341 ? 6.84 -35.25 5.242 1 98.75 341 ASN B O 1
ATOM 5344 N N . VAL B 1 342 ? 7.77 -33.469 4.312 1 98.81 342 VAL B N 1
ATOM 5345 C CA . VAL B 1 342 ? 6.652 -33.219 3.41 1 98.81 342 VAL B CA 1
ATOM 5346 C C . VAL B 1 342 ? 6.477 -34.406 2.469 1 98.81 342 VAL B C 1
ATOM 5348 O O . VAL B 1 342 ? 5.355 -34.875 2.256 1 98.81 342 VAL B O 1
ATOM 5351 N N . ILE B 1 343 ? 7.574 -34.906 1.921 1 98.81 343 ILE B N 1
ATOM 5352 C CA . ILE B 1 343 ? 7.547 -36.031 0.981 1 98.81 343 ILE B CA 1
ATOM 5353 C C . ILE B 1 343 ? 6.906 -37.25 1.644 1 98.81 343 ILE B C 1
ATOM 5355 O O . ILE B 1 343 ? 6.035 -37.875 1.057 1 98.81 343 ILE B O 1
ATOM 5359 N N . GLU B 1 344 ? 7.32 -37.5 2.822 1 98.62 344 GLU B N 1
ATOM 5360 C CA . GLU B 1 344 ? 6.77 -38.656 3.553 1 98.62 344 GLU B CA 1
ATOM 5361 C C . GLU B 1 344 ? 5.266 -38.5 3.76 1 98.62 344 GLU B C 1
ATOM 5363 O O . GLU B 1 344 ? 4.508 -39.469 3.576 1 98.62 344 GLU B O 1
ATOM 5368 N N . ARG B 1 345 ? 4.887 -37.344 4.102 1 98.5 345 ARG B N 1
ATOM 5369 C CA . ARG B 1 345 ? 3.473 -37.094 4.328 1 98.5 345 ARG B CA 1
ATOM 5370 C C . ARG B 1 345 ? 2.674 -37.219 3.035 1 98.5 345 ARG B C 1
ATOM 5372 O O . ARG B 1 345 ? 1.55 -37.719 3.043 1 98.5 345 ARG B O 1
ATOM 5379 N N . VAL B 1 346 ? 3.209 -36.688 1.973 1 98.69 346 VAL B N 1
ATOM 5380 C CA . VAL B 1 346 ? 2.535 -36.781 0.681 1 98.69 346 VAL B CA 1
ATOM 5381 C C . VAL B 1 346 ? 2.326 -38.25 0.297 1 98.69 346 VAL B C 1
ATOM 5383 O O . VAL B 1 346 ? 1.22 -38.625 -0.078 1 98.69 346 VAL B O 1
ATOM 5386 N N . ARG B 1 347 ? 3.369 -39.062 0.434 1 97.69 347 ARG B N 1
ATOM 5387 C CA . ARG B 1 347 ? 3.285 -40.5 0.125 1 97.69 347 ARG B CA 1
ATOM 5388 C C . ARG B 1 347 ? 2.197 -41.188 0.952 1 97.69 347 ARG B C 1
ATOM 5390 O O . ARG B 1 347 ? 1.39 -41.938 0.42 1 97.69 347 ARG B O 1
ATOM 5397 N N . THR B 1 348 ? 2.246 -40.875 2.193 1 96.94 348 THR B N 1
ATOM 5398 C CA . THR B 1 348 ? 1.288 -41.469 3.113 1 96.94 348 THR B CA 1
ATOM 5399 C C . THR B 1 348 ? -0.14 -41.094 2.734 1 96.94 348 THR B C 1
ATOM 5401 O O . THR B 1 348 ? -1.029 -41.938 2.713 1 96.94 348 THR B O 1
ATOM 5404 N N . LYS B 1 349 ? -0.363 -39.844 2.449 1 97.31 349 LYS B N 1
ATOM 5405 C CA . LYS B 1 349 ? -1.697 -39.375 2.096 1 97.31 349 LYS B CA 1
ATOM 5406 C C . LYS B 1 349 ? -2.201 -40.031 0.823 1 97.31 349 LYS B C 1
ATOM 5408 O O . LYS B 1 349 ? -3.334 -40.531 0.777 1 97.31 349 LYS B O 1
ATOM 5413 N N . LEU B 1 350 ? -1.378 -40.062 -0.154 1 96.5 350 LEU B N 1
ATOM 5414 C CA . LEU B 1 350 ? -1.794 -40.625 -1.43 1 96.5 350 LEU B CA 1
ATOM 5415 C C . LEU B 1 350 ? -2.045 -42.125 -1.296 1 96.5 350 LEU B C 1
ATOM 5417 O O . LEU B 1 350 ? -2.969 -42.656 -1.912 1 96.5 350 LEU B O 1
ATOM 5421 N N . ASP B 1 351 ? -1.243 -42.781 -0.47 1 93.94 351 ASP B N 1
ATOM 5422 C CA . ASP B 1 351 ? -1.439 -44.188 -0.21 1 93.94 351 ASP B CA 1
ATOM 5423 C C . ASP B 1 351 ? -2.773 -44.438 0.487 1 93.94 351 ASP B C 1
ATOM 5425 O O . ASP B 1 351 ? -3.525 -45.344 0.098 1 93.94 351 ASP B O 1
ATOM 5429 N N . VAL B 1 352 ? -3.059 -43.656 1.433 1 92.69 352 VAL B N 1
ATOM 5430 C CA . VAL B 1 352 ? -4.281 -43.812 2.217 1 92.69 352 VAL B CA 1
ATOM 5431 C C . VAL B 1 352 ? -5.496 -43.5 1.343 1 92.69 352 VAL B C 1
ATOM 5433 O O . VAL B 1 352 ? -6.496 -44.219 1.385 1 92.69 352 VAL B O 1
ATOM 5436 N N . TRP B 1 353 ? -5.422 -42.438 0.584 1 91.56 353 TRP B N 1
ATOM 5437 C CA . TRP B 1 353 ? -6.543 -42.031 -0.251 1 91.56 353 TRP B CA 1
ATOM 5438 C C . TRP B 1 353 ? -6.848 -43.094 -1.312 1 91.56 353 TRP B C 1
ATOM 5440 O O . TRP B 1 353 ? -8.008 -43.312 -1.667 1 91.56 353 TRP B O 1
ATOM 5450 N N . SER B 1 354 ? -5.848 -43.719 -1.843 1 86.31 354 SER B N 1
ATOM 5451 C CA . SER B 1 354 ? -6.02 -44.781 -2.838 1 86.31 354 SER B C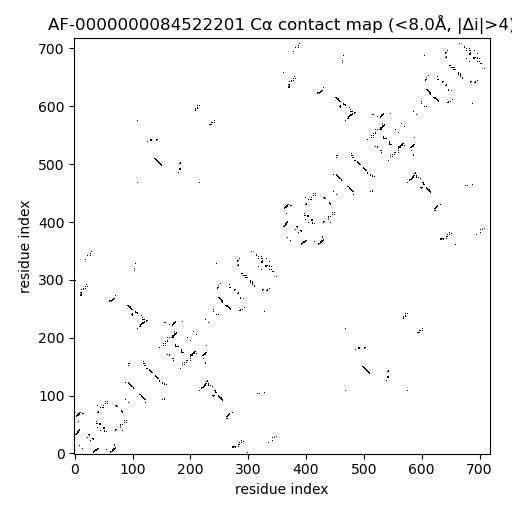A 1
ATOM 5452 C C . SER B 1 354 ? -6.734 -46 -2.242 1 86.31 354 SER B C 1
ATOM 5454 O O . SER B 1 354 ? -7.453 -46.719 -2.947 1 86.31 354 SER B O 1
ATOM 5456 N N . THR B 1 355 ? -6.473 -46.188 -0.984 1 85.25 355 THR B N 1
ATOM 5457 C CA . THR B 1 355 ? -7.094 -47.312 -0.302 1 85.25 355 THR B CA 1
ATOM 5458 C C . THR B 1 355 ? -8.555 -47.031 0.013 1 85.25 355 THR B C 1
ATOM 5460 O O . THR B 1 355 ? -9.398 -47.938 -0.019 1 85.25 355 THR B O 1
ATOM 5463 N N . MET B 1 356 ? -8.812 -45.75 0.323 1 77.56 356 MET B N 1
ATOM 5464 C CA . MET B 1 356 ? -10.156 -45.375 0.73 1 77.56 356 MET B CA 1
ATOM 5465 C C . MET B 1 356 ? -11.07 -45.25 -0.479 1 77.56 356 MET B C 1
ATOM 5467 O O . MET B 1 356 ? -12.297 -45.375 -0.352 1 77.56 356 MET B O 1
ATOM 5471 N N . GLN B 1 357 ? -10.656 -44.688 -1.585 1 63.84 357 GLN B N 1
ATOM 5472 C CA . GLN B 1 357 ? -11.477 -44.594 -2.787 1 63.84 357 GLN B CA 1
ATOM 5473 C C . GLN B 1 357 ? -12.078 -45.938 -3.146 1 63.84 357 GLN B C 1
ATOM 5475 O O . GLN B 1 357 ? -13.102 -46.031 -3.822 1 63.84 357 GLN B O 1
ATOM 5480 N N . ASN B 1 358 ? -11.438 -47.125 -2.684 1 49.47 358 ASN B N 1
ATOM 5481 C CA . ASN B 1 358 ? -11.992 -48.438 -2.867 1 49.47 358 ASN B CA 1
ATOM 5482 C C . ASN B 1 358 ? -13.07 -48.75 -1.833 1 49.47 358 ASN B C 1
ATOM 5484 O O . ASN B 1 358 ? -13.633 -49.844 -1.818 1 49.47 358 ASN B O 1
ATOM 5488 N N . PHE B 1 359 ? -13.227 -47.812 -1.05 1 43.47 359 PHE B N 1
ATOM 5489 C CA . PHE B 1 359 ? -14.367 -47.969 -0.151 1 43.47 359 PHE B CA 1
ATOM 5490 C C . PHE B 1 359 ? -15.562 -47.156 -0.65 1 43.47 359 PHE B C 1
ATOM 5492 O O . PHE B 1 359 ? -15.391 -46.062 -1.202 1 43.47 359 PHE B O 1
#

Nearest PDB structures (foldseek):
  6lky-assembly1_B  TM=8.942E-01  e=3.978E-24  Methylococcus capsulatus str. Bath
  6m3s-assembly1_B  TM=8.823E-01  e=6.040E-25  Xanthomonas campestris
  8grb-assembly3_K  TM=8.677E-01  e=4.839E-25  Homo sapiens
  2g4o-assembly1_A  TM=8.576E-01  e=1.632E-22  Mycobacterium tuberculosis
  3wzy-assembly1_A-2  TM=8.546E-01  e=4.065E-21  Shewanella oneidensis MR-1